Protein AF-0000000073514238 (afdb_homodimer)

Foldseek 3Di:
DPPPPPPPPPPPPPPPPPPPVPDWLFPDDADPQKDWDWDQDPVRWTKIKIKGAADPDPPPDDPPPQFAAEEEEEDALDFQVLCRVFLRVVVSPVGHIYMYIGQAQFTRTHADDDQARDALVVRLRRVVRCCVVPGPDAHEYEAAACGLLSVLLNLLCCVVPVPGDHLAYEYELYAALLGCPVVLVVCCVPPVVLSVLQCCCRVVVCLLPDQVSQCLQFEFPPFDSVLSNSVSSSSNSGHRHHNDDVVVRNVVDRRDQDPPRPHHYAQEYECSESRQDPVRSVNRCVSVVHDHHYFYRIYRSLCSYPVVVSVSVVVVVVSVVSVVVD/DPPPPPPPPPPPPPPPPVPPVPDWLFPDDADPQKDWDWDQDPVRWTKIKIKGAADPDPPPDDPPPQFAAEEEEEDALDFQVLQRVFLRVVVSPVGHIYMYIGQAQFTRTHADDDQARDALVVRLRRVVRCCVPPGPDAHEYEAAACGLLSQLLNLLCCVVPVPGDHLAYEYELYAALLGCPVVLVVCCVPPVVLSVLQCCCRVVVCLLPDQVSQCLQFEFPPDDSVLSNSVSSSSNSTHRHHNDDVVVRNVVDRRDQDPPRPHHYAQEYECSESRQDPVRSVNRCVSVVHDHHYFYRIYRSLCSYPVVVSVSVVVVVVSVVSVVVD

Secondary structure (DSSP, 8-state):
------------------------SS--PPPTTEEEEEEEPTTS-EEEEEEE--------SS----PPPEEEE--TT--THHHHTTHHHHHHHTT--EEEE--TTBTTSPPPSSSS---HHHHHHHHHHHHHHH-SSPPEEEEETHHHHHHHHHHHHHHHHS----SEEEEESPPPTT-SHHHHHHHHHH-HHHHHHHIIIIIS-GGGT-HHHHHHHHS-TTS-HHHHHHHHHHHHHHBSS-S--HHHHHHT-SPPP-TT--S-EEEEEETT-SSS-HHHHHHHHHHTT-PPEEETT--S-TTTSTTHHHHHHHHHHHHHTTGGG-/------------------------SS--PPPTTEEEEEEEPTTS-EEEEEEE--------SS----PPPEEEE--TT--THHHHTTHHHHHHHTT--EEEE--TTBTTSPPPSSSS---HHHHHHHHHHHHHHH-SSPPEEEEETHHHHHHHHHHHHHHHHS----SEEEEESPPPTT-SHHHHHHHHHH-HHHHHHHIIIIIS-GGGT-HHHHHHHHS-TTS-HHHHHHHHHHHHHHBSS-S--HHHHHHT-SPPP-TT--S-EEEEEETT-SSS-HHHHHHHHHHTT-PPEEETT--S-TTTSTTHHHHHHHHHHHHHTTGGG-

Nearest PDB structures (foldseek):
  5xmd-assembly1_C-2  TM=6.672E-01  e=9.708E-15  Vigna radiata
  5xmd-assembly2_D-3  TM=6.119E-01  e=2.087E-13  Vigna radiata
  5y5d-assembly1_B  TM=6.249E-01  e=3.104E-12  Vigna radiata
  4mj3-assembly1_A  TM=6.347E-01  e=3.732E-12  Mycolicibacterium rhodesiae JS60
  5esr-assembly1_A-2  TM=6.557E-01  e=1.233E-10  Caulobacter vibrioides CB15

Radius of gyration: 32.05 Å; Cα contacts (8 Å, |Δi|>4): 1251; chains: 2; bounding box: 46×126×110 Å

pLDDT: mean 87.92, std 19.17, range [25.86, 98.94]

Organism: Ambrosia artemisiifolia (NCBI:txid4212)

Structure (mmCIF, N/CA/C/O backbone):
data_AF-0000000073514238-model_v1
#
loop_
_entity.id
_entity.type
_entity.pdbx_description
1 polymer 'AB hydrolase-1 domain-containing protein'
#
loop_
_atom_site.group_PDB
_atom_site.id
_atom_site.type_symbol
_atom_site.label_atom_id
_atom_site.label_alt_id
_atom_site.label_comp_id
_atom_site.label_asym_id
_atom_site.label_entity_id
_atom_site.label_seq_id
_atom_site.pdbx_PDB_ins_code
_atom_site.Cartn_x
_atom_site.Cartn_y
_atom_site.Cartn_z
_atom_site.occupancy
_atom_site.B_iso_or_equiv
_atom_site.auth_seq_id
_atom_site.auth_comp_id
_atom_site.auth_asym_id
_atom_site.auth_atom_id
_atom_site.pdbx_PDB_model_num
ATOM 1 N N . MET A 1 1 ? -23 -79.25 29.031 1 25.86 1 MET A N 1
ATOM 2 C CA . MET A 1 1 ? -22.672 -78.5 27.828 1 25.86 1 MET A CA 1
ATOM 3 C C . MET A 1 1 ? -22.953 -77 28.031 1 25.86 1 MET A C 1
ATOM 5 O O . MET A 1 1 ? -24.109 -76.562 27.953 1 25.86 1 MET A O 1
ATOM 9 N N . 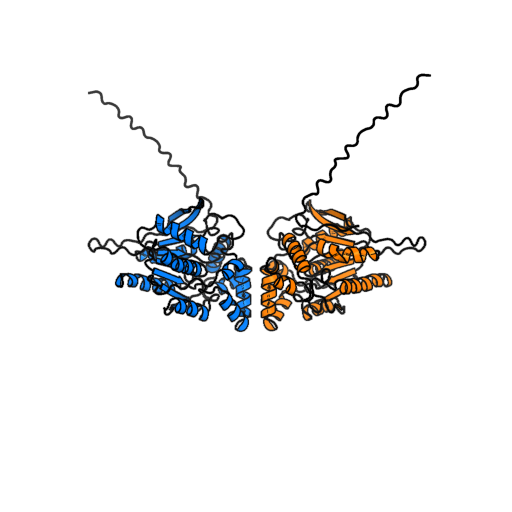ALA A 1 2 ? -22.266 -76.438 29 1 29.33 2 ALA A N 1
ATOM 10 C CA . ALA A 1 2 ? -22.5 -75.125 29.625 1 29.33 2 ALA A CA 1
ATOM 11 C C . ALA A 1 2 ? -22.297 -74 28.625 1 29.33 2 ALA A C 1
ATOM 13 O O . ALA A 1 2 ? -21.25 -73.875 27.984 1 29.33 2 ALA A O 1
ATOM 14 N N . ALA A 1 3 ? -23.453 -73.562 27.969 1 32.81 3 ALA A N 1
ATOM 15 C CA . ALA A 1 3 ? -23.594 -72.562 26.953 1 32.81 3 ALA A CA 1
ATOM 16 C C . ALA A 1 3 ? -22.984 -71.25 27.438 1 32.81 3 ALA A C 1
ATOM 18 O O . ALA A 1 3 ? -23.438 -70.625 28.438 1 32.81 3 ALA A O 1
ATOM 19 N N . VAL A 1 4 ? -21.656 -71.188 27.406 1 32.72 4 VAL A N 1
ATOM 20 C CA . VAL A 1 4 ? -20.922 -70 27.844 1 32.72 4 VAL A CA 1
ATOM 21 C C . VAL A 1 4 ? -21.453 -68.75 27.109 1 32.72 4 VAL A C 1
ATOM 23 O O . VAL A 1 4 ? -21.516 -68.75 25.875 1 32.72 4 VAL A O 1
ATOM 26 N N . GLY A 1 5 ? -22.422 -68.062 27.719 1 29.97 5 GLY A N 1
ATOM 27 C CA . GLY A 1 5 ? -23.062 -66.812 27.281 1 29.97 5 GLY A CA 1
ATOM 28 C C . GLY A 1 5 ? -22.078 -65.75 26.844 1 29.97 5 GLY A C 1
ATOM 29 O O . GLY A 1 5 ? -21.188 -65.375 27.609 1 29.97 5 GLY A O 1
ATOM 30 N N . SER A 1 6 ? -21.703 -65.75 25.453 1 28.34 6 SER A N 1
ATOM 31 C CA . SER A 1 6 ? -20.766 -64.812 24.812 1 28.34 6 SER A CA 1
ATOM 32 C C . SER A 1 6 ? -21.156 -63.406 25.094 1 28.34 6 SER A C 1
ATOM 34 O O . SER A 1 6 ? -22.297 -63 24.812 1 28.34 6 SER A O 1
ATOM 36 N N . TYR A 1 7 ? -20.719 -62.844 26.266 1 30.34 7 TYR A N 1
ATOM 37 C CA . TYR A 1 7 ? -20.875 -61.438 26.578 1 30.34 7 TYR A CA 1
ATOM 38 C C . TYR A 1 7 ? -20.391 -60.562 25.438 1 30.34 7 TYR A C 1
ATOM 40 O O . TYR A 1 7 ? -19.219 -60.625 25.062 1 30.34 7 TYR A O 1
ATOM 48 N N . ILE A 1 8 ? -21.234 -60.469 24.344 1 29.67 8 ILE A N 1
ATOM 49 C CA . ILE A 1 8 ? -20.953 -59.5 23.281 1 29.67 8 ILE A CA 1
ATOM 50 C C . ILE A 1 8 ? -20.766 -58.094 23.875 1 29.67 8 ILE A C 1
ATOM 52 O O . ILE A 1 8 ? -21.703 -57.531 24.438 1 29.67 8 ILE A O 1
ATOM 56 N N . LEU A 1 9 ? -19.625 -57.812 24.438 1 28.08 9 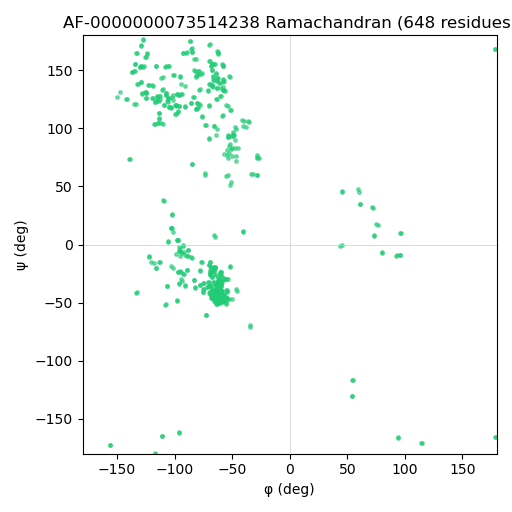LEU A N 1
ATOM 57 C CA . LEU A 1 9 ? -19.328 -56.469 24.875 1 28.08 9 LEU A CA 1
ATOM 58 C C . LEU A 1 9 ? -19.594 -55.469 23.766 1 28.08 9 LEU A C 1
ATOM 60 O O . LEU A 1 9 ? -18.969 -55.531 22.703 1 28.08 9 LEU A O 1
ATOM 64 N N . SER A 1 10 ? -20.875 -55.031 23.578 1 29.14 10 SER A N 1
ATOM 65 C CA . SER A 1 10 ? -21.266 -53.938 22.703 1 29.14 10 SER A CA 1
ATOM 66 C C . SER A 1 10 ? -20.484 -52.656 23.016 1 29.14 10 SER A C 1
ATOM 68 O O . SER A 1 10 ? -20.688 -52.031 24.062 1 29.14 10 SER A O 1
ATOM 70 N N . THR A 1 11 ? -19.172 -52.719 22.906 1 27.92 11 THR A N 1
ATOM 71 C CA . THR A 1 11 ? -18.516 -51.438 23.125 1 27.92 11 THR A CA 1
ATOM 72 C C . THR A 1 11 ? -19.109 -50.344 22.219 1 27.92 11 THR A C 1
ATOM 74 O O . THR A 1 11 ? -19.094 -50.5 20.984 1 27.92 11 THR A O 1
ATOM 77 N N . LYS A 1 12 ? -20.125 -49.562 22.75 1 31.16 12 LYS A N 1
ATOM 78 C CA . LYS A 1 12 ? -20.641 -48.312 22.141 1 31.16 12 LYS A CA 1
ATOM 79 C C . LYS A 1 12 ? -19.516 -47.406 21.719 1 31.16 12 LYS A C 1
ATOM 81 O O . LYS A 1 12 ? -18.766 -46.906 22.562 1 31.16 12 LYS A O 1
ATOM 86 N N . ILE A 1 13 ? -18.812 -47.781 20.656 1 29.03 13 ILE A N 1
ATOM 87 C CA . ILE A 1 13 ? -17.875 -46.812 20.125 1 29.03 13 ILE A CA 1
ATOM 88 C C . ILE A 1 13 ? -18.562 -45.469 19.953 1 29.03 13 ILE A C 1
ATOM 90 O O . ILE A 1 13 ? -19.594 -45.375 19.281 1 29.03 13 ILE A O 1
ATOM 94 N N . PRO A 1 14 ? -18.422 -44.562 20.984 1 29.91 14 PRO A N 1
ATOM 95 C CA . PRO A 1 14 ? -19.109 -43.281 20.812 1 29.91 14 PRO A CA 1
ATOM 96 C C . PRO A 1 14 ? -18.891 -42.656 19.422 1 29.91 14 PRO A C 1
ATOM 98 O O . PRO A 1 14 ? -17.766 -42.594 18.938 1 29.91 14 PRO A O 1
ATOM 101 N N . GLN A 1 15 ? -19.75 -42.75 18.484 1 28.14 15 GLN A N 1
ATOM 102 C CA . GLN A 1 15 ? -19.844 -42.125 17.172 1 28.14 15 GLN A CA 1
ATOM 103 C C . GLN A 1 15 ? -19.703 -40.594 17.25 1 28.14 15 GLN A C 1
ATOM 105 O O . GLN A 1 15 ? -19.797 -39.906 16.25 1 28.14 15 GLN A O 1
ATOM 110 N N . ALA A 1 16 ? -19.906 -39.969 18.531 1 29.59 16 ALA A N 1
ATOM 111 C CA . ALA A 1 16 ? -20.047 -38.531 18.438 1 29.59 16 ALA A CA 1
ATOM 112 C C . ALA A 1 16 ? -18.75 -37.875 17.969 1 29.59 16 ALA A C 1
ATOM 114 O O . ALA A 1 16 ? -17.953 -37.406 18.781 1 29.59 16 ALA A O 1
ATOM 115 N N . VAL A 1 17 ? -17.75 -38.625 17.562 1 32.44 17 VAL A N 1
ATOM 116 C CA . VAL A 1 17 ? -16.766 -37.688 17.062 1 32.44 17 VAL A CA 1
ATOM 117 C C . VAL A 1 17 ? -17.422 -36.719 16.062 1 32.44 17 VAL A C 1
ATOM 119 O O . VAL A 1 17 ? -17.719 -37.094 14.93 1 32.44 17 VAL A O 1
ATOM 122 N N . LEU A 1 18 ? -18.438 -36.094 16.453 1 33.28 18 LEU A N 1
ATOM 123 C CA . LEU A 1 18 ? -18.922 -35 15.648 1 33.28 18 LEU A CA 1
ATOM 124 C C . LEU A 1 18 ? -17.766 -34.156 15.094 1 33.28 18 LEU A C 1
ATOM 126 O O . LEU A 1 18 ? -16.875 -33.75 15.844 1 33.28 18 LEU A O 1
ATOM 130 N N . ASN A 1 19 ? -17.438 -34.344 13.844 1 31.25 19 ASN A N 1
ATOM 131 C CA . ASN A 1 19 ? -16.547 -33.469 13.078 1 31.25 19 ASN A CA 1
ATOM 132 C C . ASN A 1 19 ? -16.688 -32 13.508 1 31.25 19 ASN A C 1
ATOM 134 O O . ASN A 1 19 ? -17.688 -31.359 13.227 1 31.25 19 ASN A O 1
ATOM 138 N N . LYS A 1 20 ? -16.453 -31.594 14.648 1 36.75 20 LYS A N 1
ATOM 139 C CA . LYS A 1 20 ? -16.297 -30.172 14.914 1 36.75 20 LYS A CA 1
ATOM 140 C C . LYS A 1 20 ? -15.773 -29.438 13.68 1 36.75 20 LYS A C 1
ATOM 142 O O . LYS A 1 20 ? -14.664 -29.719 13.219 1 36.75 20 LYS A O 1
ATOM 147 N N . GLU A 1 21 ? -16.578 -29.172 12.688 1 39.94 21 GLU A N 1
ATOM 148 C CA . GLU A 1 21 ? -16.219 -28.344 11.539 1 39.94 21 GLU A CA 1
ATOM 149 C C . GLU A 1 21 ? -15.164 -27.312 11.914 1 39.94 21 GLU A C 1
ATOM 151 O O . GLU A 1 21 ? -15.406 -26.453 12.758 1 39.94 21 GLU A O 1
ATOM 156 N N . LEU A 1 22 ? -14.031 -27.531 12.102 1 51.06 22 LEU A N 1
ATOM 157 C CA . LEU A 1 22 ? -12.938 -26.609 12.359 1 51.06 22 LEU A CA 1
ATOM 158 C C . LEU A 1 22 ? -13.117 -25.328 11.555 1 51.06 22 LEU A C 1
ATOM 160 O O . LEU A 1 22 ? -13.336 -25.375 10.344 1 51.06 22 LEU A O 1
ATOM 164 N N . LYS A 1 23 ? -13.461 -24.328 12.125 1 65.12 23 LYS A N 1
ATOM 165 C CA . LYS A 1 23 ? -13.664 -23 11.57 1 65.12 23 LYS A CA 1
ATOM 166 C C . LYS A 1 23 ? -12.469 -22.547 10.742 1 65.12 23 LYS A C 1
ATOM 168 O O . LYS A 1 23 ? -11.352 -22.469 11.258 1 65.12 23 LYS A O 1
ATOM 173 N N . THR A 1 24 ? -12.523 -22.797 9.328 1 80.62 24 THR A N 1
ATOM 174 C CA . THR A 1 24 ? -11.477 -22.375 8.398 1 80.62 24 THR A CA 1
ATOM 175 C C . THR A 1 24 ? -11.406 -20.859 8.305 1 80.62 24 THR A C 1
ATOM 177 O O . THR A 1 24 ? -12.422 -20.172 8.469 1 80.62 24 THR A O 1
ATOM 180 N N . LYS A 1 25 ? -10.219 -20.312 8.219 1 86.44 25 LYS A N 1
ATOM 181 C CA . LYS A 1 25 ? -10 -18.875 8.039 1 86.44 25 LYS A CA 1
ATOM 182 C C . LYS A 1 25 ? -10.539 -18.406 6.688 1 86.44 25 LYS A C 1
ATOM 184 O O . LYS A 1 25 ? -11.117 -17.328 6.59 1 86.44 25 LYS A O 1
ATOM 189 N N . VAL A 1 26 ? -10.32 -19.234 5.676 1 89 26 VAL A N 1
ATOM 190 C CA . VAL A 1 26 ? -10.766 -18.953 4.316 1 89 26 VAL A CA 1
ATOM 191 C C . VAL A 1 26 ? -12.062 -19.703 4.031 1 89 26 VAL A C 1
ATOM 193 O O . VAL A 1 26 ? -12.125 -20.922 4.191 1 89 26 VAL A O 1
ATOM 196 N N . PRO A 1 27 ? -13.078 -19.078 3.729 1 88.69 27 PRO A N 1
ATOM 197 C CA . PRO A 1 27 ? -14.375 -19.719 3.514 1 88.69 27 PRO A CA 1
ATOM 198 C C . PRO A 1 27 ? -14.445 -20.484 2.189 1 88.69 27 PRO A C 1
ATOM 200 O O . PRO A 1 27 ? -15.258 -20.141 1.325 1 88.69 27 PRO A O 1
ATOM 203 N N . TYR A 1 28 ? -13.594 -21.438 2.053 1 94.81 28 TYR A N 1
ATOM 204 C CA . TYR A 1 28 ? -13.625 -22.297 0.881 1 94.81 28 TYR A CA 1
ATOM 205 C C . TYR A 1 28 ? -14.016 -23.719 1.268 1 94.81 28 TYR A C 1
ATOM 207 O O . TYR A 1 28 ? -13.352 -24.344 2.104 1 94.81 28 TYR A O 1
ATOM 215 N N . ASN A 1 29 ? -15.039 -24.203 0.624 1 94 29 ASN A N 1
ATOM 216 C CA . ASN A 1 29 ? -15.5 -25.578 0.836 1 94 29 ASN A CA 1
ATOM 217 C C . ASN A 1 29 ? -14.891 -26.531 -0.189 1 94 29 ASN A C 1
ATOM 219 O O . ASN A 1 29 ? -15 -26.312 -1.396 1 94 29 ASN A O 1
ATOM 223 N N . LEU A 1 30 ? -14.359 -27.578 0.341 1 96.5 30 LEU A N 1
ATOM 224 C CA . LEU A 1 30 ? -13.781 -28.562 -0.557 1 96.5 30 LEU A CA 1
ATOM 225 C C . LEU A 1 30 ? -14.859 -29.234 -1.403 1 96.5 30 LEU A C 1
ATOM 227 O O . LEU A 1 30 ? -15.969 -29.469 -0.925 1 96.5 30 LEU A O 1
ATOM 231 N N . LYS A 1 31 ? -14.508 -29.516 -2.586 1 95.94 31 LYS A N 1
ATOM 232 C CA . LYS A 1 31 ? -15.406 -30.25 -3.482 1 95.94 31 LYS A CA 1
ATOM 233 C C . LYS A 1 31 ? -15.289 -31.75 -3.275 1 95.94 31 LYS A C 1
ATOM 235 O O . LYS A 1 31 ? -14.391 -32.219 -2.582 1 95.94 31 LYS A O 1
ATOM 240 N N . GLN A 1 32 ? -16.266 -32.438 -3.904 1 93.94 32 GLN A N 1
ATOM 241 C CA . GLN A 1 32 ? -16.234 -33.875 -3.83 1 93.94 32 GLN A CA 1
ATOM 242 C C . GLN A 1 32 ? -14.922 -34.438 -4.359 1 93.94 32 GLN A C 1
ATOM 244 O O . GLN A 1 32 ? -14.445 -34.031 -5.414 1 93.94 32 GLN A O 1
ATOM 249 N N . GLY A 1 33 ? -14.289 -35.375 -3.629 1 95.88 33 GLY A N 1
ATOM 250 C CA . GLY A 1 33 ? -13.055 -36 -4.043 1 95.88 33 GLY A CA 1
ATOM 251 C C . GLY A 1 33 ? -11.812 -35.312 -3.541 1 95.88 33 GLY A C 1
ATOM 252 O O . GLY A 1 33 ? -10.703 -35.844 -3.641 1 95.88 33 GLY A O 1
ATOM 253 N N . GLN A 1 34 ? -12.023 -34.125 -2.961 1 97.5 34 GLN A N 1
ATOM 254 C CA . GLN A 1 34 ? -10.891 -33.344 -2.467 1 97.5 34 GLN A CA 1
ATOM 255 C C . GLN A 1 34 ? -10.656 -33.594 -0.98 1 97.5 34 GLN A C 1
ATOM 257 O O . GLN A 1 34 ? -11.602 -33.875 -0.236 1 97.5 34 GLN A O 1
ATOM 262 N N . SER A 1 35 ? -9.414 -33.594 -0.63 1 97.38 35 SER A N 1
ATOM 263 C CA . SER A 1 35 ? -9.016 -33.688 0.769 1 97.38 35 SER A CA 1
ATOM 264 C C . SER A 1 35 ? -8.016 -32.625 1.146 1 97.38 35 SER A C 1
ATOM 266 O O . SER A 1 35 ? -7.344 -32.062 0.279 1 97.38 35 SER A O 1
ATOM 268 N N . ARG A 1 36 ? -8.039 -32.281 2.428 1 97.12 36 ARG A N 1
ATOM 269 C CA . ARG A 1 36 ? -7.105 -31.312 2.982 1 97.12 36 ARG A CA 1
ATOM 270 C C . ARG A 1 36 ? -6.18 -31.969 4.008 1 97.12 36 ARG A C 1
ATOM 272 O O . ARG A 1 36 ? -6.641 -32.719 4.887 1 97.12 36 ARG A O 1
ATOM 279 N N . ILE A 1 37 ? -4.91 -31.781 3.82 1 96.81 37 ILE A N 1
ATOM 280 C CA . ILE A 1 37 ? -3.951 -32.219 4.832 1 96.81 37 ILE A CA 1
ATOM 281 C C . ILE A 1 37 ? -3.068 -31.047 5.242 1 96.81 37 ILE A C 1
ATOM 283 O O . ILE A 1 37 ? -3 -30.031 4.535 1 96.81 37 ILE A O 1
ATOM 287 N N . PHE A 1 38 ? -2.439 -31.141 6.336 1 97.69 38 PHE A N 1
ATOM 288 C CA . PHE A 1 38 ? -1.455 -30.188 6.816 1 97.69 38 PHE A CA 1
ATOM 289 C C . PHE A 1 38 ? -0.082 -30.828 6.941 1 97.69 38 PHE A C 1
ATOM 291 O O . PHE A 1 38 ? 0.148 -31.641 7.844 1 97.69 38 PHE A O 1
ATOM 298 N N . HIS A 1 39 ? 0.768 -30.516 5.988 1 97.81 39 HIS A N 1
ATOM 299 C CA . HIS A 1 39 ? 2.125 -31.062 5.957 1 97.81 39 HIS A CA 1
ATOM 300 C C . HIS A 1 39 ? 3.029 -30.312 6.938 1 97.81 39 HIS A C 1
ATOM 302 O O . HIS A 1 39 ? 3.219 -29.109 6.82 1 97.81 39 HIS A O 1
ATOM 308 N N . GLN A 1 40 ? 3.58 -31.031 7.863 1 98.19 40 GLN A N 1
ATOM 309 C CA . GLN A 1 40 ? 4.473 -30.391 8.828 1 98.19 40 GLN A CA 1
ATOM 310 C C . GLN A 1 40 ? 5.867 -30.203 8.242 1 98.19 40 GLN A C 1
ATOM 312 O O . GLN A 1 40 ? 6.531 -31.172 7.875 1 98.19 40 GLN A O 1
ATOM 317 N N . LEU A 1 41 ? 6.301 -29.016 8.211 1 98 41 LEU A N 1
ATOM 318 C CA . LEU A 1 41 ? 7.602 -28.656 7.664 1 98 41 LEU A CA 1
ATOM 319 C C . LEU A 1 41 ? 8.695 -28.828 8.711 1 98 41 LEU A C 1
ATOM 321 O O . LEU A 1 41 ? 8.406 -28.938 9.906 1 98 41 LEU A O 1
ATOM 325 N N . PRO A 1 42 ? 9.93 -28.828 8.273 1 96.5 42 PRO A N 1
ATOM 326 C CA . PRO A 1 42 ? 11.039 -28.922 9.227 1 96.5 42 PRO A CA 1
ATOM 327 C C . PRO A 1 42 ? 11.031 -27.797 10.258 1 96.5 42 PRO A C 1
ATOM 329 O O . PRO A 1 42 ? 11.5 -27.984 11.383 1 96.5 42 PRO A O 1
ATOM 332 N N . SER A 1 43 ? 10.547 -26.688 9.969 1 96.19 43 SER A N 1
ATOM 333 C CA . SER A 1 43 ? 10.461 -25.531 10.867 1 96.19 43 SER A CA 1
ATOM 334 C C . SER A 1 43 ? 9.461 -25.781 11.992 1 96.19 43 SER A C 1
ATOM 336 O O . SER A 1 43 ? 9.43 -25.047 12.969 1 96.19 43 SER A O 1
ATOM 338 N N . GLY A 1 44 ? 8.609 -26.797 11.852 1 97.69 44 GLY A N 1
ATOM 339 C CA . GLY A 1 44 ? 7.535 -27.078 12.789 1 97.69 44 GLY A CA 1
ATOM 340 C C . GLY A 1 44 ? 6.203 -26.484 12.367 1 97.69 44 GLY A C 1
ATOM 341 O O . GLY A 1 44 ? 5.164 -26.812 12.945 1 97.69 44 GLY A O 1
ATOM 342 N N . LEU A 1 45 ? 6.207 -25.656 11.336 1 98.12 45 LEU A N 1
ATOM 343 C CA . LEU A 1 45 ? 4.988 -25.016 10.836 1 98.12 45 LEU A CA 1
ATOM 344 C C . LEU A 1 45 ? 4.23 -25.953 9.906 1 98.12 45 LEU A C 1
ATOM 346 O O . LEU A 1 45 ? 4.84 -26.766 9.203 1 98.12 45 LEU A O 1
ATOM 350 N N . ASN A 1 46 ? 2.906 -25.844 9.867 1 98.19 46 ASN A N 1
ATOM 351 C CA . ASN A 1 46 ? 2.057 -26.672 9.023 1 98.19 46 ASN A CA 1
ATOM 352 C C . ASN A 1 46 ? 1.688 -25.953 7.727 1 98.19 46 ASN A C 1
ATOM 354 O O . ASN A 1 46 ? 1.254 -24.797 7.75 1 98.19 46 ASN A O 1
ATOM 358 N N . MET A 1 47 ? 1.888 -26.609 6.664 1 98.44 47 MET A N 1
ATOM 359 C CA . MET A 1 47 ? 1.53 -26.125 5.34 1 98.44 47 MET A CA 1
ATOM 360 C C . MET A 1 47 ? 0.298 -26.844 4.801 1 98.44 47 MET A C 1
ATOM 362 O O . MET A 1 47 ? 0.287 -28.062 4.691 1 98.44 47 MET A O 1
ATOM 366 N N . GLU A 1 48 ? -0.718 -26.094 4.469 1 98.56 48 GLU A N 1
ATOM 367 C CA . GLU A 1 48 ? -1.941 -26.656 3.908 1 98.56 48 GLU A CA 1
ATOM 368 C C . GLU A 1 48 ? -1.696 -27.234 2.514 1 98.56 48 GLU A C 1
ATOM 370 O O . GLU A 1 48 ? -1.009 -26.625 1.697 1 98.56 48 GLU A O 1
ATOM 375 N N . VAL A 1 49 ? -2.262 -28.406 2.252 1 98.44 49 VAL A N 1
ATOM 376 C CA . VAL A 1 49 ? -2.295 -29.016 0.925 1 98.44 49 VAL A CA 1
ATOM 377 C C . VAL A 1 49 ? -3.697 -29.531 0.633 1 98.44 49 VAL A C 1
ATOM 379 O O . VAL A 1 49 ? -4.246 -30.312 1.41 1 98.44 49 VAL A O 1
ATOM 382 N N . ILE A 1 50 ? -4.281 -29.047 -0.409 1 98.5 50 ILE A N 1
ATOM 383 C CA . ILE A 1 50 ? -5.504 -29.641 -0.928 1 98.5 50 ILE A CA 1
ATOM 384 C C . ILE A 1 50 ? -5.168 -30.609 -2.064 1 98.5 50 ILE A C 1
ATOM 386 O O . ILE A 1 50 ? -4.406 -30.266 -2.971 1 98.5 50 ILE A O 1
ATOM 390 N N . TYR A 1 51 ? -5.66 -31.812 -1.99 1 97.81 51 TYR A N 1
ATOM 391 C CA . TYR A 1 51 ? -5.32 -32.781 -3.037 1 97.81 51 TYR A CA 1
ATOM 392 C C . TYR A 1 51 ? -6.555 -33.531 -3.504 1 97.81 51 TYR A C 1
ATOM 394 O O . TYR A 1 51 ? -7.57 -33.562 -2.809 1 97.81 51 TYR A O 1
ATOM 402 N N . GLN A 1 52 ? -6.457 -34 -4.703 1 97.38 52 GLN A N 1
ATOM 403 C CA . GLN A 1 52 ? -7.453 -34.844 -5.355 1 97.38 52 GLN A CA 1
ATOM 404 C C . GLN A 1 52 ? -6.789 -35.906 -6.207 1 97.38 52 GLN A C 1
ATOM 406 O O . GLN A 1 52 ? -5.977 -35.594 -7.082 1 97.38 52 GLN A O 1
ATOM 411 N N . LYS A 1 53 ? -7.168 -37.188 -5.934 1 94.81 53 LYS A N 1
ATOM 412 C CA . LYS A 1 53 ? -6.555 -38.312 -6.645 1 94.81 53 LYS A CA 1
ATOM 413 C C . LYS A 1 53 ? -7.172 -38.469 -8.031 1 94.81 53 LYS A C 1
ATOM 415 O O . LYS A 1 53 ? -8.352 -38.188 -8.234 1 94.81 53 LYS A O 1
ATOM 420 N N . GLY A 1 54 ? -6.309 -38.969 -8.914 1 94.38 54 GLY A N 1
ATOM 421 C CA . GLY A 1 54 ? -6.789 -39.219 -10.266 1 94.38 54 GLY A CA 1
ATOM 422 C C . GLY A 1 54 ? -7.805 -40.344 -10.32 1 94.38 54 GLY A C 1
ATOM 423 O O . GLY A 1 54 ? -7.676 -41.344 -9.609 1 94.38 54 GLY A O 1
ATOM 424 N N . VAL A 1 55 ? -8.883 -40.125 -11.094 1 86.5 55 VAL A N 1
ATOM 425 C CA . VAL A 1 55 ? -9.875 -41.188 -11.32 1 86.5 55 VAL A CA 1
ATOM 426 C C . VAL A 1 55 ? -9.297 -42.25 -12.25 1 86.5 55 VAL A C 1
ATOM 428 O O . VAL A 1 55 ? -8.797 -41.938 -13.336 1 86.5 55 VAL A O 1
ATOM 431 N N . ARG A 1 56 ? -8.859 -43.438 -11.664 1 70.69 56 ARG A N 1
ATOM 432 C CA . ARG A 1 56 ? -8.297 -44.562 -12.414 1 70.69 56 ARG A CA 1
ATOM 433 C C . ARG A 1 56 ? -9.367 -45.25 -13.25 1 70.69 56 ARG A C 1
ATOM 435 O O . ARG A 1 56 ? -10.422 -45.625 -12.727 1 70.69 56 ARG A O 1
ATOM 442 N N . ASN A 1 57 ? -9.516 -44.812 -14.484 1 56.47 57 ASN A N 1
ATOM 443 C CA . ASN A 1 57 ? -10.383 -45.656 -15.305 1 56.47 57 ASN A CA 1
ATOM 444 C C . ASN A 1 57 ? -9.945 -47.125 -15.266 1 56.47 57 ASN A C 1
ATOM 446 O O . ASN A 1 57 ? -8.75 -47.406 -15.266 1 56.47 57 ASN A O 1
ATOM 450 N N . LYS A 1 58 ? -10.781 -48.094 -14.711 1 48.94 58 LYS A N 1
ATOM 451 C CA . LYS A 1 58 ? -10.734 -49.531 -14.562 1 48.94 58 LYS A CA 1
ATOM 452 C C . LYS A 1 58 ? -10.195 -50.188 -15.82 1 48.94 58 LYS A C 1
ATOM 454 O O . LYS A 1 58 ? -10.586 -51.312 -16.141 1 48.94 58 LYS A O 1
ATOM 459 N N . ILE A 1 59 ? -9.633 -49.562 -16.781 1 47.31 59 ILE A N 1
ATOM 460 C CA . ILE A 1 59 ? -9.281 -50.562 -17.766 1 47.31 59 ILE A CA 1
ATOM 461 C C . ILE A 1 59 ? -8.203 -51.5 -17.188 1 47.31 59 ILE A C 1
ATOM 463 O O . ILE A 1 59 ? -7.113 -51.031 -16.828 1 47.31 59 ILE A O 1
ATOM 467 N N . PRO A 1 60 ? -8.578 -52.75 -16.734 1 45.91 60 PRO A N 1
ATOM 468 C CA . PRO A 1 60 ? -7.805 -53.812 -16.078 1 45.91 60 PRO A CA 1
ATOM 469 C C . PRO A 1 60 ? -6.367 -53.906 -16.578 1 45.91 60 PRO A C 1
ATOM 471 O O . PRO A 1 60 ? -5.445 -54.156 -15.805 1 45.91 60 PRO A O 1
ATOM 474 N N . ASP A 1 61 ? -6.176 -54.344 -17.844 1 45.16 61 ASP A N 1
ATOM 475 C CA . ASP A 1 61 ? -5.027 -55.125 -18.312 1 45.16 61 ASP A CA 1
ATOM 476 C C . ASP A 1 61 ? -3.775 -54.25 -18.391 1 45.16 61 ASP A C 1
ATOM 478 O O . ASP A 1 61 ? -2.686 -54.75 -18.688 1 45.16 61 ASP A O 1
ATOM 482 N N . LYS A 1 62 ? -3.809 -53.156 -19.25 1 47.88 62 LYS A N 1
ATOM 483 C CA . LYS A 1 62 ? -2.547 -52.625 -19.75 1 47.88 62 LYS A CA 1
ATOM 484 C C . LYS A 1 62 ? -1.761 -51.906 -18.656 1 47.88 62 LYS A C 1
ATOM 486 O O . LYS A 1 62 ? -2.348 -51.375 -17.703 1 47.88 62 LYS A O 1
ATOM 491 N N . LYS A 1 63 ? -0.473 -52.188 -18.5 1 47.59 63 LYS A N 1
ATOM 492 C CA . LYS A 1 63 ? 0.592 -51.562 -17.734 1 47.59 63 LYS A CA 1
ATOM 493 C C . LYS A 1 63 ? 0.332 -50.062 -17.578 1 47.59 63 LYS A C 1
ATOM 495 O O . LYS A 1 63 ? 0.609 -49.281 -18.484 1 47.59 63 LYS A O 1
ATOM 500 N N . VAL A 1 64 ? -0.769 -49.625 -16.969 1 50.62 64 VAL A N 1
ATOM 501 C CA . VAL A 1 64 ? -1.186 -48.25 -16.812 1 50.62 64 VAL A CA 1
ATOM 502 C C . VAL A 1 64 ? 0.002 -47.406 -16.375 1 50.62 64 VAL A C 1
ATOM 504 O O . VAL A 1 64 ? 0.552 -47.594 -15.281 1 50.62 64 VAL A O 1
ATOM 507 N N . LEU A 1 65 ? 0.809 -46.969 -17.234 1 56.41 65 LEU A N 1
ATOM 508 C CA . LEU A 1 65 ? 1.896 -46.031 -16.969 1 56.41 65 LEU A CA 1
ATOM 509 C C . LEU A 1 65 ? 1.446 -44.938 -16.016 1 56.41 65 LEU A C 1
ATOM 511 O O . LEU A 1 65 ? 0.394 -44.312 -16.219 1 56.41 65 LEU A O 1
ATOM 515 N N . LYS A 1 66 ? 1.921 -44.969 -14.742 1 73.38 66 LYS A N 1
ATOM 516 C CA . LYS A 1 66 ? 1.588 -44.031 -13.695 1 73.38 66 LYS A CA 1
ATOM 517 C C . LYS A 1 66 ? 1.956 -42.594 -14.109 1 73.38 66 LYS A C 1
ATOM 519 O O . LYS A 1 66 ? 3.082 -42.344 -14.547 1 73.38 66 LYS A O 1
ATOM 524 N N . GLN A 1 67 ? 0.967 -41.719 -14.352 1 87.12 67 GLN A N 1
ATOM 525 C CA . GLN A 1 67 ? 1.132 -40.281 -14.633 1 87.12 67 GLN A CA 1
ATOM 526 C C . GLN A 1 67 ? 1.822 -39.562 -13.469 1 87.12 67 GLN A C 1
ATOM 528 O O . GLN A 1 67 ? 1.594 -39.906 -12.305 1 87.12 67 GLN A O 1
ATOM 533 N N . PRO A 1 68 ? 2.766 -38.75 -13.844 1 92.94 68 PRO A N 1
ATOM 534 C CA . PRO A 1 68 ? 3.357 -37.969 -12.75 1 92.94 68 PRO A CA 1
ATOM 535 C C . PRO A 1 68 ? 2.33 -37.156 -11.984 1 92.94 68 PRO A C 1
ATOM 537 O O . PRO A 1 68 ? 1.402 -36.594 -12.594 1 92.94 68 PRO A O 1
ATOM 540 N N . PRO A 1 69 ? 2.469 -37.094 -10.727 1 95.38 69 PRO A N 1
ATOM 541 C CA . PRO A 1 69 ? 1.582 -36.188 -9.992 1 95.38 69 PRO A CA 1
ATOM 542 C C . PRO A 1 69 ? 1.815 -34.719 -10.336 1 95.38 69 PRO A C 1
ATOM 544 O O . PRO A 1 69 ? 2.885 -34.375 -10.844 1 95.38 69 PRO A O 1
ATOM 547 N N . LEU A 1 70 ? 0.805 -33.938 -10.141 1 97.75 70 LEU A N 1
ATOM 548 C CA . LEU A 1 70 ? 0.882 -32.5 -10.367 1 97.75 70 LEU A CA 1
ATOM 549 C C . LEU A 1 70 ? 0.889 -31.75 -9.047 1 97.75 70 LEU A C 1
ATOM 551 O O . LEU A 1 70 ? 0.073 -32.031 -8.164 1 97.75 70 LEU A O 1
ATOM 555 N N . VAL A 1 71 ? 1.871 -30.844 -8.875 1 98.38 71 VAL A N 1
ATOM 556 C CA . VAL A 1 71 ? 1.938 -30 -7.691 1 98.38 71 VAL A CA 1
ATOM 557 C C . VAL A 1 71 ? 1.789 -28.531 -8.102 1 98.38 71 VAL A C 1
ATOM 559 O O . VAL A 1 71 ? 2.582 -28.016 -8.891 1 98.38 71 VAL A O 1
ATOM 562 N N . PHE A 1 72 ? 0.774 -27.875 -7.516 1 98.94 72 PHE A N 1
ATOM 563 C CA . PHE A 1 72 ? 0.412 -26.516 -7.91 1 98.94 72 PHE A CA 1
ATOM 564 C C . PHE A 1 72 ? 0.823 -25.516 -6.844 1 98.94 72 PHE A C 1
ATOM 566 O O . PHE A 1 72 ? 0.517 -25.703 -5.66 1 98.94 72 PHE A O 1
ATOM 573 N N . VAL A 1 73 ? 1.519 -24.422 -7.281 1 98.94 73 VAL A N 1
ATOM 574 C CA . VAL A 1 73 ? 1.996 -23.359 -6.406 1 98.94 73 VAL A CA 1
ATOM 575 C C . VAL A 1 73 ? 1.363 -22.031 -6.82 1 98.94 73 VAL A C 1
ATOM 577 O O . VAL A 1 73 ? 1.491 -21.594 -7.969 1 98.94 73 VAL A O 1
ATOM 580 N N . HIS A 1 74 ? 0.735 -21.344 -5.883 1 98.88 74 HIS A N 1
ATOM 581 C CA . HIS A 1 74 ? -0.034 -20.141 -6.164 1 98.88 74 HIS A CA 1
ATOM 582 C C . HIS A 1 74 ? 0.841 -18.891 -6.07 1 98.88 74 HIS A C 1
ATOM 584 O O . HIS A 1 74 ? 1.967 -18.953 -5.57 1 98.88 74 HIS A O 1
ATOM 590 N N . GLY A 1 75 ? 0.32 -17.797 -6.602 1 98.5 75 GLY A N 1
ATOM 591 C CA . GLY A 1 75 ? 0.939 -16.5 -6.473 1 98.5 75 GLY A CA 1
ATOM 592 C C . GLY A 1 75 ? 0.364 -15.672 -5.332 1 98.5 75 GLY A C 1
ATOM 593 O O . GLY A 1 75 ? -0.263 -16.219 -4.422 1 98.5 75 GLY A O 1
ATOM 594 N N . SER A 1 76 ? 0.594 -14.352 -5.371 1 97.38 76 SER A N 1
ATOM 595 C CA . SER A 1 76 ? 0.164 -13.469 -4.293 1 97.38 76 SER A CA 1
ATOM 596 C C . SER A 1 76 ? -1.354 -13.469 -4.152 1 97.38 76 SER A C 1
ATOM 598 O O . SER A 1 76 ? -2.076 -13.523 -5.152 1 97.38 76 SER A O 1
ATOM 600 N N . PHE A 1 77 ? -1.845 -13.391 -2.912 1 97.81 77 PHE A N 1
ATOM 601 C CA . PHE A 1 77 ? -3.23 -13.188 -2.506 1 97.81 77 PHE A CA 1
ATOM 602 C C . PHE A 1 77 ? -4.051 -14.453 -2.752 1 97.81 77 PHE A C 1
ATOM 604 O O . PHE A 1 77 ? -5.277 -14.43 -2.635 1 97.81 77 PHE A O 1
ATOM 611 N N . HIS A 1 78 ? -3.41 -15.508 -3.109 1 98.56 78 HIS A N 1
ATOM 612 C CA . HIS A 1 78 ? -4.094 -16.766 -3.359 1 98.56 78 HIS A CA 1
ATOM 613 C C . HIS A 1 78 ? -3.641 -17.844 -2.377 1 98.56 78 HIS A C 1
ATOM 615 O O . HIS A 1 78 ? -2.859 -17.578 -1.465 1 98.56 78 HIS A O 1
ATOM 621 N N . ALA A 1 79 ? -4.223 -19 -2.566 1 98.75 79 ALA A N 1
ATOM 622 C CA . ALA A 1 79 ? -3.936 -20.219 -1.814 1 98.75 79 ALA A CA 1
ATOM 623 C C . ALA A 1 79 ? -4.312 -21.469 -2.619 1 98.75 79 ALA A C 1
ATOM 625 O O . ALA A 1 79 ? -4.645 -21.359 -3.803 1 98.75 79 ALA A O 1
ATOM 626 N N . ALA A 1 80 ? -4.234 -22.594 -1.979 1 98.81 80 ALA A N 1
ATOM 627 C CA . ALA A 1 80 ? -4.5 -23.859 -2.641 1 98.81 80 ALA A CA 1
ATOM 628 C C . ALA A 1 80 ? -5.863 -23.859 -3.328 1 98.81 80 ALA A C 1
ATOM 630 O O . ALA A 1 80 ? -6.039 -24.484 -4.375 1 98.81 80 ALA A O 1
ATOM 631 N N . TRP A 1 81 ? -6.785 -23.109 -2.777 1 98.69 81 TRP A N 1
ATOM 632 C CA . TRP A 1 81 ? -8.156 -23.141 -3.262 1 98.69 81 TRP A CA 1
ATOM 633 C C . TRP A 1 81 ? -8.234 -22.672 -4.711 1 98.69 81 TRP A C 1
ATOM 635 O O . TRP A 1 81 ? -9.141 -23.062 -5.453 1 98.69 81 TRP A O 1
ATOM 645 N N . CYS A 1 82 ? -7.285 -21.797 -5.141 1 98.81 82 CYS A N 1
ATOM 646 C CA . CYS A 1 82 ? -7.414 -21.219 -6.477 1 98.81 82 CYS A CA 1
ATOM 647 C C . CYS A 1 82 ? -7.258 -22.297 -7.547 1 98.81 82 CYS A C 1
ATOM 649 O O . CYS A 1 82 ? -7.766 -22.141 -8.664 1 98.81 82 CYS A O 1
ATOM 651 N N . TRP A 1 83 ? -6.605 -23.375 -7.184 1 98.88 83 TRP A N 1
ATOM 652 C CA . TRP A 1 83 ? -6.461 -24.531 -8.07 1 98.88 83 TRP A CA 1
ATOM 653 C C . TRP A 1 83 ? -7.602 -25.516 -7.863 1 98.88 83 TRP A C 1
ATOM 655 O O . TRP A 1 83 ? -8.023 -26.203 -8.805 1 98.88 83 TRP A O 1
ATOM 665 N N . SER A 1 84 ? -8.039 -25.641 -6.668 1 98.44 84 SER A N 1
ATOM 666 C CA . SER A 1 84 ? -9.055 -26.609 -6.277 1 98.44 84 SER A CA 1
ATOM 667 C C . SER A 1 84 ? -10.391 -26.328 -6.949 1 98.44 84 SER A C 1
ATOM 669 O O . SER A 1 84 ? -11.188 -27.234 -7.184 1 98.44 84 SER A O 1
ATOM 671 N N . GLU A 1 85 ? -10.594 -25.109 -7.281 1 98.56 85 GLU A N 1
ATOM 672 C CA . GLU A 1 85 ? -11.867 -24.656 -7.84 1 98.56 85 GLU A CA 1
ATOM 673 C C . GLU A 1 85 ? -12.164 -25.359 -9.156 1 98.56 85 GLU A C 1
ATOM 675 O O . GLU A 1 85 ? -13.273 -25.875 -9.359 1 98.56 85 GLU A O 1
ATOM 680 N N . HIS A 1 86 ? -11.172 -25.406 -10.07 1 98.75 86 HIS A N 1
ATOM 681 C CA . HIS A 1 86 ? -11.461 -25.984 -11.383 1 98.75 86 HIS A CA 1
ATOM 682 C C . HIS A 1 86 ? -10.367 -26.969 -11.805 1 98.75 86 HIS A C 1
ATOM 684 O O . HIS A 1 86 ? -10.672 -28.062 -12.281 1 98.75 86 HIS A O 1
ATOM 690 N N . TRP A 1 87 ? -9.078 -26.625 -11.555 1 98.81 87 TRP A N 1
ATOM 691 C CA . TRP A 1 87 ? -7.996 -27.375 -12.18 1 98.81 87 TRP A CA 1
ATOM 692 C C . TRP A 1 87 ? -7.77 -28.703 -11.477 1 98.81 87 TRP A C 1
ATOM 694 O O . TRP A 1 87 ? -7.48 -29.719 -12.117 1 98.81 87 TRP A O 1
ATOM 704 N N . LEU A 1 88 ? -7.945 -28.734 -10.164 1 98.62 88 LEU A N 1
ATOM 705 C CA . LEU A 1 88 ? -7.781 -30.016 -9.492 1 98.62 88 LEU A CA 1
ATOM 706 C C . LEU A 1 88 ? -8.812 -31.016 -9.984 1 98.62 88 LEU A C 1
ATOM 708 O O . LEU A 1 88 ? -8.461 -32.125 -10.391 1 98.62 88 LEU A O 1
ATOM 712 N N . PRO A 1 89 ? -10.109 -30.672 -10.008 1 98.19 89 PRO A N 1
ATOM 713 C CA . PRO A 1 89 ? -11.078 -31.625 -10.539 1 98.19 89 PRO A CA 1
ATOM 714 C C . PRO A 1 89 ? -10.797 -32 -11.992 1 98.19 89 PRO A C 1
ATOM 716 O O . PRO A 1 89 ? -10.922 -33.188 -12.359 1 98.19 89 PRO A O 1
ATOM 719 N N . PHE A 1 90 ? -10.438 -31.078 -12.82 1 98.31 90 PHE A N 1
ATOM 720 C CA . PHE A 1 90 ? -10.18 -31.328 -14.234 1 98.31 90 PHE A CA 1
ATOM 721 C C . PHE A 1 90 ? -9.055 -32.344 -14.406 1 98.31 90 PHE A C 1
ATOM 723 O O . PHE A 1 90 ? -9.195 -33.312 -15.156 1 98.31 90 PHE A O 1
ATOM 730 N N . PHE A 1 91 ? -7.934 -32.125 -13.711 1 98 91 PHE A N 1
ATOM 731 C CA . PHE A 1 91 ? -6.777 -33 -13.883 1 98 91 PHE A CA 1
ATOM 732 C C . PHE A 1 91 ? -7.012 -34.344 -13.203 1 98 91 PHE A C 1
ATOM 734 O O . PHE A 1 91 ? -6.539 -35.375 -13.672 1 98 91 PHE A O 1
ATOM 741 N N . SER A 1 92 ? -7.746 -34.312 -12.094 1 96.06 92 SER A N 1
ATOM 742 C CA . SER A 1 92 ? -8.164 -35.594 -11.477 1 96.06 92 SER A CA 1
ATOM 743 C C . SER A 1 92 ? -8.984 -36.438 -12.445 1 96.06 92 SER A C 1
ATOM 745 O O . SER A 1 92 ? -8.727 -37.625 -12.617 1 96.06 92 SER A O 1
ATOM 747 N N . ASP A 1 93 ? -9.898 -35.781 -13.125 1 95.88 93 ASP A N 1
ATOM 748 C CA . ASP A 1 93 ? -10.758 -36.469 -14.094 1 95.88 93 ASP A CA 1
ATOM 749 C C . ASP A 1 93 ? -9.953 -37 -15.266 1 95.88 93 ASP A C 1
ATOM 751 O O . ASP A 1 93 ? -10.414 -37.906 -15.977 1 95.88 93 ASP A O 1
ATOM 755 N N . ASN A 1 94 ? -8.797 -36.469 -15.43 1 95.31 94 ASN A N 1
ATOM 756 C CA . ASN A 1 94 ? -7.93 -36.938 -16.516 1 95.31 94 ASN A CA 1
ATOM 757 C C . ASN A 1 94 ? -6.824 -37.844 -15.992 1 95.31 94 ASN A C 1
ATOM 759 O O . ASN A 1 94 ? -5.812 -38.062 -16.672 1 95.31 94 ASN A O 1
ATOM 763 N N . GLY A 1 95 ? -6.926 -38.344 -14.719 1 93.19 95 GLY A N 1
ATOM 764 C CA . GLY A 1 95 ? -6.113 -39.438 -14.219 1 93.19 95 GLY A CA 1
ATOM 765 C C . GLY A 1 95 ? -4.895 -38.969 -13.445 1 93.19 95 GLY A C 1
ATOM 766 O O . GLY A 1 95 ? -4.031 -39.781 -13.086 1 93.19 95 GLY A O 1
ATOM 767 N N . PHE A 1 96 ? -4.801 -37.656 -13.133 1 95.25 96 PHE A N 1
ATOM 768 C CA . PHE A 1 96 ? -3.615 -37.156 -12.453 1 95.25 96 PHE A CA 1
ATOM 769 C C . PHE A 1 96 ? -3.887 -36.938 -10.969 1 95.25 96 PHE A C 1
ATOM 771 O O . PHE A 1 96 ? -4.887 -36.344 -10.594 1 95.25 96 PHE A O 1
ATOM 778 N N . ASP A 1 97 ? -3.025 -37.531 -10.156 1 95.56 97 ASP A N 1
ATOM 779 C CA . ASP A 1 97 ? -2.996 -37.062 -8.781 1 95.56 97 ASP A CA 1
ATOM 780 C C . ASP A 1 97 ? -2.566 -35.594 -8.703 1 95.56 97 ASP A C 1
ATOM 782 O O . ASP A 1 97 ? -1.519 -35.219 -9.234 1 95.56 97 ASP A O 1
ATOM 786 N N . SER A 1 98 ? -3.371 -34.781 -8.07 1 97.31 98 SER A N 1
ATOM 787 C CA . SER A 1 98 ? -3.123 -33.344 -8.07 1 97.31 98 SER A CA 1
ATOM 788 C C . SER A 1 98 ? -3.064 -32.812 -6.645 1 97.31 98 SER A C 1
ATOM 790 O O . SER A 1 98 ? -3.928 -33.125 -5.82 1 97.31 98 SER A O 1
ATOM 792 N N . TYR A 1 99 ? -1.999 -32.031 -6.367 1 98.31 99 TYR A N 1
ATOM 793 C CA . TYR A 1 99 ? -1.763 -31.406 -5.066 1 98.31 99 TYR A CA 1
ATOM 794 C C . TYR A 1 99 ? -1.595 -29.891 -5.191 1 98.31 99 TYR A C 1
ATOM 796 O O . TYR A 1 99 ? -0.801 -29.422 -6.008 1 98.31 99 TYR A O 1
ATOM 804 N N . ALA A 1 100 ? -2.348 -29.141 -4.457 1 98.88 100 ALA A N 1
ATOM 805 C CA . ALA A 1 100 ? -2.189 -27.688 -4.379 1 98.88 100 ALA A CA 1
ATOM 806 C C . ALA A 1 100 ? -1.728 -27.266 -2.986 1 98.88 100 ALA A C 1
ATOM 808 O O . ALA A 1 100 ? -2.348 -27.625 -1.983 1 98.88 100 ALA A O 1
ATOM 809 N N . VAL A 1 101 ? -0.681 -26.5 -2.938 1 98.75 101 VAL A N 1
ATOM 810 C CA . VAL A 1 101 ? -0.178 -26.078 -1.632 1 98.75 101 VAL A CA 1
ATOM 811 C C . VAL A 1 101 ? -0.614 -24.656 -1.345 1 98.75 101 VAL A C 1
ATOM 813 O O . VAL A 1 101 ? -0.775 -23.844 -2.268 1 98.75 101 VAL A O 1
ATOM 816 N N . SER A 1 102 ? -0.885 -24.328 -0.108 1 98.81 102 SER A N 1
ATOM 817 C CA . SER A 1 102 ? -0.913 -22.953 0.379 1 98.81 102 SER A CA 1
ATOM 818 C C . SER A 1 102 ? 0.409 -22.578 1.036 1 98.81 102 SER A C 1
ATOM 820 O O . SER A 1 102 ? 0.787 -23.141 2.061 1 98.81 102 SER A O 1
ATOM 822 N N . LEU A 1 103 ? 1.097 -21.656 0.444 1 98.69 103 LEU A N 1
ATOM 823 C CA . LEU A 1 103 ? 2.359 -21.219 1.022 1 98.69 103 LEU A CA 1
ATOM 824 C C . LEU A 1 103 ? 2.148 -20.672 2.432 1 98.69 103 LEU A C 1
ATOM 826 O O . LEU A 1 103 ? 1.042 -20.25 2.783 1 98.69 103 LEU A O 1
ATOM 830 N N . LEU A 1 104 ? 3.203 -20.734 3.217 1 98.38 104 LEU A N 1
ATOM 831 C CA . LEU A 1 104 ? 3.08 -20.234 4.582 1 98.38 104 LEU A CA 1
ATOM 832 C C . LEU A 1 104 ? 2.531 -18.812 4.59 1 98.38 104 LEU A C 1
ATOM 834 O O . LEU A 1 104 ? 2.871 -18.016 3.723 1 98.38 104 LEU A O 1
ATOM 838 N N . GLY A 1 105 ? 1.727 -18.5 5.59 1 97.56 105 GLY A N 1
ATOM 839 C CA . GLY A 1 105 ? 1.11 -17.188 5.703 1 97.56 105 GLY A CA 1
ATOM 840 C C . GLY A 1 105 ? -0.108 -17.031 4.816 1 97.56 105 GLY A C 1
ATOM 841 O O . GLY A 1 105 ? -0.795 -16 4.883 1 97.56 105 GLY A O 1
ATOM 842 N N . GLN A 1 106 ? -0.402 -18.016 3.934 1 97.94 106 GLN A N 1
ATOM 843 C CA . GLN A 1 106 ? -1.535 -17.984 3.016 1 97.94 106 GLN A CA 1
ATOM 844 C C . GLN A 1 106 ? -2.518 -19.109 3.326 1 97.94 106 GLN A C 1
ATOM 846 O O . GLN A 1 106 ? -2.133 -20.156 3.875 1 97.94 106 GLN A O 1
ATOM 851 N N . GLY A 1 107 ? -3.797 -18.875 2.957 1 97.88 107 GLY A N 1
ATOM 852 C CA . GLY A 1 107 ? -4.801 -19.906 3.176 1 97.88 107 GLY A CA 1
ATOM 853 C C . GLY A 1 107 ? -4.855 -20.391 4.613 1 97.88 107 GLY A C 1
ATOM 854 O O . GLY A 1 107 ? -4.918 -19.578 5.543 1 97.88 107 GLY A O 1
ATOM 855 N N . GLU A 1 108 ? -4.824 -21.734 4.773 1 97.88 108 GLU A N 1
ATOM 856 C CA . GLU A 1 108 ? -4.945 -22.312 6.113 1 97.88 108 GLU A CA 1
ATOM 857 C C . GLU A 1 108 ? -3.576 -22.656 6.684 1 97.88 108 GLU A C 1
ATOM 859 O O . GLU A 1 108 ? -3.482 -23.266 7.754 1 97.88 108 GLU A O 1
ATOM 864 N N . SER A 1 109 ? -2.535 -22.312 5.922 1 98.25 109 SER A N 1
ATOM 865 C CA . SER A 1 109 ? -1.188 -22.578 6.41 1 98.25 109 SER A CA 1
ATOM 866 C C . SER A 1 109 ? -0.833 -21.688 7.594 1 98.25 109 SER A C 1
ATOM 868 O O . SER A 1 109 ? -1.391 -20.609 7.746 1 98.25 109 SER A O 1
ATOM 870 N N . ASP A 1 110 ? 0.131 -22.172 8.352 1 97.75 110 ASP A N 1
ATOM 871 C CA . ASP A 1 110 ? 0.583 -21.422 9.523 1 97.75 110 ASP A CA 1
ATOM 872 C C . ASP A 1 110 ? 1.29 -20.125 9.102 1 97.75 110 ASP A C 1
ATOM 874 O O . ASP A 1 110 ? 1.814 -20.031 7.992 1 97.75 110 ASP A O 1
ATOM 878 N N . ASP A 1 111 ? 1.238 -19.203 10.047 1 96.19 111 ASP A N 1
ATOM 879 C CA . ASP A 1 111 ? 1.952 -17.938 9.859 1 96.19 111 ASP A CA 1
ATOM 880 C C . ASP A 1 111 ? 3.369 -18.031 10.422 1 96.19 111 ASP A C 1
ATOM 882 O O . ASP A 1 111 ? 3.559 -18.312 11.602 1 96.19 111 ASP A O 1
ATOM 886 N N . PRO A 1 112 ? 4.332 -17.859 9.578 1 96.19 112 PRO A N 1
ATOM 887 C CA . PRO A 1 112 ? 5.684 -17.766 10.133 1 96.19 112 PRO A CA 1
ATOM 888 C C . PRO A 1 112 ? 5.914 -16.484 10.93 1 96.19 112 PRO A C 1
ATOM 890 O O . PRO A 1 112 ? 5.062 -15.594 10.922 1 96.19 112 PRO A O 1
ATOM 893 N N . ASP A 1 113 ? 7.074 -16.453 11.562 1 91.31 113 ASP A N 1
ATOM 894 C CA . ASP A 1 113 ? 7.434 -15.234 12.289 1 91.31 113 ASP A CA 1
ATOM 895 C C . ASP A 1 113 ? 7.906 -14.141 11.336 1 91.31 113 ASP A C 1
ATOM 897 O O . ASP A 1 113 ? 8.422 -14.438 10.258 1 91.31 113 ASP A O 1
ATOM 901 N N . GLY A 1 114 ? 7.617 -13.008 11.711 1 87.56 114 GLY A N 1
ATOM 902 C CA . GLY A 1 114 ? 8.141 -11.898 10.93 1 87.56 114 GLY A CA 1
ATOM 903 C C . GLY A 1 114 ? 7.062 -11.102 10.227 1 87.56 114 GLY A C 1
ATOM 904 O O . GLY A 1 114 ? 5.871 -11.328 10.445 1 87.56 114 GLY A O 1
ATOM 905 N N . SER A 1 115 ? 7.508 -10.156 9.312 1 85.44 115 SER A N 1
ATOM 906 C CA . SER A 1 115 ? 6.594 -9.242 8.633 1 85.44 115 SER A CA 1
ATOM 907 C C . SER A 1 115 ? 6.188 -9.781 7.27 1 85.44 115 SER A C 1
ATOM 909 O O . SER A 1 115 ? 5.207 -9.32 6.68 1 85.44 115 SER A O 1
ATOM 911 N N . VAL A 1 116 ? 7.012 -10.656 6.723 1 91.94 116 VAL A N 1
ATOM 912 C CA . VAL A 1 116 ? 6.684 -11.32 5.465 1 91.94 116 VAL A CA 1
ATOM 913 C C . VAL A 1 116 ? 6.723 -12.836 5.652 1 91.94 116 VAL A C 1
ATOM 915 O O . VAL A 1 116 ? 7.305 -13.328 6.621 1 91.94 116 VAL A O 1
ATOM 918 N N . ALA A 1 117 ? 6.133 -13.547 4.699 1 95.38 117 ALA A N 1
ATOM 919 C CA . ALA A 1 117 ? 5.906 -14.969 4.91 1 95.38 117 ALA A CA 1
ATOM 920 C C . ALA A 1 117 ? 7.156 -15.781 4.582 1 95.38 117 ALA A C 1
ATOM 922 O O . ALA A 1 117 ? 7.363 -16.875 5.129 1 95.38 117 ALA A O 1
ATOM 923 N N . GLY A 1 118 ? 7.926 -15.219 3.617 1 96.31 118 GLY A N 1
ATOM 924 C CA . GLY A 1 118 ? 9.109 -15.992 3.279 1 96.31 118 GLY A CA 1
ATOM 925 C C . GLY A 1 118 ? 9.938 -15.367 2.174 1 96.31 118 GLY A C 1
ATOM 926 O O . GLY A 1 118 ? 9.883 -14.148 1.961 1 96.31 118 GLY A O 1
ATOM 927 N N . SER A 1 119 ? 10.836 -16.188 1.647 1 96.94 119 SER A N 1
ATOM 928 C CA . SER A 1 119 ? 11.703 -15.867 0.52 1 96.94 119 SER A CA 1
ATOM 929 C C . SER A 1 119 ? 11.648 -16.953 -0.548 1 96.94 119 SER A C 1
ATOM 931 O O . SER A 1 119 ? 11.031 -18 -0.341 1 96.94 119 SER A O 1
ATOM 933 N N . LEU A 1 120 ? 12.266 -16.672 -1.706 1 97.62 120 LEU A N 1
ATOM 934 C CA . LEU A 1 120 ? 12.344 -17.703 -2.73 1 97.62 120 LEU A CA 1
ATOM 935 C C . LEU A 1 120 ? 12.969 -18.969 -2.17 1 97.62 120 LEU A C 1
ATOM 937 O O . LEU A 1 120 ? 12.477 -20.078 -2.422 1 97.62 120 LEU A O 1
ATOM 941 N N . GLN A 1 121 ? 13.953 -18.812 -1.389 1 96 121 GLN A N 1
ATOM 942 C CA . GLN A 1 121 ? 14.688 -19.922 -0.813 1 96 121 GLN A CA 1
ATOM 943 C C . GLN A 1 121 ? 13.805 -20.75 0.129 1 96 121 GLN A C 1
ATOM 945 O O . GLN A 1 121 ? 13.742 -21.969 0.025 1 96 121 GLN A O 1
ATOM 950 N N . THR A 1 122 ? 13.117 -20.094 1.027 1 97 122 THR A N 1
ATOM 951 C CA . THR A 1 122 ? 12.336 -20.812 2.023 1 97 122 THR A CA 1
ATOM 952 C C . THR A 1 122 ? 11.117 -21.469 1.385 1 97 122 THR A C 1
ATOM 954 O O . THR A 1 122 ? 10.734 -22.594 1.753 1 97 122 THR A O 1
ATOM 957 N N . TYR A 1 123 ? 10.5 -20.812 0.403 1 97.94 123 TYR A N 1
ATOM 958 C CA . TYR A 1 123 ? 9.359 -21.422 -0.283 1 97.94 123 TYR A CA 1
ATOM 959 C C . TYR A 1 123 ? 9.781 -22.656 -1.07 1 97.94 123 TYR A C 1
ATOM 961 O O . TYR A 1 123 ? 9.109 -23.688 -1.025 1 97.94 123 TYR A O 1
ATOM 969 N N . ALA A 1 124 ? 10.898 -22.516 -1.792 1 96.75 124 ALA A N 1
ATOM 970 C CA . ALA A 1 124 ? 11.398 -23.656 -2.559 1 96.75 124 ALA A CA 1
ATOM 971 C C . ALA A 1 124 ? 11.727 -24.828 -1.643 1 96.75 124 ALA A C 1
ATOM 973 O O . ALA A 1 124 ? 11.438 -25.984 -1.967 1 96.75 124 ALA A O 1
ATOM 974 N N . ALA A 1 125 ? 12.297 -24.531 -0.511 1 96.19 125 ALA A N 1
ATOM 975 C CA . ALA A 1 125 ? 12.648 -25.578 0.448 1 96.19 125 ALA A CA 1
ATOM 976 C C . ALA A 1 125 ? 11.398 -26.25 1 1 96.19 125 ALA A C 1
ATOM 978 O O . ALA A 1 125 ? 11.375 -27.469 1.173 1 96.19 125 ALA A O 1
ATOM 979 N N . ASP A 1 126 ? 10.422 -25.469 1.334 1 97.19 126 ASP A N 1
ATOM 980 C CA . ASP A 1 126 ? 9.172 -26.016 1.846 1 97.19 126 ASP A CA 1
ATOM 981 C C . ASP A 1 126 ? 8.516 -26.938 0.818 1 97.19 126 ASP A C 1
ATOM 983 O O . ASP A 1 126 ? 8.039 -28.016 1.162 1 97.19 126 ASP A O 1
ATOM 987 N N . ILE A 1 127 ? 8.523 -26.516 -0.424 1 97.25 127 ILE A N 1
ATOM 988 C CA . ILE A 1 127 ? 7.934 -27.312 -1.503 1 97.25 127 ILE A CA 1
ATOM 989 C C . ILE A 1 127 ? 8.734 -28.594 -1.702 1 97.25 127 ILE A C 1
ATOM 991 O O . ILE A 1 127 ? 8.164 -29.672 -1.874 1 97.25 127 ILE A O 1
ATOM 995 N N . ALA A 1 128 ? 10.031 -28.469 -1.676 1 95.31 128 ALA A N 1
ATOM 996 C CA . ALA A 1 128 ? 10.898 -29.641 -1.812 1 95.31 128 ALA A CA 1
ATOM 997 C C . ALA A 1 128 ? 10.617 -30.656 -0.711 1 95.31 128 ALA A C 1
ATOM 999 O O . ALA A 1 128 ? 10.57 -31.859 -0.969 1 95.31 128 ALA A O 1
ATOM 1000 N N . ASP A 1 129 ? 10.484 -30.141 0.474 1 95.19 129 ASP A N 1
ATOM 1001 C CA . ASP A 1 129 ? 10.195 -31 1.607 1 95.19 129 ASP A CA 1
ATOM 1002 C C . ASP A 1 129 ? 8.875 -31.75 1.405 1 95.19 129 ASP A C 1
ATOM 1004 O O . ASP A 1 129 ? 8.789 -32.938 1.672 1 95.19 129 ASP A O 1
ATOM 1008 N N . PHE A 1 130 ? 7.898 -31.078 0.922 1 96.69 130 PHE A N 1
ATOM 1009 C CA . PHE A 1 130 ? 6.605 -31.703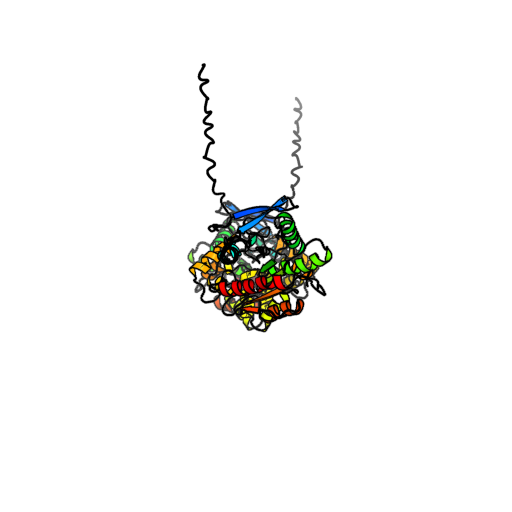 0.649 1 96.69 130 PHE A CA 1
ATOM 1010 C C . PHE A 1 130 ? 6.742 -32.781 -0.41 1 96.69 130 PHE A C 1
ATOM 1012 O O . PHE A 1 130 ? 6.258 -33.906 -0.223 1 96.69 130 PHE A O 1
ATOM 1019 N N . ILE A 1 131 ? 7.359 -32.406 -1.526 1 94.88 131 ILE A N 1
ATOM 1020 C CA . ILE A 1 131 ? 7.5 -33.344 -2.645 1 94.88 131 ILE A CA 1
ATOM 1021 C C . ILE A 1 131 ? 8.242 -34.594 -2.189 1 94.88 131 ILE A C 1
ATOM 1023 O O . ILE A 1 131 ? 7.816 -35.719 -2.473 1 94.88 131 ILE A O 1
ATOM 1027 N N . LYS A 1 132 ? 9.273 -34.438 -1.444 1 92.19 132 LYS A N 1
ATOM 1028 C CA . LYS A 1 132 ? 10.094 -35.531 -0.977 1 92.19 132 LYS A CA 1
ATOM 1029 C C . LYS A 1 132 ? 9.289 -36.469 -0.085 1 92.19 132 LYS A C 1
ATOM 1031 O O . LYS A 1 132 ? 9.453 -37.688 -0.151 1 92.19 132 LYS A O 1
ATOM 1036 N N . ASN A 1 133 ? 8.375 -35.938 0.611 1 92 133 ASN A N 1
ATOM 1037 C CA . ASN A 1 133 ? 7.719 -36.75 1.646 1 92 133 ASN A CA 1
ATOM 1038 C C . ASN A 1 133 ? 6.348 -37.219 1.188 1 92 133 ASN A C 1
ATOM 1040 O O . ASN A 1 133 ? 5.816 -38.188 1.733 1 92 133 ASN A O 1
ATOM 1044 N N . GLN A 1 134 ? 5.797 -36.594 0.196 1 88.69 134 GLN A N 1
ATOM 1045 C CA . GLN A 1 134 ? 4.391 -36.875 -0.064 1 88.69 134 GLN A CA 1
ATOM 1046 C C . GLN A 1 134 ? 4.199 -37.438 -1.462 1 88.69 134 GLN A C 1
ATOM 1048 O O . GLN A 1 134 ? 3.145 -38.031 -1.765 1 88.69 134 GLN A O 1
ATOM 1053 N N . THR A 1 135 ? 5.164 -37.312 -2.283 1 82.88 135 THR A N 1
ATOM 1054 C CA . THR A 1 135 ? 5.016 -37.844 -3.631 1 82.88 135 THR A CA 1
ATOM 1055 C C . THR A 1 135 ? 5.938 -39.031 -3.84 1 82.88 135 THR A C 1
ATOM 1057 O O . THR A 1 135 ? 7.039 -39.094 -3.287 1 82.88 135 THR A O 1
ATOM 1060 N N . THR A 1 136 ? 5.461 -40.031 -4.598 1 80.06 136 THR A N 1
ATOM 1061 C CA . THR A 1 136 ? 6.25 -41.219 -4.871 1 80.06 136 THR A CA 1
ATOM 1062 C C . THR A 1 136 ? 6.969 -41.094 -6.211 1 80.06 136 THR A C 1
ATOM 1064 O O . THR A 1 136 ? 8.055 -41.656 -6.391 1 80.06 136 THR A O 1
ATOM 1067 N N . LEU A 1 137 ? 6.305 -40.438 -7.105 1 87.06 137 LEU A N 1
ATOM 1068 C CA . LEU A 1 137 ? 6.887 -40.156 -8.414 1 87.06 137 LEU A CA 1
ATOM 1069 C C . LEU A 1 137 ? 7.312 -38.688 -8.508 1 87.06 137 LEU A C 1
ATOM 1071 O O . LEU A 1 137 ? 6.773 -37.844 -7.809 1 87.06 137 LEU A O 1
ATOM 1075 N N . SER A 1 138 ? 8.32 -38.469 -9.383 1 91.5 138 SER A N 1
ATOM 1076 C CA . SER A 1 138 ? 8.688 -37.094 -9.656 1 91.5 138 SER A CA 1
ATOM 1077 C C . SER A 1 138 ? 7.508 -36.312 -10.234 1 91.5 138 SER A C 1
ATOM 1079 O O . SER A 1 138 ? 6.926 -36.719 -11.242 1 91.5 138 SER A O 1
ATOM 1081 N N . PRO A 1 139 ? 7.215 -35.219 -9.656 1 95.31 139 PRO A N 1
ATOM 1082 C CA . PRO A 1 139 ? 6.023 -34.5 -10.094 1 95.31 139 PRO A CA 1
ATOM 1083 C C . PRO A 1 139 ? 6.332 -33.438 -11.172 1 95.31 139 PRO A C 1
ATOM 1085 O O . PRO A 1 139 ? 7.5 -33.188 -11.469 1 95.31 139 PRO A O 1
ATOM 1088 N N . VAL A 1 140 ? 5.254 -33 -11.82 1 96.94 140 VAL A N 1
ATOM 1089 C CA . VAL A 1 140 ? 5.285 -31.734 -12.539 1 96.94 140 VAL A CA 1
ATOM 1090 C C . VAL A 1 140 ? 4.953 -30.594 -11.578 1 96.94 140 VAL A C 1
ATOM 1092 O O . VAL A 1 140 ? 3.92 -30.625 -10.906 1 96.94 140 VAL A O 1
ATOM 1095 N N . LEU A 1 141 ? 5.871 -29.656 -11.461 1 97.88 141 LEU A N 1
ATOM 1096 C CA . LEU A 1 141 ? 5.684 -28.5 -10.578 1 97.88 141 LEU A CA 1
ATOM 1097 C C . LEU A 1 141 ? 5.145 -27.297 -11.352 1 97.88 141 LEU A C 1
ATOM 1099 O O . LEU A 1 141 ? 5.77 -26.844 -12.312 1 97.88 141 LEU A O 1
ATOM 1103 N N . ILE A 1 142 ? 3.975 -26.812 -10.977 1 98.88 142 ILE A N 1
ATOM 1104 C CA . ILE A 1 142 ? 3.262 -25.781 -11.711 1 98.88 142 ILE A CA 1
ATOM 1105 C C . ILE A 1 142 ? 3.148 -24.516 -10.859 1 98.88 142 ILE A C 1
ATOM 1107 O O . ILE A 1 142 ? 2.652 -24.578 -9.727 1 98.88 142 ILE A O 1
ATOM 1111 N N . GLY A 1 143 ? 3.625 -23.391 -11.344 1 98.94 143 GLY A N 1
ATOM 1112 C CA . GLY A 1 143 ? 3.588 -22.141 -10.602 1 98.94 143 GLY A CA 1
ATOM 1113 C C . GLY A 1 143 ? 2.852 -21.031 -11.336 1 98.94 143 GLY A C 1
ATOM 1114 O O . GLY A 1 143 ? 3.02 -20.859 -12.547 1 98.94 143 GLY A O 1
ATOM 1115 N N . HIS A 1 144 ? 2.043 -20.281 -10.625 1 98.94 144 HIS A N 1
ATOM 1116 C CA . HIS A 1 144 ? 1.31 -19.141 -11.148 1 98.94 144 HIS A CA 1
ATOM 1117 C C . HIS A 1 144 ? 1.849 -17.828 -10.57 1 98.94 144 HIS A C 1
ATOM 1119 O O . HIS A 1 144 ? 2.033 -17.719 -9.359 1 98.94 144 HIS A O 1
ATOM 1125 N N . SER A 1 145 ? 2.082 -16.812 -11.445 1 98.62 145 SER A N 1
ATOM 1126 C CA . SER A 1 145 ? 2.496 -15.477 -11 1 98.62 145 SER A CA 1
ATOM 1127 C C . SER A 1 145 ? 3.748 -15.555 -10.133 1 98.62 145 SER A C 1
ATOM 1129 O O . SER A 1 145 ? 4.766 -16.109 -10.547 1 98.62 145 SER A O 1
ATOM 1131 N N . PHE A 1 146 ? 3.75 -15.195 -8.898 1 98.56 146 PHE A N 1
ATOM 1132 C CA . PHE A 1 146 ? 4.906 -15.328 -8.023 1 98.56 146 PHE A CA 1
ATOM 1133 C C . PHE A 1 146 ? 5.219 -16.797 -7.754 1 98.56 146 PHE A C 1
ATOM 1135 O O . PHE A 1 146 ? 6.375 -17.156 -7.527 1 98.56 146 PHE A O 1
ATOM 1142 N N . GLY A 1 147 ? 4.176 -17.609 -7.824 1 98.81 147 GLY A N 1
ATOM 1143 C CA . GLY A 1 147 ? 4.441 -19.047 -7.758 1 98.81 147 GLY A CA 1
ATOM 1144 C C . GLY A 1 147 ? 5.336 -19.531 -8.875 1 98.81 147 GLY A C 1
ATOM 1145 O O . GLY A 1 147 ? 6.113 -20.469 -8.688 1 98.81 147 GLY A O 1
ATOM 1146 N N . GLY A 1 148 ? 5.172 -18.938 -10.031 1 98.81 148 GLY A N 1
ATOM 1147 C CA . GLY A 1 148 ? 6.078 -19.25 -11.125 1 98.81 148 GLY A CA 1
ATOM 1148 C C . GLY A 1 148 ? 7.52 -18.875 -10.836 1 98.81 148 GLY A C 1
ATOM 1149 O O . GLY A 1 148 ? 8.438 -19.625 -11.195 1 98.81 148 GLY A O 1
ATOM 1150 N N . LEU A 1 149 ? 7.727 -17.734 -10.211 1 98.62 149 LEU A N 1
ATOM 1151 C CA . LEU A 1 149 ? 9.07 -17.328 -9.836 1 98.62 149 LEU A CA 1
ATOM 1152 C C . LEU A 1 149 ? 9.672 -18.281 -8.812 1 98.62 149 LEU A C 1
ATOM 1154 O O . LEU A 1 149 ? 10.859 -18.609 -8.875 1 98.62 149 LEU A O 1
ATOM 1158 N N . ILE A 1 150 ? 8.883 -18.766 -7.891 1 98.44 150 ILE A N 1
ATOM 1159 C CA . ILE A 1 150 ? 9.312 -19.75 -6.902 1 98.44 150 ILE A CA 1
ATOM 1160 C C . ILE A 1 150 ? 9.719 -21.047 -7.602 1 98.44 150 ILE A C 1
ATOM 1162 O O . ILE A 1 150 ? 10.75 -21.625 -7.273 1 98.44 150 ILE A O 1
ATOM 1166 N N . VAL A 1 151 ? 8.938 -21.453 -8.57 1 97.94 151 VAL A N 1
ATOM 1167 C CA . VAL A 1 151 ? 9.234 -22.656 -9.336 1 97.94 151 VAL A CA 1
ATOM 1168 C C . VAL A 1 151 ? 10.539 -22.469 -10.109 1 97.94 151 VAL A C 1
ATOM 1170 O O . VAL A 1 151 ? 11.359 -23.391 -10.195 1 97.94 151 VAL A O 1
ATOM 1173 N N . GLN A 1 152 ? 10.727 -21.297 -10.672 1 97.38 152 GLN A N 1
ATOM 1174 C CA . GLN A 1 152 ? 11.977 -21 -11.367 1 97.38 152 GLN A CA 1
ATOM 1175 C C . GLN A 1 152 ? 13.172 -21.125 -10.43 1 97.38 152 GLN A C 1
ATOM 1177 O O . GLN A 1 152 ? 14.195 -21.703 -10.805 1 97.38 152 GLN A O 1
ATOM 1182 N N . TYR A 1 153 ? 13.031 -20.578 -9.266 1 96.62 153 TYR A N 1
ATOM 1183 C CA . TYR A 1 153 ? 14.094 -20.703 -8.273 1 96.62 153 TYR A CA 1
ATOM 1184 C C . TYR A 1 153 ? 14.32 -22.172 -7.91 1 96.62 153 TYR A C 1
ATOM 1186 O O . TYR A 1 153 ? 15.461 -22.609 -7.77 1 96.62 153 TYR A O 1
ATOM 1194 N N . TYR A 1 154 ? 13.234 -22.891 -7.738 1 95.75 154 TYR A N 1
ATOM 1195 C CA . TYR A 1 154 ? 13.281 -24.312 -7.41 1 95.75 154 TYR A CA 1
ATOM 1196 C C . TYR A 1 154 ? 14.102 -25.094 -8.438 1 95.75 154 TYR A C 1
ATOM 1198 O O . TYR A 1 154 ? 15.016 -25.844 -8.078 1 95.75 154 TYR A O 1
ATOM 1206 N N . ILE A 1 155 ? 13.844 -24.922 -9.672 1 93.12 155 ILE A N 1
ATOM 1207 C CA . ILE A 1 155 ? 14.5 -25.703 -10.727 1 93.12 155 ILE A CA 1
ATOM 1208 C C . ILE A 1 155 ? 15.961 -25.281 -10.844 1 93.12 155 ILE A C 1
ATOM 1210 O O . ILE A 1 155 ? 16.828 -26.109 -11.141 1 93.12 155 ILE A O 1
ATOM 1214 N N . ALA A 1 156 ? 16.25 -24 -10.578 1 91.94 156 ALA A N 1
ATOM 1215 C CA . ALA A 1 156 ? 17.641 -23.531 -10.633 1 91.94 156 ALA A CA 1
ATOM 1216 C C . ALA A 1 156 ? 18.484 -24.219 -9.562 1 91.94 156 ALA A C 1
ATOM 1218 O O . ALA A 1 156 ? 19.672 -24.469 -9.773 1 91.94 156 ALA A O 1
ATOM 1219 N N . ASN A 1 157 ? 17.891 -24.5 -8.445 1 86.44 157 ASN A N 1
ATOM 1220 C CA . ASN A 1 157 ? 18.656 -25.047 -7.324 1 86.44 157 ASN A CA 1
ATOM 1221 C C . ASN A 1 157 ? 18.594 -26.578 -7.301 1 86.44 157 ASN A C 1
ATOM 1223 O O . ASN A 1 157 ? 19.406 -27.219 -6.633 1 86.44 157 ASN A O 1
ATOM 1227 N N . LEU A 1 158 ? 17.578 -27.219 -7.758 1 74 158 LEU A N 1
ATOM 1228 C CA . LEU A 1 158 ? 17.469 -28.672 -7.895 1 74 158 LEU A CA 1
ATOM 1229 C C . LEU A 1 158 ? 18.672 -29.219 -8.672 1 74 158 LEU A C 1
ATOM 1231 O O . LEU A 1 158 ? 19.219 -30.266 -8.312 1 74 158 LEU A O 1
ATOM 1235 N N . GLU A 1 159 ? 18.984 -28.688 -9.625 1 59.62 159 GLU A N 1
ATOM 1236 C CA . GLU A 1 159 ? 20.047 -29.141 -10.5 1 59.62 159 GLU A CA 1
ATOM 1237 C C . GLU A 1 159 ? 21.406 -29.078 -9.812 1 59.62 159 GLU A C 1
ATOM 1239 O O . GLU A 1 159 ? 22.297 -29.875 -10.109 1 59.62 159 GLU A O 1
ATOM 1244 N N . LYS A 1 160 ? 21.391 -28.312 -8.828 1 59.91 160 LYS A N 1
ATOM 1245 C CA . LYS A 1 160 ? 22.641 -28.172 -8.094 1 59.91 160 LYS A CA 1
ATOM 1246 C C . LYS A 1 160 ? 22.828 -29.312 -7.094 1 59.91 160 LYS A C 1
ATOM 1248 O O . LYS A 1 160 ? 23.938 -29.812 -6.902 1 59.91 160 LYS A O 1
ATOM 1253 N N . ASP A 1 161 ? 21.734 -29.766 -6.461 1 55.84 161 ASP A N 1
ATOM 1254 C CA . ASP A 1 161 ? 21.844 -30.719 -5.367 1 55.84 161 ASP A CA 1
ATOM 1255 C C . ASP A 1 161 ? 21.5 -32.125 -5.84 1 55.84 161 ASP A C 1
ATOM 1257 O O . ASP A 1 161 ? 21.625 -33.094 -5.074 1 55.84 161 ASP A O 1
ATOM 1261 N N . SER A 1 162 ? 21.406 -32.5 -7.004 1 48.31 162 SER A N 1
ATOM 1262 C CA . SER A 1 162 ? 21.109 -33.812 -7.578 1 48.31 162 SER A CA 1
ATOM 1263 C C . SER A 1 162 ? 19.953 -34.5 -6.84 1 48.31 162 SER A C 1
ATOM 1265 O O . SER A 1 162 ? 19.781 -35.719 -6.953 1 48.31 162 SER A O 1
ATOM 1267 N N . SER A 1 163 ? 19.297 -33.969 -5.773 1 48.47 163 SER A N 1
ATOM 1268 C CA . SER A 1 163 ? 18.516 -34.75 -4.844 1 48.47 163 SER A CA 1
ATOM 1269 C C . SER A 1 163 ? 17.047 -34.844 -5.277 1 48.47 163 SER A C 1
ATOM 1271 O O . SER A 1 163 ? 16.297 -35.688 -4.809 1 48.47 163 SER A O 1
ATOM 1273 N N . GLY A 1 164 ? 16.625 -34.094 -6.293 1 60.12 164 GLY A N 1
ATOM 1274 C CA . GLY A 1 164 ? 15.203 -34.219 -6.59 1 60.12 164 GLY A CA 1
ATOM 1275 C C . GLY A 1 164 ? 14.883 -34 -8.055 1 60.12 164 GLY A C 1
ATOM 1276 O O . GLY A 1 164 ? 15.656 -33.375 -8.781 1 60.12 164 GLY A O 1
ATOM 1277 N N . ASN A 1 165 ? 14.109 -35.094 -8.664 1 79.56 165 ASN A N 1
ATOM 1278 C CA . ASN A 1 165 ? 13.797 -35 -10.086 1 79.56 165 ASN A CA 1
ATOM 1279 C C . ASN A 1 165 ? 12.359 -34.531 -10.32 1 79.56 165 ASN A C 1
ATOM 1281 O O . ASN A 1 165 ? 11.477 -34.812 -9.516 1 79.56 165 ASN A O 1
ATOM 1285 N N . LEU A 1 166 ? 12.227 -33.531 -11.023 1 92.06 166 LEU A N 1
ATOM 1286 C CA . LEU A 1 166 ? 10.93 -33.125 -11.539 1 92.06 166 LEU A CA 1
ATOM 1287 C C . LEU A 1 166 ? 10.672 -33.75 -12.914 1 92.06 166 LEU A C 1
ATOM 1289 O O . LEU A 1 166 ? 11.586 -33.844 -13.734 1 92.06 166 LEU A O 1
ATOM 1293 N N . ALA A 1 167 ? 9.422 -34.219 -13.031 1 93.38 167 ALA A N 1
ATOM 1294 C CA . ALA A 1 167 ? 9.023 -34.688 -14.359 1 93.38 167 ALA A CA 1
ATOM 1295 C C . ALA A 1 167 ? 8.898 -33.5 -15.32 1 93.38 167 ALA A C 1
ATOM 1297 O O . ALA A 1 167 ? 9.055 -33.656 -16.531 1 93.38 167 ALA A O 1
ATOM 1298 N N . GLY A 1 168 ? 8.656 -32.375 -14.844 1 95.69 168 GLY A N 1
ATOM 1299 C CA . GLY A 1 168 ? 8.516 -31.156 -15.609 1 95.69 168 GLY A CA 1
ATOM 1300 C C . GLY A 1 168 ? 8.172 -29.953 -14.742 1 95.69 168 GLY A C 1
ATOM 1301 O O . GLY A 1 168 ? 7.879 -30.094 -13.555 1 95.69 168 GLY A O 1
ATOM 1302 N N . ALA A 1 169 ? 8.258 -28.734 -15.336 1 97.12 169 ALA A N 1
ATOM 1303 C CA . ALA A 1 169 ? 7.871 -27.484 -14.688 1 97.12 169 ALA A CA 1
ATOM 1304 C C . ALA A 1 169 ? 6.992 -26.641 -15.602 1 97.12 169 ALA A C 1
ATOM 1306 O O . ALA A 1 169 ? 7.219 -26.594 -16.812 1 97.12 169 ALA A O 1
ATOM 1307 N N . VAL A 1 170 ? 6.004 -26.078 -15.039 1 98.81 170 VAL A N 1
ATOM 1308 C CA . VAL A 1 170 ? 5.098 -25.219 -15.805 1 98.81 170 VAL A CA 1
ATOM 1309 C C . VAL A 1 170 ? 5.008 -23.844 -15.148 1 98.81 170 VAL A C 1
ATOM 1311 O O . VAL A 1 170 ? 4.793 -23.734 -13.938 1 98.81 170 VAL A O 1
ATOM 1314 N N . LEU A 1 171 ? 5.176 -22.797 -15.953 1 98.88 171 LEU A N 1
ATOM 1315 C CA . LEU A 1 171 ? 5.109 -21.406 -15.508 1 98.88 171 LEU A CA 1
ATOM 1316 C C . LEU A 1 171 ? 3.912 -20.703 -16.125 1 98.88 171 LEU A C 1
ATOM 1318 O O . LEU A 1 171 ? 3.904 -20.438 -17.328 1 98.88 171 LEU A O 1
ATOM 1322 N N . ILE A 1 172 ? 2.928 -20.438 -15.281 1 98.94 172 ILE A N 1
ATOM 1323 C CA . ILE A 1 172 ? 1.678 -19.844 -15.75 1 98.94 172 ILE A CA 1
ATOM 1324 C C . ILE A 1 172 ? 1.623 -18.375 -15.367 1 98.94 172 ILE A C 1
ATOM 1326 O O . ILE A 1 172 ? 1.604 -18.047 -14.18 1 98.94 172 ILE A O 1
ATOM 1330 N N . CYS A 1 173 ? 1.554 -17.5 -16.375 1 98.88 173 CYS A N 1
ATOM 1331 C CA . CYS A 1 173 ? 1.516 -16.078 -16.094 1 98.88 173 CYS A CA 1
ATOM 1332 C C . CYS A 1 173 ? 2.549 -15.695 -15.047 1 98.88 173 CYS A C 1
ATOM 1334 O O . CYS A 1 173 ? 2.236 -14.969 -14.094 1 98.88 173 CYS A O 1
ATOM 1336 N N . SER A 1 174 ? 3.699 -16.188 -15.211 1 98.81 174 SER A N 1
ATOM 1337 C CA . SER A 1 174 ? 4.742 -16.125 -14.195 1 98.81 174 SER A CA 1
ATOM 1338 C C . SER A 1 174 ? 5.422 -14.75 -14.188 1 98.81 174 SER A C 1
ATOM 1340 O O . SER A 1 174 ? 5.613 -14.148 -15.242 1 98.81 174 SER A O 1
ATOM 1342 N N . VAL A 1 175 ? 5.797 -14.352 -12.992 1 98.44 175 VAL A N 1
ATOM 1343 C CA . VAL A 1 175 ? 6.797 -13.297 -12.898 1 98.44 175 VAL A CA 1
ATOM 1344 C C . VAL A 1 175 ? 8.07 -13.719 -13.617 1 98.44 175 VAL A C 1
ATOM 1346 O O . VAL A 1 175 ? 8.523 -14.859 -13.477 1 98.44 175 VAL A O 1
ATOM 1349 N N . PRO A 1 176 ? 8.633 -12.859 -14.438 1 98.12 176 PRO A N 1
ATOM 1350 C CA . PRO A 1 176 ? 9.852 -13.219 -15.172 1 98.12 176 PRO A CA 1
ATOM 1351 C C . PRO A 1 176 ? 11.039 -13.492 -14.242 1 98.12 176 PRO A C 1
ATOM 1353 O O . PRO A 1 176 ? 10.992 -13.148 -13.062 1 98.12 176 PRO A O 1
ATOM 1356 N N . PRO A 1 177 ? 12.086 -14.094 -14.812 1 97.69 177 PRO A N 1
ATOM 1357 C CA . PRO A 1 177 ? 13.266 -14.445 -14.008 1 97.69 177 PRO A CA 1
ATOM 1358 C C . PRO A 1 177 ? 13.93 -13.227 -13.367 1 97.69 177 PRO A C 1
ATOM 1360 O O . PRO A 1 177 ? 14.57 -13.352 -12.328 1 97.69 177 PRO A O 1
ATOM 1363 N N . THR A 1 178 ? 13.711 -12.055 -13.977 1 96.62 178 THR A N 1
ATOM 1364 C CA . THR A 1 178 ? 14.344 -10.836 -13.484 1 96.62 178 THR A CA 1
ATOM 1365 C C . THR A 1 178 ? 13.43 -10.109 -12.508 1 96.62 178 THR A C 1
ATOM 1367 O O . THR A 1 178 ? 13.789 -9.062 -11.969 1 96.62 178 THR A O 1
ATOM 1370 N N . GLY A 1 179 ? 12.312 -10.633 -12.297 1 95.44 179 GLY A N 1
ATOM 1371 C CA . GLY A 1 179 ? 11.375 -9.992 -11.383 1 95.44 179 GLY A CA 1
ATOM 1372 C C . GLY A 1 179 ? 10.391 -9.078 -12.094 1 95.44 179 GLY A C 1
ATOM 1373 O O . GLY A 1 179 ? 10.227 -9.156 -13.312 1 95.44 179 GLY A O 1
ATOM 1374 N N . ASN A 1 180 ? 9.68 -8.211 -11.297 1 91.88 180 ASN A N 1
ATOM 1375 C CA . ASN A 1 180 ? 8.594 -7.398 -11.828 1 91.88 180 ASN A CA 1
ATOM 1376 C C . ASN A 1 180 ? 9.078 -6.016 -12.242 1 91.88 180 ASN A C 1
ATOM 1378 O O . ASN A 1 180 ? 8.336 -5.246 -12.859 1 91.88 180 ASN A O 1
ATOM 1382 N N . SER A 1 181 ? 10.281 -5.676 -11.984 1 87.81 181 SER A N 1
ATOM 1383 C CA . SER A 1 181 ? 10.75 -4.309 -12.203 1 87.81 181 SER A CA 1
ATOM 1384 C C . SER A 1 181 ? 10.656 -3.922 -13.68 1 87.81 181 SER A C 1
ATOM 1386 O O . SER A 1 181 ? 10.211 -2.822 -14.008 1 87.81 181 SER A O 1
ATOM 1388 N N . GLY A 1 182 ? 11.117 -4.867 -14.531 1 88.44 182 GLY A N 1
ATOM 1389 C CA . GLY A 1 182 ? 11.023 -4.594 -15.961 1 88.44 182 GLY A CA 1
ATOM 1390 C C . GLY A 1 182 ? 9.594 -4.387 -16.422 1 88.44 182 GLY A C 1
ATOM 1391 O O . GLY A 1 182 ? 9.328 -3.51 -17.25 1 88.44 182 GLY A O 1
ATOM 1392 N N . LEU A 1 183 ? 8.672 -5.137 -15.922 1 91.06 183 LEU A N 1
ATOM 1393 C CA . LEU A 1 183 ? 7.246 -5.035 -16.234 1 91.06 183 LEU A CA 1
ATOM 1394 C C . LEU A 1 183 ? 6.691 -3.682 -15.797 1 91.06 183 LEU A C 1
ATOM 1396 O O . LEU A 1 183 ? 6.012 -3.008 -16.578 1 91.06 183 LEU A O 1
ATOM 1400 N N . VAL A 1 184 ? 6.984 -3.277 -14.617 1 87.06 184 VAL A N 1
ATOM 1401 C CA . VAL A 1 184 ? 6.48 -2.033 -14.047 1 87.06 184 VAL A CA 1
ATOM 1402 C C . VAL A 1 184 ? 6.988 -0.846 -14.859 1 87.06 184 VAL A C 1
ATOM 1404 O O . VAL A 1 184 ? 6.219 0.057 -15.195 1 87.06 184 VAL A O 1
ATOM 1407 N N . TRP A 1 185 ? 8.195 -0.884 -15.195 1 86.38 185 TRP A N 1
ATOM 1408 C CA . TRP A 1 185 ? 8.797 0.215 -15.945 1 86.38 185 TRP A CA 1
ATOM 1409 C C . TRP A 1 185 ? 8.18 0.333 -17.328 1 86.38 185 TRP A C 1
ATOM 1411 O O . TRP A 1 185 ? 7.891 1.438 -17.797 1 86.38 185 TRP A O 1
ATOM 1421 N N . ARG A 1 186 ? 8.031 -0.785 -17.953 1 90.81 186 ARG A N 1
ATOM 1422 C CA . ARG A 1 186 ? 7.422 -0.759 -19.281 1 90.81 186 ARG A CA 1
ATOM 1423 C C . ARG A 1 186 ? 5.996 -0.217 -19.219 1 90.81 186 ARG A C 1
ATOM 1425 O O . ARG A 1 186 ? 5.602 0.606 -20.047 1 90.81 186 ARG A O 1
ATOM 1432 N N . TYR A 1 187 ? 5.242 -0.6 -18.234 1 88.56 187 TYR A N 1
ATOM 1433 C CA . TYR A 1 187 ? 3.881 -0.109 -18.062 1 88.56 187 TYR A CA 1
ATOM 1434 C C . TYR A 1 187 ? 3.871 1.396 -17.828 1 88.56 187 TYR A C 1
ATOM 1436 O O . TYR A 1 187 ? 3.041 2.115 -18.375 1 88.56 187 TYR A O 1
ATOM 1444 N N . LEU A 1 188 ? 4.793 1.793 -16.984 1 85.06 188 LEU A N 1
ATOM 1445 C CA . LEU A 1 188 ? 4.844 3.205 -16.609 1 85.06 188 LEU A CA 1
ATOM 1446 C C . LEU A 1 188 ? 5.047 4.078 -17.844 1 85.06 188 LEU A C 1
ATOM 1448 O O . LEU A 1 188 ? 4.469 5.16 -17.953 1 85.06 188 LEU A O 1
ATOM 1452 N N . PHE A 1 189 ? 5.75 3.635 -18.859 1 86.81 189 PHE A N 1
ATOM 1453 C CA . PHE A 1 189 ? 6.109 4.465 -20.016 1 86.81 189 PHE A CA 1
ATOM 1454 C C . PHE A 1 189 ? 5.137 4.246 -21.156 1 86.81 189 PHE A C 1
ATOM 1456 O O . PHE A 1 189 ? 4.969 5.125 -22.016 1 86.81 189 PHE A O 1
ATOM 1463 N N . THR A 1 190 ? 4.492 3.111 -21.156 1 88.56 190 THR A N 1
ATOM 1464 C CA . THR A 1 190 ? 3.648 2.832 -22.312 1 88.56 190 THR A CA 1
ATOM 1465 C C . THR A 1 190 ? 2.172 2.963 -21.938 1 88.56 190 THR A C 1
ATOM 1467 O O . THR A 1 190 ? 1.352 3.348 -22.781 1 88.56 190 THR A O 1
ATOM 1470 N N . LYS A 1 191 ? 1.881 2.566 -20.719 1 90.81 191 LYS A N 1
ATOM 1471 C CA . LYS A 1 191 ? 0.509 2.6 -20.219 1 90.81 191 LYS A CA 1
ATOM 1472 C C . LYS A 1 191 ? 0.461 3.082 -18.766 1 90.81 191 LYS A C 1
ATOM 1474 O O . LYS A 1 191 ? 0.075 2.33 -17.875 1 90.81 191 LYS A O 1
ATOM 1479 N N . PRO A 1 192 ? 0.659 4.324 -18.547 1 87.62 192 PRO A N 1
ATOM 1480 C CA . PRO A 1 192 ? 0.797 4.832 -17.172 1 87.62 192 PRO A CA 1
ATOM 1481 C C . PRO A 1 192 ? -0.462 4.621 -16.344 1 87.62 192 PRO A C 1
ATOM 1483 O O . PRO A 1 192 ? -0.372 4.371 -15.133 1 87.62 192 PRO A O 1
ATOM 1486 N N . VAL A 1 193 ? -1.629 4.699 -16.938 1 88.12 193 VAL A N 1
ATOM 1487 C CA . VAL A 1 193 ? -2.871 4.477 -16.203 1 88.12 193 VAL A CA 1
ATOM 1488 C C . VAL A 1 193 ? -2.945 3.02 -15.742 1 88.12 193 VAL A C 1
ATOM 1490 O O . VAL A 1 193 ? -3.316 2.742 -14.602 1 88.12 193 VAL A O 1
ATOM 1493 N N . ALA A 1 194 ? -2.533 2.145 -16.594 1 89.56 194 ALA A N 1
ATOM 1494 C CA . ALA A 1 194 ? -2.518 0.729 -16.234 1 89.56 194 ALA A CA 1
ATOM 1495 C C . ALA A 1 194 ? -1.497 0.457 -15.133 1 89.56 194 ALA A C 1
ATOM 1497 O O . ALA A 1 194 ? -1.762 -0.318 -14.211 1 89.56 194 ALA A O 1
ATOM 1498 N N . ALA A 1 195 ? -0.366 1.103 -15.336 1 88.88 195 ALA A N 1
ATOM 1499 C CA . ALA A 1 195 ? 0.659 0.957 -14.305 1 88.88 195 ALA A CA 1
ATOM 1500 C C . ALA A 1 195 ? 0.132 1.396 -12.938 1 88.88 195 ALA A C 1
ATOM 1502 O O . ALA A 1 195 ? 0.348 0.713 -11.938 1 88.88 195 ALA A O 1
ATOM 1503 N N . PHE A 1 196 ? -0.563 2.471 -12.898 1 88.38 196 PHE A N 1
ATOM 1504 C CA . PHE A 1 196 ? -1.145 2.998 -11.664 1 88.38 196 PHE A CA 1
ATOM 1505 C C . PHE A 1 196 ? -2.203 2.051 -11.117 1 88.38 196 PHE A C 1
ATOM 1507 O O . PHE A 1 196 ? -2.225 1.76 -9.922 1 88.38 196 PHE A O 1
ATOM 1514 N N . LYS A 1 197 ? -3.018 1.568 -11.953 1 90.19 197 LYS A N 1
ATOM 1515 C CA . LYS A 1 197 ? -4.09 0.671 -11.531 1 90.19 197 LYS A CA 1
ATOM 1516 C C . LYS A 1 197 ? -3.525 -0.623 -10.953 1 90.19 197 LYS A C 1
ATOM 1518 O O . LYS A 1 197 ? -4.008 -1.11 -9.93 1 90.19 197 LYS A O 1
ATOM 1523 N N . VAL A 1 198 ? -2.518 -1.179 -11.555 1 92.25 198 VAL A N 1
ATOM 1524 C CA . VAL A 1 198 ? -1.898 -2.41 -11.078 1 92.25 198 VAL A CA 1
ATOM 1525 C C . VAL A 1 198 ? -1.252 -2.17 -9.719 1 92.25 198 VAL A C 1
ATOM 1527 O O . VAL A 1 198 ? -1.392 -2.986 -8.805 1 92.25 198 VAL A O 1
ATOM 1530 N N . THR A 1 199 ? -0.631 -1.095 -9.602 1 88.94 199 THR A N 1
ATOM 1531 C CA . THR A 1 199 ? 0.002 -0.753 -8.336 1 88.94 199 THR A CA 1
ATOM 1532 C C . THR A 1 199 ? -1.043 -0.589 -7.234 1 88.94 199 THR A C 1
ATOM 1534 O O . THR A 1 199 ? -0.895 -1.143 -6.145 1 88.94 199 THR A O 1
ATOM 1537 N N . MET A 1 200 ? -2.082 0.158 -7.551 1 88.94 200 MET A N 1
ATOM 1538 C CA . MET A 1 200 ? -3.158 0.346 -6.582 1 88.94 200 MET A CA 1
ATOM 1539 C C . MET A 1 200 ? -3.805 -0.987 -6.223 1 88.94 200 MET A C 1
ATOM 1541 O O . MET A 1 200 ? -4.094 -1.246 -5.051 1 88.94 200 MET A O 1
ATOM 154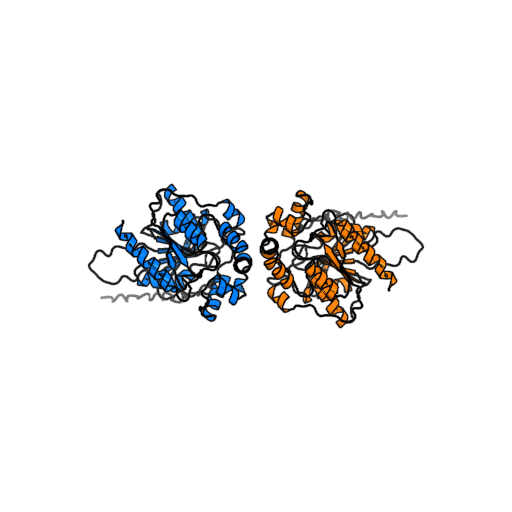5 N N . SER A 1 201 ? -3.973 -1.776 -7.164 1 93.31 201 SER A N 1
ATOM 1546 C CA . SER A 1 201 ? -4.656 -3.049 -6.969 1 93.31 201 SER A CA 1
ATOM 1547 C C . SER A 1 201 ? -3.834 -3.994 -6.102 1 93.31 201 SER A C 1
ATOM 1549 O O . SER A 1 201 ? -4.355 -4.598 -5.16 1 93.31 201 SER A O 1
ATOM 1551 N N . LEU A 1 202 ? -2.59 -4.078 -6.406 1 92.88 202 LEU A N 1
ATOM 1552 C CA . LEU A 1 202 ? -1.79 -5.137 -5.801 1 92.88 202 LEU A CA 1
ATOM 1553 C C . LEU A 1 202 ? -1.01 -4.609 -4.602 1 92.88 202 LEU A C 1
ATOM 1555 O O . LEU A 1 202 ? -1.067 -5.188 -3.514 1 92.88 202 LEU A O 1
ATOM 1559 N N . ALA A 1 203 ? -0.366 -3.51 -4.766 1 87.12 203 ALA A N 1
ATOM 1560 C CA . ALA A 1 203 ? 0.493 -3.002 -3.697 1 87.12 203 ALA A CA 1
ATOM 1561 C C . ALA A 1 203 ? -0.335 -2.395 -2.57 1 87.12 203 ALA A C 1
ATOM 1563 O O . ALA A 1 203 ? 0.012 -2.529 -1.394 1 87.12 203 ALA A O 1
ATOM 1564 N N . VAL A 1 204 ? -1.45 -1.681 -2.943 1 86.94 204 VAL A N 1
ATOM 1565 C CA . VAL A 1 204 ? -2.305 -1.033 -1.954 1 86.94 204 VAL A CA 1
ATOM 1566 C C . VAL A 1 204 ? -3.49 -1.938 -1.625 1 86.94 204 VAL A C 1
ATOM 1568 O O . VAL A 1 204 ? -4.316 -1.602 -0.774 1 86.94 204 VAL A O 1
ATOM 1571 N N . LYS A 1 205 ? -3.605 -3.053 -2.336 1 91.56 205 LYS A N 1
ATOM 1572 C CA . LYS A 1 205 ? -4.625 -4.082 -2.15 1 91.56 205 LYS A CA 1
ATOM 1573 C C . LYS A 1 205 ? -6.023 -3.518 -2.363 1 91.56 205 LYS A C 1
ATOM 1575 O O . LYS A 1 205 ? -6.969 -3.904 -1.671 1 91.56 205 LYS A O 1
ATOM 1580 N N . ALA A 1 206 ? -6.121 -2.592 -3.293 1 91.62 206 ALA A N 1
ATOM 1581 C CA . ALA A 1 206 ? -7.41 -1.96 -3.561 1 91.62 206 ALA A CA 1
ATOM 1582 C C . ALA A 1 206 ? -8.375 -2.938 -4.23 1 91.62 206 ALA A C 1
ATOM 1584 O O . ALA A 1 206 ? -9.586 -2.715 -4.242 1 91.62 206 ALA A O 1
ATOM 1585 N N . PHE A 1 207 ? -7.836 -3.99 -4.773 1 96.12 207 PHE A N 1
ATOM 1586 C CA . PHE A 1 207 ? -8.703 -5.004 -5.363 1 96.12 207 PHE A CA 1
ATOM 1587 C C . PHE A 1 207 ? -9.648 -5.578 -4.316 1 96.12 207 PHE A C 1
ATOM 1589 O O . PHE A 1 207 ? -10.711 -6.105 -4.652 1 96.12 207 PHE A O 1
ATOM 1596 N N . GLN A 1 208 ? -9.32 -5.516 -3.051 1 94.75 208 GLN A N 1
ATOM 1597 C CA . GLN A 1 208 ? -10.078 -6.133 -1.968 1 94.75 208 GLN A CA 1
ATOM 1598 C C . GLN A 1 208 ? -11.414 -5.422 -1.755 1 94.75 208 GLN A C 1
ATOM 1600 O O . GLN A 1 208 ? -12.367 -6.016 -1.25 1 94.75 208 GLN A O 1
ATOM 1605 N N . THR A 1 209 ? -11.453 -4.211 -2.154 1 90.81 209 THR A N 1
ATOM 1606 C CA . THR A 1 209 ? -12.648 -3.438 -1.841 1 90.81 209 THR A CA 1
ATOM 1607 C C . THR A 1 209 ? -13.289 -2.898 -3.115 1 90.81 209 THR A C 1
ATOM 1609 O O . THR A 1 209 ? -14.391 -2.336 -3.072 1 90.81 209 THR A O 1
ATOM 1612 N N . SER A 1 210 ? -12.594 -3.006 -4.238 1 93.88 210 SER A N 1
ATOM 1613 C CA . SER A 1 210 ? -13.125 -2.547 -5.52 1 93.88 210 SER A CA 1
ATOM 1614 C C . SER A 1 210 ? -13.367 -3.715 -6.465 1 93.88 210 SER A C 1
ATOM 1616 O O . SER A 1 210 ? -12.422 -4.305 -6.992 1 93.88 210 SER A O 1
ATOM 1618 N N . LEU A 1 211 ? -14.625 -3.953 -6.762 1 96.88 211 LEU A N 1
ATOM 1619 C CA . LEU A 1 211 ? -14.977 -5.066 -7.633 1 96.88 211 LEU A CA 1
ATOM 1620 C C . LEU A 1 211 ? -14.484 -4.824 -9.055 1 96.88 211 LEU A C 1
ATOM 1622 O O . LEU A 1 211 ? -13.875 -5.703 -9.664 1 96.88 211 LEU A O 1
ATOM 1626 N N . PRO A 1 212 ? -14.688 -3.615 -9.609 1 96.75 212 PRO A N 1
ATOM 1627 C CA . PRO A 1 212 ? -14.195 -3.391 -10.977 1 96.75 212 PRO A CA 1
ATOM 1628 C C . PRO A 1 212 ? -12.68 -3.512 -11.078 1 96.75 212 PRO A C 1
ATOM 1630 O O . PRO A 1 212 ? -12.164 -4.043 -12.07 1 96.75 212 PRO A O 1
ATOM 1633 N N . LEU A 1 213 ? -11.984 -3.041 -10.086 1 96.44 213 LEU A N 1
ATOM 1634 C CA . LEU A 1 213 ? -10.531 -3.131 -10.109 1 96.44 213 LEU A CA 1
ATOM 1635 C C . LEU A 1 213 ? -10.07 -4.578 -9.961 1 96.44 213 LEU A C 1
ATOM 1637 O O . LEU A 1 213 ? -9.125 -5.004 -10.625 1 96.44 213 LEU A O 1
ATOM 1641 N N . CYS A 1 214 ? -10.727 -5.301 -9.102 1 98.25 214 CYS A N 1
ATOM 1642 C CA . CYS A 1 214 ? -10.445 -6.723 -8.953 1 98.25 214 CYS A CA 1
ATOM 1643 C C . CYS A 1 214 ? -10.625 -7.461 -10.273 1 98.25 214 CYS A C 1
ATOM 1645 O O . CYS A 1 214 ? -9.75 -8.211 -10.695 1 98.25 214 CYS A O 1
ATOM 1647 N N . LYS A 1 215 ? -11.75 -7.199 -10.891 1 98.5 215 LYS A N 1
ATOM 1648 C CA . LYS A 1 215 ? -12.07 -7.852 -12.164 1 98.5 215 LYS A CA 1
ATOM 1649 C C . LYS A 1 215 ? -11.039 -7.508 -13.227 1 98.5 215 LYS A C 1
ATOM 1651 O O . LYS A 1 215 ? -10.508 -8.398 -13.891 1 98.5 215 LYS A O 1
ATOM 1656 N N . GLU A 1 216 ? -10.711 -6.273 -13.352 1 98 216 GLU A N 1
ATOM 1657 C CA . GLU A 1 216 ? -9.758 -5.824 -14.359 1 98 216 GLU A CA 1
ATOM 1658 C C . GLU A 1 216 ? -8.375 -6.422 -14.125 1 98 216 GLU A C 1
ATOM 1660 O O . GLU A 1 216 ? -7.656 -6.734 -15.07 1 98 216 GLU A O 1
ATOM 1665 N N . THR A 1 217 ? -8.023 -6.566 -12.914 1 98.25 217 THR A N 1
ATOM 1666 C CA . THR A 1 217 ? -6.676 -7.004 -12.555 1 98.25 217 THR A CA 1
ATOM 1667 C C . THR A 1 217 ? -6.508 -8.5 -12.805 1 98.25 217 THR A C 1
ATOM 1669 O O . THR A 1 217 ? -5.484 -8.93 -13.352 1 98.25 217 THR A O 1
ATOM 1672 N N . PHE A 1 218 ? -7.547 -9.305 -12.469 1 98.69 218 PHE A N 1
ATOM 1673 C CA . PHE A 1 218 ? -7.289 -10.734 -12.344 1 98.69 218 PHE A CA 1
ATOM 1674 C C . PHE A 1 218 ? -8.078 -11.516 -13.391 1 98.69 218 PHE A C 1
ATOM 1676 O O . PHE A 1 218 ? -7.738 -12.656 -13.703 1 98.69 218 PHE A O 1
ATOM 1683 N N . PHE A 1 219 ? -9.133 -10.922 -13.945 1 98.81 219 PHE A N 1
ATOM 1684 C CA . PHE A 1 219 ? -10.078 -11.742 -14.703 1 98.81 219 PHE A CA 1
ATOM 1685 C C . PHE A 1 219 ? -10.414 -11.086 -16.031 1 98.81 219 PHE A C 1
ATOM 1687 O O . PHE A 1 219 ? -10.148 -9.898 -16.234 1 98.81 219 PHE A O 1
ATOM 1694 N N . SER A 1 220 ? -11.016 -11.961 -16.891 1 98.19 220 SER A N 1
ATOM 1695 C CA . SER A 1 220 ? -11.539 -11.453 -18.141 1 98.19 220 SER A CA 1
ATOM 1696 C C . SER A 1 220 ? -12.742 -10.539 -17.906 1 98.19 220 SER A C 1
ATOM 1698 O O . SER A 1 220 ? -13.477 -10.703 -16.938 1 98.19 220 SER A O 1
ATOM 1700 N N . ARG A 1 221 ? -12.922 -9.641 -18.844 1 96.31 221 ARG A N 1
ATOM 1701 C CA . ARG A 1 221 ? -13.984 -8.648 -18.75 1 96.31 221 ARG A CA 1
ATOM 1702 C C . ARG A 1 221 ? -15.359 -9.312 -18.688 1 96.31 221 ARG A C 1
ATOM 1704 O O . ARG A 1 221 ? -16.281 -8.789 -18.062 1 96.31 221 ARG A O 1
ATOM 1711 N N . GLU A 1 222 ? -15.453 -10.5 -19.219 1 95.81 222 GLU A N 1
ATOM 1712 C CA . GLU A 1 222 ? -16.75 -11.172 -19.344 1 95.81 222 GLU A CA 1
ATOM 1713 C C . GLU A 1 222 ? -17.078 -11.977 -18.094 1 95.81 222 GLU A C 1
ATOM 1715 O O . GLU A 1 222 ? -18.156 -12.539 -17.969 1 95.81 222 GLU A O 1
ATOM 1720 N N . MET A 1 223 ? -16.141 -12.031 -17.156 1 97.38 223 MET A N 1
ATOM 1721 C CA . MET A 1 223 ? -16.375 -12.812 -15.945 1 97.38 223 MET A CA 1
ATOM 1722 C C . MET A 1 223 ? -17.578 -12.289 -15.188 1 97.38 223 MET A C 1
ATOM 1724 O O . MET A 1 223 ? -17.766 -11.078 -15.07 1 97.38 223 MET A O 1
ATOM 1728 N N . ASP A 1 224 ? -18.406 -13.195 -14.656 1 97.56 224 ASP A N 1
ATOM 1729 C CA . ASP A 1 224 ? -19.578 -12.836 -13.875 1 97.56 224 ASP A CA 1
ATOM 1730 C C . ASP A 1 224 ? -19.203 -12.102 -12.602 1 97.56 224 ASP A C 1
ATOM 1732 O O . ASP A 1 224 ? -18.328 -12.555 -11.859 1 97.56 224 ASP A O 1
ATOM 1736 N N . ASP A 1 225 ? -19.922 -10.984 -12.297 1 98 225 ASP A N 1
ATOM 1737 C CA . ASP A 1 225 ? -19.578 -10.133 -11.156 1 98 225 ASP A CA 1
ATOM 1738 C C . ASP A 1 225 ? -19.75 -10.891 -9.844 1 98 225 ASP A C 1
ATOM 1740 O O . ASP A 1 225 ? -19 -10.664 -8.891 1 98 225 ASP A O 1
ATOM 1744 N N . HIS A 1 226 ? -20.703 -11.742 -9.781 1 97.88 226 HIS A N 1
ATOM 1745 C CA . HIS A 1 226 ? -20.906 -12.5 -8.555 1 97.88 226 HIS A CA 1
ATOM 1746 C C . HIS A 1 226 ? -19.75 -13.461 -8.289 1 97.88 226 HIS A C 1
ATOM 1748 O O . HIS A 1 226 ? -19.344 -13.648 -7.137 1 97.88 226 HIS A O 1
ATOM 1754 N N . LEU A 1 227 ? -19.281 -14.039 -9.336 1 98 227 LEU A N 1
ATOM 1755 C CA . LEU A 1 227 ? -18.141 -14.938 -9.203 1 98 227 LEU A CA 1
ATOM 1756 C C . LEU A 1 227 ? -16.875 -14.164 -8.836 1 98 227 LEU A C 1
ATOM 1758 O O . LEU A 1 227 ? -16.078 -14.617 -8 1 98 227 LEU A O 1
ATOM 1762 N N . VAL A 1 228 ? -16.719 -13.008 -9.492 1 98.62 228 VAL A N 1
ATOM 1763 C CA . VAL A 1 228 ? -15.586 -12.148 -9.156 1 98.62 228 VAL A CA 1
ATOM 1764 C C . VAL A 1 228 ? -15.641 -11.766 -7.68 1 98.62 228 VAL A C 1
ATOM 1766 O O . VAL A 1 228 ? -14.625 -11.789 -6.984 1 98.62 228 VAL A O 1
ATOM 1769 N N . GLN A 1 229 ? -16.797 -11.43 -7.219 1 98.31 229 GLN A N 1
ATOM 1770 C CA . GLN A 1 229 ? -16.953 -11.055 -5.82 1 98.31 229 GLN A CA 1
ATOM 1771 C C . GLN A 1 229 ? -16.578 -12.211 -4.895 1 98.31 229 GLN A C 1
ATOM 1773 O O . GLN A 1 229 ? -15.945 -12.008 -3.861 1 98.31 229 GLN A O 1
ATOM 1778 N N . ARG A 1 230 ? -17 -13.375 -5.262 1 98.19 230 ARG A N 1
ATOM 1779 C CA . ARG A 1 230 ? -16.672 -14.547 -4.469 1 98.19 230 ARG A CA 1
ATOM 1780 C C . ARG A 1 230 ? -15.156 -14.742 -4.387 1 98.19 230 ARG A C 1
ATOM 1782 O O . ARG A 1 230 ? -14.609 -14.93 -3.299 1 98.19 230 ARG A O 1
ATOM 1789 N N . TYR A 1 231 ? -14.523 -14.664 -5.512 1 98.62 231 TYR A N 1
ATOM 1790 C CA . TYR A 1 231 ? -13.078 -14.859 -5.539 1 98.62 231 TYR A CA 1
ATOM 1791 C C . TYR A 1 231 ? -12.359 -13.711 -4.844 1 98.62 231 TYR A C 1
ATOM 1793 O O . TYR A 1 231 ? -11.32 -13.906 -4.219 1 98.62 231 TYR A O 1
ATOM 1801 N N . GLN A 1 232 ? -12.906 -12.492 -4.984 1 98.25 232 GLN A N 1
ATOM 1802 C CA . GLN A 1 232 ? -12.375 -11.328 -4.277 1 98.25 232 GLN A CA 1
ATOM 1803 C C . GLN A 1 232 ? -12.352 -11.562 -2.771 1 98.25 232 GLN A C 1
ATOM 1805 O O . GLN A 1 232 ? -11.352 -11.281 -2.109 1 98.25 232 GLN A O 1
ATOM 1810 N N . GLU A 1 233 ? -13.414 -12.094 -2.256 1 97.44 233 GLU A N 1
ATOM 1811 C CA . GLU A 1 233 ? -13.5 -12.398 -0.831 1 97.44 233 GLU A CA 1
ATOM 1812 C C . GLU A 1 233 ? -12.5 -13.477 -0.429 1 97.44 233 GLU A C 1
ATOM 1814 O O . GLU A 1 233 ? -11.82 -13.344 0.588 1 97.44 233 GLU A O 1
ATOM 1819 N N . LEU A 1 234 ? -12.406 -14.5 -1.204 1 98.25 234 LEU A N 1
ATOM 1820 C CA . LEU A 1 234 ? -11.469 -15.586 -0.922 1 98.25 234 LEU A CA 1
ATOM 1821 C C . LEU A 1 234 ? -10.031 -15.078 -0.945 1 98.25 234 LEU A C 1
ATOM 1823 O O . LEU A 1 234 ? -9.242 -15.406 -0.063 1 98.25 234 LEU A O 1
ATOM 1827 N N . MET A 1 235 ? -9.719 -14.266 -1.941 1 98.38 235 MET A N 1
ATOM 1828 C CA . MET A 1 235 ? -8.383 -13.695 -2.039 1 98.38 235 MET A CA 1
ATOM 1829 C C . MET A 1 235 ? -8.086 -12.797 -0.843 1 98.38 235 MET A C 1
ATOM 1831 O O . MET A 1 235 ? -6.988 -12.844 -0.282 1 98.38 235 MET A O 1
ATOM 1835 N N . THR A 1 236 ? -9.055 -12.031 -0.512 1 96 236 THR A N 1
ATOM 1836 C CA . THR A 1 236 ? -8.898 -11.117 0.611 1 96 236 THR A CA 1
ATOM 1837 C C . THR A 1 236 ? -8.594 -11.883 1.896 1 96 236 THR A C 1
ATOM 1839 O O . THR A 1 236 ? -7.703 -11.5 2.654 1 96 236 THR A O 1
ATOM 1842 N N . GLU A 1 237 ? -9.234 -12.969 2.098 1 96 237 GLU A N 1
ATOM 1843 C CA . GLU A 1 237 ? -9.125 -13.727 3.34 1 96 237 GLU A CA 1
ATOM 1844 C C . GLU A 1 237 ? -7.922 -14.664 3.311 1 96 237 GLU A C 1
ATOM 1846 O O . GLU A 1 237 ? -7.516 -15.195 4.348 1 96 237 GLU A O 1
ATOM 1851 N N . SER A 1 238 ? -7.324 -14.836 2.17 1 97 238 SER A N 1
ATOM 1852 C CA . SER A 1 238 ? -6.316 -15.883 2.012 1 97 238 SER A CA 1
ATOM 1853 C C . SER A 1 238 ? -4.926 -15.367 2.357 1 97 238 SER A C 1
ATOM 1855 O O . SER A 1 238 ? -4 -16.156 2.562 1 97 238 SER A O 1
ATOM 1857 N N . SER A 1 239 ? -4.762 -14.125 2.303 1 95 239 SER A N 1
ATOM 1858 C CA . SER A 1 239 ? -3.42 -13.578 2.488 1 95 239 SER A CA 1
ATOM 1859 C C . SER A 1 239 ? -3.33 -12.75 3.764 1 95 239 SER A C 1
ATOM 1861 O O . SER A 1 239 ? -3.771 -11.602 3.795 1 95 239 SER A O 1
ATOM 1863 N N . ARG A 1 240 ? -2.713 -13.312 4.758 1 92.38 240 ARG A N 1
ATOM 1864 C CA . ARG A 1 240 ? -2.553 -12.617 6.031 1 92.38 240 ARG A CA 1
ATOM 1865 C C . ARG A 1 240 ? -1.232 -11.859 6.074 1 92.38 240 ARG A C 1
ATOM 1867 O O . ARG A 1 240 ? -1.067 -10.938 6.879 1 92.38 240 ARG A O 1
ATOM 1874 N N . MET A 1 241 ? -0.323 -12.344 5.293 1 92.25 241 MET A N 1
ATOM 1875 C CA . MET A 1 241 ? 0.992 -11.719 5.18 1 92.25 241 MET A CA 1
ATOM 1876 C C . MET A 1 241 ? 1.442 -11.656 3.725 1 92.25 241 MET A C 1
ATOM 1878 O O . MET A 1 241 ? 1.13 -12.555 2.938 1 92.25 241 MET A O 1
ATOM 1882 N N . PRO A 1 242 ? 2.215 -10.617 3.422 1 92.88 242 PRO A N 1
ATOM 1883 C CA . PRO A 1 242 ? 2.787 -10.633 2.074 1 92.88 242 PRO A CA 1
ATOM 1884 C C . PRO A 1 242 ? 3.752 -11.797 1.858 1 92.88 242 PRO A C 1
ATOM 1886 O O . PRO A 1 242 ? 4.461 -12.195 2.787 1 92.88 242 PRO A O 1
ATOM 1889 N N . LEU A 1 243 ? 3.783 -12.305 0.616 1 96.69 243 LEU A N 1
ATOM 1890 C CA . LEU A 1 243 ? 4.664 -13.422 0.301 1 96.69 243 LEU A CA 1
ATOM 1891 C C . LEU A 1 243 ? 6.129 -13.016 0.445 1 96.69 243 LEU A C 1
ATOM 1893 O O . LEU A 1 243 ? 6.953 -13.805 0.917 1 96.69 243 LEU A O 1
ATOM 1897 N N . PHE A 1 244 ? 6.379 -11.719 -0.037 1 95.12 244 PHE A N 1
ATOM 1898 C CA . PHE A 1 244 ? 7.773 -11.305 -0.135 1 95.12 244 PHE A CA 1
ATOM 1899 C C . PHE A 1 244 ? 7.965 -9.898 0.419 1 95.12 244 PHE A C 1
ATOM 1901 O O . PHE A 1 244 ? 7.035 -9.086 0.397 1 95.12 244 PHE A O 1
ATOM 1908 N N . ASP A 1 245 ? 9.141 -9.703 0.937 1 89.19 245 ASP A N 1
ATOM 1909 C CA . ASP A 1 245 ? 9.703 -8.359 0.935 1 89.19 245 ASP A CA 1
ATOM 1910 C C . ASP A 1 245 ? 10.227 -7.984 -0.449 1 89.19 245 ASP A C 1
ATOM 1912 O O . ASP A 1 245 ? 11.258 -8.5 -0.889 1 89.19 245 ASP A O 1
ATOM 1916 N N . LEU A 1 246 ? 9.578 -7.102 -1.067 1 87.75 246 LEU A N 1
ATOM 1917 C CA . LEU A 1 246 ? 9.859 -6.848 -2.477 1 87.75 246 LEU A CA 1
ATOM 1918 C C . LEU A 1 246 ? 11.273 -6.324 -2.666 1 87.75 246 LEU A C 1
ATOM 1920 O O . LEU A 1 246 ? 11.93 -6.629 -3.67 1 87.75 246 LEU A O 1
ATOM 1924 N N . ARG A 1 247 ? 11.727 -5.516 -1.791 1 83 247 ARG A N 1
ATOM 1925 C CA . ARG A 1 247 ? 13.094 -5.008 -1.892 1 83 247 ARG A CA 1
ATOM 1926 C C . ARG A 1 247 ? 14.109 -6.145 -1.796 1 83 247 ARG A C 1
ATOM 1928 O O . ARG A 1 247 ? 15.047 -6.219 -2.596 1 83 247 ARG A O 1
ATOM 1935 N N . LYS A 1 248 ? 13.969 -6.973 -0.829 1 90.06 248 LYS A N 1
ATOM 1936 C CA . LYS A 1 248 ? 14.867 -8.109 -0.658 1 90.06 248 LYS A CA 1
ATOM 1937 C C . LYS A 1 248 ? 14.766 -9.078 -1.837 1 90.06 248 LYS A C 1
ATOM 1939 O O . LYS A 1 248 ? 15.773 -9.625 -2.285 1 90.06 248 LYS A O 1
ATOM 1944 N N . LEU A 1 249 ? 13.539 -9.234 -2.285 1 95.06 249 LEU A N 1
ATOM 1945 C CA . LEU A 1 249 ? 13.336 -10.102 -3.443 1 95.06 249 LEU A CA 1
ATOM 1946 C C . LEU A 1 249 ? 14.094 -9.57 -4.656 1 95.06 249 LEU A C 1
ATOM 1948 O O . LEU A 1 249 ? 14.859 -10.305 -5.281 1 95.06 249 LEU A O 1
ATOM 1952 N N . ASN A 1 250 ? 13.93 -8.367 -4.93 1 90.19 250 ASN A N 1
ATOM 1953 C CA . ASN A 1 250 ? 14.555 -7.77 -6.102 1 90.19 250 ASN A CA 1
ATOM 1954 C C . ASN A 1 250 ? 16.078 -7.844 -6.016 1 90.19 250 ASN A C 1
ATOM 1956 O O . ASN A 1 250 ? 16.75 -8.023 -7.031 1 90.19 250 ASN A O 1
ATOM 1960 N N . ALA A 1 251 ? 16.609 -7.738 -4.859 1 90.25 251 ALA A N 1
ATOM 1961 C CA . ALA A 1 251 ? 18.047 -7.801 -4.648 1 90.25 251 ALA A CA 1
ATOM 1962 C C . ALA A 1 251 ? 18.594 -9.203 -4.914 1 90.25 251 ALA A C 1
ATOM 1964 O O . ALA A 1 251 ? 19.781 -9.383 -5.176 1 90.25 251 ALA A O 1
ATOM 1965 N N . SER A 1 252 ? 17.703 -10.141 -4.887 1 94 252 SER A N 1
ATOM 1966 C CA . SER A 1 252 ? 18.125 -11.531 -5.047 1 94 252 SER A CA 1
ATOM 1967 C C . SER A 1 252 ? 17.953 -12 -6.488 1 94 252 SER A C 1
ATOM 1969 O O . SER A 1 252 ? 18.281 -13.141 -6.82 1 94 252 SER A O 1
ATOM 1971 N N . LEU A 1 253 ? 17.547 -11.125 -7.41 1 95.12 253 LEU A N 1
ATOM 1972 C CA . LEU A 1 253 ? 17.234 -11.477 -8.789 1 95.12 253 LEU A CA 1
ATOM 1973 C C . LEU A 1 253 ? 18.297 -10.953 -9.742 1 95.12 253 LEU A C 1
ATOM 1975 O O . LEU A 1 253 ? 19.047 -10.031 -9.398 1 95.12 253 LEU A O 1
ATOM 1979 N N . PRO A 1 254 ? 18.438 -11.617 -10.812 1 96 254 PRO A N 1
ATOM 1980 C CA . PRO A 1 254 ? 17.609 -12.664 -11.406 1 96 254 PRO A CA 1
ATOM 1981 C C . PRO A 1 254 ? 17.891 -14.047 -10.812 1 96 254 PRO A C 1
ATOM 1983 O O . PRO A 1 254 ? 18.906 -14.242 -10.148 1 96 254 PRO A O 1
ATOM 1986 N N . VAL A 1 255 ? 16.844 -14.953 -11.023 1 95.56 255 VAL A N 1
ATOM 1987 C CA . VAL A 1 255 ? 17.109 -16.344 -10.703 1 95.56 255 VAL A CA 1
ATOM 1988 C C . VAL A 1 255 ? 18.297 -16.844 -11.516 1 95.56 255 VAL A C 1
ATOM 1990 O O . VAL A 1 255 ? 18.547 -16.359 -12.617 1 95.56 255 VAL A O 1
ATOM 1993 N N . ALA A 1 256 ? 18.984 -17.828 -11.016 1 91.69 256 ALA A N 1
ATOM 1994 C CA . ALA A 1 256 ? 20.188 -18.344 -11.688 1 91.69 256 ALA A CA 1
ATOM 1995 C C . ALA A 1 256 ? 19.812 -19.078 -12.969 1 91.69 256 ALA A C 1
ATOM 1997 O O . ALA A 1 256 ? 18.812 -19.812 -13.008 1 91.69 256 ALA A O 1
ATOM 1998 N N . SER A 1 257 ? 20.625 -18.797 -13.961 1 88.62 257 SER A N 1
ATOM 1999 C CA . SER A 1 257 ? 20.453 -19.547 -15.203 1 88.62 257 SER A CA 1
ATOM 2000 C C . SER A 1 257 ? 21.062 -20.953 -15.094 1 88.62 257 SER A C 1
ATOM 2002 O O . SER A 1 257 ? 22.141 -21.109 -14.508 1 88.62 257 SER A O 1
ATOM 2004 N N . VAL A 1 258 ? 20.25 -21.922 -15.562 1 81.62 258 VAL A N 1
ATOM 2005 C CA . VAL A 1 258 ? 20.766 -23.281 -15.57 1 81.62 258 VAL A CA 1
ATOM 2006 C C . VAL A 1 258 ? 20.969 -23.75 -17 1 81.62 258 VAL A C 1
ATOM 2008 O O . VAL A 1 258 ? 20.016 -24.109 -17.688 1 81.62 258 VAL A O 1
ATOM 2011 N N . PRO A 1 259 ? 22.281 -23.75 -17.344 1 77.75 259 PRO A N 1
ATOM 2012 C CA . PRO A 1 259 ? 22.547 -24.297 -18.672 1 77.75 259 PRO A CA 1
ATOM 2013 C C . PRO A 1 259 ? 22.156 -25.766 -18.797 1 77.75 259 PRO A C 1
ATOM 2015 O O . PRO A 1 259 ? 22.328 -26.531 -17.859 1 77.75 259 PRO A O 1
ATOM 2018 N N . ASN A 1 260 ? 21.625 -26.234 -19.828 1 77.06 260 ASN A N 1
ATOM 2019 C CA . ASN A 1 260 ? 21.266 -27.609 -20.156 1 77.06 260 ASN A CA 1
ATOM 2020 C C . ASN A 1 260 ? 20.25 -28.172 -19.156 1 77.06 260 ASN A C 1
ATOM 2022 O O . ASN A 1 260 ? 20.453 -29.25 -18.609 1 77.06 260 ASN A O 1
ATOM 2026 N N . LEU A 1 261 ? 19.297 -27.453 -18.859 1 82.06 261 LEU A N 1
ATOM 2027 C CA . LEU A 1 261 ? 18.219 -27.875 -17.969 1 82.06 261 LEU A CA 1
ATOM 2028 C C . LEU A 1 261 ? 17.594 -29.188 -18.422 1 82.06 261 LEU A C 1
ATOM 2030 O O . LEU A 1 261 ? 17.188 -29.297 -19.578 1 82.06 261 LEU A O 1
ATOM 2034 N N . SER A 1 262 ? 17.672 -30.203 -17.562 1 82.88 262 SER A N 1
ATOM 2035 C CA . SER A 1 262 ? 17.109 -31.516 -17.875 1 82.88 262 SER A CA 1
ATOM 2036 C C . SER A 1 262 ? 15.594 -31.531 -17.688 1 82.88 262 SER A C 1
ATOM 2038 O O . SER A 1 262 ? 14.891 -32.312 -18.312 1 82.88 262 SER A O 1
ATOM 2040 N N . THR A 1 263 ? 15.055 -30.656 -16.922 1 90.81 263 THR A N 1
ATOM 2041 C CA . THR A 1 263 ? 13.625 -30.594 -16.625 1 90.81 263 THR A CA 1
ATOM 2042 C C . THR A 1 263 ? 12.875 -29.891 -17.766 1 90.81 263 THR A C 1
ATOM 2044 O O . THR A 1 263 ? 13.164 -28.734 -18.078 1 90.81 263 THR A O 1
ATOM 2047 N N . PRO A 1 264 ? 11.977 -30.656 -18.422 1 94.62 264 PRO A N 1
ATOM 2048 C CA . PRO A 1 264 ? 11.141 -29.953 -19.406 1 94.62 264 PRO A CA 1
ATOM 2049 C C . PRO A 1 264 ? 10.344 -28.812 -18.797 1 94.62 264 PRO A C 1
ATOM 2051 O O . PRO A 1 264 ? 9.859 -28.922 -17.672 1 94.62 264 PRO A O 1
ATOM 2054 N N . VAL A 1 265 ? 10.219 -27.672 -19.578 1 96.94 265 VAL A N 1
ATOM 2055 C CA . VAL A 1 265 ? 9.523 -26.5 -19.047 1 96.94 265 VAL A CA 1
ATOM 2056 C C . VAL A 1 265 ? 8.453 -26.047 -20.047 1 96.94 265 VAL A C 1
ATOM 2058 O O . VAL A 1 265 ? 8.703 -25.969 -21.25 1 96.94 265 VAL A O 1
ATOM 2061 N N . LEU A 1 266 ? 7.285 -25.844 -19.562 1 98.5 266 LEU A N 1
ATOM 2062 C CA . LEU A 1 266 ? 6.227 -25.172 -20.297 1 98.5 266 LEU A CA 1
ATOM 2063 C C . LEU A 1 266 ? 6.016 -23.75 -19.766 1 98.5 266 LEU A C 1
ATOM 2065 O O . LEU A 1 266 ? 5.875 -23.562 -18.547 1 98.5 266 LEU A O 1
ATOM 2069 N N . VAL A 1 267 ? 6.078 -22.734 -20.641 1 98.81 267 VAL A N 1
ATOM 2070 C CA . VAL A 1 267 ? 5.773 -21.359 -20.297 1 98.81 267 VAL A CA 1
ATOM 2071 C C . VAL A 1 267 ? 4.461 -20.938 -20.953 1 98.81 267 VAL A C 1
ATOM 2073 O O . VAL A 1 267 ? 4.316 -21.016 -22.172 1 98.81 267 VAL A O 1
ATOM 2076 N N . MET A 1 268 ? 3.512 -20.562 -20.109 1 98.75 268 MET A N 1
ATOM 2077 C CA . MET A 1 268 ? 2.223 -20.141 -20.641 1 98.75 268 MET A CA 1
ATOM 2078 C C . MET A 1 268 ? 1.803 -18.797 -20.062 1 98.75 268 MET A C 1
ATOM 2080 O O . MET A 1 268 ? 2.047 -18.531 -18.891 1 98.75 268 MET A O 1
ATOM 2084 N N . GLY A 1 269 ? 1.241 -17.953 -20.906 1 98.81 269 GLY A N 1
ATOM 2085 C CA . GLY A 1 269 ? 0.659 -16.672 -20.531 1 98.81 269 GLY A CA 1
ATOM 2086 C C . GLY A 1 269 ? -0.764 -16.5 -21.031 1 98.81 269 GLY A C 1
ATOM 2087 O O . GLY A 1 269 ? -1.325 -17.406 -21.656 1 98.81 269 GLY A O 1
ATOM 2088 N N . ALA A 1 270 ? -1.374 -15.414 -20.672 1 98.81 270 ALA A N 1
ATOM 2089 C CA . ALA A 1 270 ? -2.744 -15.078 -21.031 1 98.81 270 ALA A CA 1
ATOM 2090 C C . ALA A 1 270 ? -2.787 -13.781 -21.844 1 98.81 270 ALA A C 1
ATOM 2092 O O . ALA A 1 270 ? -2.111 -12.805 -21.5 1 98.81 270 ALA A O 1
ATOM 2093 N N . ALA A 1 271 ? -3.572 -13.82 -22.859 1 98.12 271 ALA A N 1
ATOM 2094 C CA . ALA A 1 271 ? -3.619 -12.672 -23.766 1 98.12 271 ALA A CA 1
ATOM 2095 C C . ALA A 1 271 ? -4.191 -11.445 -23.062 1 98.12 271 ALA A C 1
ATOM 2097 O O . ALA A 1 271 ? -3.811 -10.312 -23.375 1 98.12 271 ALA A O 1
ATOM 2098 N N . ASP A 1 272 ? -5.07 -11.672 -22.156 1 97.81 272 ASP A N 1
ATOM 2099 C CA . ASP A 1 272 ? -5.719 -10.555 -21.469 1 97.81 272 ASP A CA 1
ATOM 2100 C C . ASP A 1 272 ? -5.125 -10.336 -20.078 1 97.81 272 ASP A C 1
ATOM 2102 O O . ASP A 1 272 ? -5.812 -9.859 -19.172 1 97.81 272 ASP A O 1
ATOM 2106 N N . ASP A 1 273 ? -3.889 -10.75 -19.938 1 98.12 273 ASP A N 1
ATOM 2107 C CA . ASP A 1 273 ? -3.193 -10.562 -18.656 1 98.12 273 ASP A CA 1
ATOM 2108 C C . ASP A 1 273 ? -2.879 -9.086 -18.422 1 98.12 273 ASP A C 1
ATOM 2110 O O . ASP A 1 273 ? -2.123 -8.477 -19.172 1 98.12 273 ASP A O 1
ATOM 2114 N N . PHE A 1 274 ? -3.402 -8.578 -17.359 1 96.5 274 PHE A N 1
ATOM 2115 C CA . PHE A 1 274 ? -3.262 -7.168 -17.031 1 96.5 274 PHE A CA 1
ATOM 2116 C C . PHE A 1 274 ? -2 -6.934 -16.203 1 96.5 274 PHE A C 1
ATOM 2118 O O . PHE A 1 274 ? -1.576 -5.789 -16.016 1 96.5 274 PHE A O 1
ATOM 2125 N N . ILE A 1 275 ? -1.368 -7.961 -15.75 1 97 275 ILE A N 1
ATOM 2126 C CA . ILE A 1 275 ? -0.253 -7.859 -14.812 1 97 275 ILE A CA 1
ATOM 2127 C C . ILE A 1 275 ? 1.055 -8.18 -15.539 1 97 275 ILE A C 1
ATOM 2129 O O . ILE A 1 275 ? 2.002 -7.387 -15.492 1 97 275 ILE A O 1
ATOM 2133 N N . VAL A 1 276 ? 1.105 -9.297 -16.234 1 97.69 276 VAL A N 1
ATOM 2134 C CA . VAL A 1 276 ? 2.291 -9.719 -16.969 1 97.69 276 VAL A CA 1
ATOM 2135 C C . VAL A 1 276 ? 2.084 -9.461 -18.453 1 97.69 276 VAL A C 1
ATOM 2137 O O . VAL A 1 276 ? 1.237 -10.102 -19.094 1 97.69 276 VAL A O 1
ATOM 2140 N N . ASP A 1 277 ? 2.863 -8.648 -19.016 1 95.81 277 ASP A N 1
ATOM 2141 C CA . ASP A 1 277 ? 2.688 -8.289 -20.422 1 95.81 277 ASP A CA 1
ATOM 2142 C C . ASP A 1 277 ? 3.4 -9.281 -21.328 1 95.81 277 ASP A C 1
ATOM 2144 O O . ASP A 1 277 ? 4.066 -10.203 -20.859 1 95.81 277 ASP A O 1
ATOM 2148 N N . ALA A 1 278 ? 3.211 -9.102 -22.609 1 96.19 278 ALA A N 1
ATOM 2149 C CA . ALA A 1 278 ? 3.752 -10.008 -23.609 1 96.19 278 ALA A CA 1
ATOM 2150 C C . ALA A 1 278 ? 5.273 -10.078 -23.531 1 96.19 278 ALA A C 1
ATOM 2152 O O . ALA A 1 278 ? 5.863 -11.148 -23.688 1 96.19 278 ALA A O 1
ATOM 2153 N N . LYS A 1 279 ? 5.918 -8.977 -23.297 1 96.62 279 LYS A N 1
ATOM 2154 C CA . LYS A 1 279 ? 7.375 -8.961 -23.219 1 96.62 279 LYS A CA 1
ATOM 2155 C C . LYS A 1 279 ? 7.875 -9.758 -22.031 1 96.62 279 LYS A C 1
ATOM 2157 O O . LYS A 1 279 ? 8.914 -10.422 -22.094 1 96.62 279 LYS A O 1
ATOM 2162 N N . GLY A 1 280 ? 7.145 -9.617 -20.906 1 97.62 280 GLY A N 1
ATOM 2163 C CA . GLY A 1 280 ? 7.484 -10.453 -19.766 1 97.62 280 GLY A CA 1
ATOM 2164 C C . GLY A 1 280 ? 7.355 -11.938 -20.047 1 97.62 280 GLY A C 1
ATOM 2165 O O . GLY A 1 280 ? 8.203 -12.727 -19.625 1 97.62 280 GLY A O 1
ATOM 2166 N N . LEU A 1 281 ? 6.316 -12.305 -20.734 1 98.44 281 LEU A N 1
ATOM 2167 C CA . LEU A 1 281 ? 6.113 -13.688 -21.141 1 98.44 281 LEU A CA 1
ATOM 2168 C C . LEU A 1 281 ? 7.246 -14.156 -22.047 1 98.44 281 LEU A C 1
ATOM 2170 O O . LEU A 1 281 ? 7.793 -15.242 -21.844 1 98.44 281 LEU A O 1
ATOM 2174 N N . GLU A 1 282 ? 7.617 -13.344 -22.953 1 98.25 282 GLU A N 1
ATOM 2175 C CA . GLU A 1 282 ? 8.695 -13.656 -23.891 1 98.25 282 GLU A CA 1
ATOM 2176 C C . GLU A 1 282 ? 10.031 -13.797 -23.172 1 98.25 282 GLU A C 1
ATOM 2178 O O . GLU A 1 282 ? 10.836 -14.672 -23.516 1 98.25 282 GLU A O 1
ATOM 2183 N N . GLU A 1 283 ? 10.242 -12.898 -22.234 1 97.62 283 GLU A N 1
ATOM 2184 C CA . GLU A 1 283 ? 11.461 -12.984 -21.438 1 97.62 283 GLU A CA 1
ATOM 2185 C C . GLU A 1 283 ? 11.594 -14.344 -20.766 1 97.62 283 GLU A C 1
ATOM 2187 O O . GLU A 1 283 ? 12.656 -14.961 -20.812 1 97.62 283 GLU A O 1
ATOM 2192 N N . THR A 1 284 ? 10.516 -14.805 -20.172 1 98.19 284 THR A N 1
ATOM 2193 C CA . THR A 1 284 ? 10.531 -16.078 -19.469 1 98.19 284 THR A CA 1
ATOM 2194 C C . THR A 1 284 ? 10.75 -17.234 -20.453 1 98.19 284 THR A C 1
ATOM 2196 O O . THR A 1 284 ? 11.555 -18.125 -20.203 1 98.19 284 THR A O 1
ATOM 2199 N N . GLY A 1 285 ? 10.023 -17.234 -21.562 1 97.88 285 GLY A N 1
ATOM 2200 C CA . GLY A 1 285 ? 10.242 -18.234 -22.594 1 97.88 285 GLY A CA 1
ATOM 2201 C C . GLY A 1 285 ? 11.672 -18.297 -23.078 1 97.88 285 GLY A C 1
ATOM 2202 O O . GLY A 1 285 ? 12.258 -19.375 -23.172 1 97.88 285 GLY A O 1
ATOM 2203 N N . SER A 1 286 ? 12.258 -17.125 -23.375 1 97.06 286 SER A N 1
ATOM 2204 C CA . SER A 1 286 ? 13.625 -17.031 -23.859 1 97.06 286 SER A CA 1
ATOM 2205 C C . SER A 1 286 ? 14.625 -17.562 -22.828 1 97.06 286 SER A C 1
ATOM 2207 O O . SER A 1 286 ? 15.602 -18.219 -23.188 1 97.06 286 SER A O 1
ATOM 2209 N N . PHE A 1 287 ? 14.398 -17.25 -21.594 1 96.81 287 PHE A N 1
ATOM 2210 C CA . PHE A 1 287 ? 15.289 -17.672 -20.516 1 96.81 287 PHE A CA 1
ATOM 2211 C C . PHE A 1 287 ? 15.391 -19.188 -20.453 1 96.81 287 PHE A C 1
ATOM 2213 O O . PHE A 1 287 ? 16.469 -19.734 -20.188 1 96.81 287 PHE A O 1
ATOM 2220 N N . TYR A 1 288 ? 14.297 -19.906 -20.781 1 96.44 288 TYR A N 1
ATOM 2221 C CA . TYR A 1 288 ? 14.281 -21.359 -20.672 1 96.44 288 TYR A CA 1
ATOM 2222 C C . TYR A 1 288 ? 14.367 -22.016 -22.047 1 96.44 288 TYR A C 1
ATOM 2224 O O . TYR A 1 288 ? 14.242 -23.234 -22.188 1 96.44 288 TYR A O 1
ATOM 2232 N N . GLY A 1 289 ? 14.492 -21.219 -23.062 1 95.38 289 GLY A N 1
ATOM 2233 C CA . GLY A 1 289 ? 14.703 -21.703 -24.406 1 95.38 289 GLY A CA 1
ATOM 2234 C C . GLY A 1 289 ? 13.477 -22.359 -25 1 95.38 289 GLY A C 1
ATOM 2235 O O . GLY A 1 289 ? 13.586 -23.344 -25.75 1 95.38 289 GLY A O 1
ATOM 2236 N N . VAL A 1 290 ? 12.281 -21.922 -24.656 1 96.31 290 VAL A N 1
ATOM 2237 C CA . VAL A 1 290 ? 11.039 -22.484 -25.172 1 96.31 290 VAL A CA 1
ATOM 2238 C C . VAL A 1 290 ? 10.156 -21.375 -25.734 1 96.31 290 VAL A C 1
ATOM 2240 O O . VAL A 1 290 ? 10.297 -20.219 -25.359 1 96.31 290 VAL A O 1
ATOM 2243 N N . GLN A 1 291 ? 9.328 -21.688 -26.656 1 97.56 291 GLN A N 1
ATOM 2244 C CA . GLN A 1 291 ? 8.312 -20.766 -27.141 1 97.56 291 GLN A CA 1
ATOM 2245 C C . GLN A 1 291 ? 7.109 -20.734 -26.203 1 97.56 291 GLN A C 1
ATOM 2247 O O . GLN A 1 291 ? 6.438 -21.75 -26.016 1 97.56 291 GLN A O 1
ATOM 2252 N N . PRO A 1 292 ? 6.844 -19.594 -25.625 1 98.5 292 PRO A N 1
ATOM 2253 C CA . PRO A 1 292 ? 5.695 -19.531 -24.719 1 98.5 292 PRO A CA 1
ATOM 2254 C C . PRO A 1 292 ? 4.363 -19.703 -25.453 1 98.5 292 PRO A C 1
ATOM 2256 O O . PRO A 1 292 ? 4.25 -19.359 -26.625 1 98.5 292 PRO A O 1
ATOM 2259 N N . VAL A 1 293 ? 3.42 -20.25 -24.719 1 98.69 293 VAL A N 1
ATOM 2260 C CA . VAL A 1 293 ? 2.053 -20.344 -25.219 1 98.69 293 VAL A CA 1
ATOM 2261 C C . VAL A 1 293 ? 1.206 -19.219 -24.625 1 98.69 293 VAL A C 1
ATOM 2263 O O . VAL A 1 293 ? 1.12 -19.078 -23.406 1 98.69 293 VAL A O 1
ATOM 2266 N N . CYS A 1 294 ? 0.669 -18.406 -25.453 1 98.69 294 CYS A N 1
ATOM 2267 C CA . CYS A 1 294 ? -0.243 -17.359 -25.016 1 98.69 294 CYS A CA 1
ATOM 2268 C C . CYS A 1 294 ? -1.694 -17.781 -25.234 1 98.69 294 CYS A C 1
ATOM 2270 O O . CYS A 1 294 ? -2.156 -17.875 -26.375 1 98.69 294 CYS A O 1
ATOM 2272 N N . VAL A 1 295 ? -2.416 -17.984 -24.203 1 98.62 295 VAL A N 1
ATOM 2273 C CA . VAL A 1 295 ? -3.791 -18.469 -24.281 1 98.62 295 VAL A CA 1
ATOM 2274 C C . VAL A 1 295 ? -4.73 -17.281 -24.547 1 98.62 295 VAL A C 1
ATOM 2276 O O . VAL A 1 295 ? -4.715 -16.297 -23.797 1 98.62 295 VAL A O 1
ATOM 2279 N N . GLU A 1 296 ? -5.555 -17.359 -25.562 1 98.12 296 GLU A N 1
ATOM 2280 C CA . GLU A 1 296 ? -6.473 -16.281 -25.953 1 98.12 296 GLU A CA 1
ATOM 2281 C C . GLU A 1 296 ? -7.73 -16.297 -25.078 1 98.12 296 GLU A C 1
ATOM 2283 O O . GLU A 1 296 ? -8.211 -17.375 -24.703 1 98.12 296 GLU A O 1
ATOM 2288 N N . GLY A 1 297 ? -8.234 -15.133 -24.781 1 97.38 297 GLY A N 1
ATOM 2289 C CA . GLY A 1 297 ? -9.523 -15 -24.125 1 97.38 297 GLY A CA 1
ATOM 2290 C C . GLY A 1 297 ? -9.477 -15.32 -22.641 1 97.38 297 GLY A C 1
ATOM 2291 O O . GLY A 1 297 ? -10.484 -15.719 -22.062 1 97.38 297 GLY A O 1
ATOM 2292 N N . VAL A 1 298 ? -8.312 -15.32 -22.109 1 98.06 298 VAL A N 1
ATOM 2293 C CA . VAL A 1 298 ? -8.133 -15.578 -20.688 1 98.06 298 VAL A CA 1
ATOM 2294 C C . VAL A 1 298 ? -7.27 -14.484 -20.062 1 98.06 298 VAL A C 1
ATOM 2296 O O . VAL A 1 298 ? -6.477 -13.844 -20.75 1 98.06 298 VAL A O 1
ATOM 2299 N N . ALA A 1 299 ? -7.465 -14.273 -18.797 1 98.69 299 ALA A N 1
ATOM 2300 C CA . ALA A 1 299 ? -6.727 -13.234 -18.078 1 98.69 299 ALA A CA 1
ATOM 2301 C C . ALA A 1 299 ? -5.738 -13.852 -17.078 1 98.69 299 ALA A C 1
ATOM 2303 O O . ALA A 1 299 ? -5.324 -15 -17.25 1 98.69 299 ALA A O 1
ATOM 2304 N N . HIS A 1 300 ? -5.227 -13.016 -16.125 1 98.81 300 HIS A N 1
ATOM 2305 C CA . HIS A 1 300 ? -4.102 -13.359 -15.266 1 98.81 300 HIS A CA 1
ATOM 2306 C C . HIS A 1 300 ? -4.41 -14.602 -14.438 1 98.81 300 HIS A C 1
ATOM 2308 O O . HIS A 1 300 ? -3.553 -15.477 -14.281 1 98.81 300 HIS A O 1
ATOM 2314 N N . ASP A 1 301 ? -5.625 -14.633 -13.867 1 98.88 301 ASP A N 1
ATOM 2315 C CA . ASP A 1 301 ? -6.02 -15.797 -13.086 1 98.88 301 ASP A CA 1
ATOM 2316 C C . ASP A 1 301 ? -6.598 -16.891 -13.984 1 98.88 301 ASP A C 1
ATOM 2318 O O . ASP A 1 301 ? -7.75 -17.297 -13.812 1 98.88 301 ASP A O 1
ATOM 2322 N N . MET A 1 302 ? -5.77 -17.422 -14.719 1 98.81 302 MET A N 1
ATOM 2323 C CA . MET A 1 302 ? -6.125 -18.375 -15.758 1 98.81 302 MET A CA 1
ATOM 2324 C C . MET A 1 302 ? -6.938 -19.547 -15.188 1 98.81 302 MET A C 1
ATOM 2326 O O . MET A 1 302 ? -7.953 -19.938 -15.758 1 98.81 302 MET A O 1
ATOM 2330 N N . MET A 1 303 ? -6.664 -20.078 -14.023 1 98.81 303 MET A N 1
ATOM 2331 C CA . MET A 1 303 ? -7.27 -21.281 -13.445 1 98.81 303 MET A CA 1
ATOM 2332 C C . MET A 1 303 ? -8.664 -20.969 -12.906 1 98.81 303 MET A C 1
ATOM 2334 O O . MET A 1 303 ? -9.43 -21.891 -12.617 1 98.81 303 MET A O 1
ATOM 2338 N N . LEU A 1 304 ? -8.961 -19.656 -12.75 1 98.81 304 LEU A N 1
ATOM 2339 C CA . LEU A 1 304 ? -10.242 -19.25 -12.164 1 98.81 304 LEU A CA 1
ATOM 2340 C C . LEU A 1 304 ? -11.109 -18.547 -13.203 1 98.81 304 LEU A C 1
ATOM 2342 O O . LEU A 1 304 ? -12.305 -18.359 -12.992 1 98.81 304 LEU A O 1
ATOM 2346 N N . ASP A 1 305 ? -10.484 -18.141 -14.328 1 98.56 305 ASP A N 1
ATOM 2347 C CA . ASP A 1 305 ? -11.156 -17.312 -15.336 1 98.56 305 ASP A CA 1
ATOM 2348 C C . ASP A 1 305 ? -12.344 -18.047 -15.945 1 98.56 305 ASP A C 1
ATOM 2350 O O . ASP A 1 305 ? -12.469 -19.266 -15.797 1 98.56 305 ASP A O 1
ATOM 2354 N N . SER A 1 306 ? -13.227 -17.344 -16.641 1 97.38 306 SER A N 1
ATOM 2355 C CA . SER A 1 306 ? -14.406 -17.938 -17.266 1 97.38 306 SER A CA 1
ATOM 2356 C C . SER A 1 306 ? -14.023 -18.984 -18.297 1 97.38 306 SER A C 1
ATOM 2358 O O . SER A 1 306 ? -14.75 -19.953 -18.5 1 97.38 306 SER A O 1
ATOM 2360 N N . SER A 1 307 ? -12.922 -18.828 -18.938 1 97.94 307 SER A N 1
ATOM 2361 C CA . SER A 1 307 ? -12.438 -19.766 -19.938 1 97.94 307 SER A CA 1
ATOM 2362 C C . SER A 1 307 ? -11.227 -20.547 -19.438 1 97.94 307 SER A C 1
ATOM 2364 O O . SER A 1 307 ? -10.297 -20.812 -20.203 1 97.94 307 SER A O 1
ATOM 2366 N N . TRP A 1 308 ? -11.281 -20.875 -18.125 1 98.44 308 TRP A N 1
ATOM 2367 C CA . TRP A 1 308 ? -10.164 -21.547 -17.469 1 98.44 308 TRP A CA 1
ATOM 2368 C C . TRP A 1 308 ? -9.797 -22.828 -18.188 1 98.44 308 TRP A C 1
ATOM 2370 O O . TRP A 1 308 ? -8.633 -23.25 -18.172 1 98.44 308 TRP A O 1
ATOM 2380 N N . LYS A 1 309 ? -10.719 -23.469 -18.812 1 98.69 309 LYS A N 1
ATOM 2381 C CA . LYS A 1 309 ? -10.508 -24.766 -19.453 1 98.69 309 LYS A CA 1
ATOM 2382 C C . LYS A 1 309 ? -9.477 -24.656 -20.562 1 98.69 309 LYS A C 1
ATOM 2384 O O . LYS A 1 309 ? -8.734 -25.609 -20.812 1 98.69 309 LYS A O 1
ATOM 2389 N N . LYS A 1 310 ? -9.398 -23.484 -21.234 1 98.62 310 LYS A N 1
ATOM 2390 C CA . LYS A 1 310 ? -8.438 -23.297 -22.312 1 98.62 310 LYS A CA 1
ATOM 2391 C C . LYS A 1 310 ? -7.008 -23.469 -21.812 1 98.62 310 LYS A C 1
ATOM 2393 O O . LYS A 1 310 ? -6.191 -24.141 -22.453 1 98.62 310 LYS A O 1
ATOM 2398 N N . GLY A 1 311 ? -6.723 -22.906 -20.688 1 98.81 311 GLY A N 1
ATOM 2399 C CA . GLY A 1 311 ? -5.406 -23.078 -20.094 1 98.81 311 GLY A CA 1
ATOM 2400 C C . GLY A 1 311 ? -5.141 -24.484 -19.609 1 98.81 311 GLY A C 1
ATOM 2401 O O . GLY A 1 311 ? -4.055 -25.031 -19.828 1 98.81 311 GLY A O 1
ATOM 2402 N N . ALA A 1 312 ? -6.148 -25.078 -18.969 1 98.81 312 ALA A N 1
ATOM 2403 C CA . ALA A 1 312 ? -6.02 -26.438 -18.469 1 98.81 312 ALA A CA 1
ATOM 2404 C C . ALA A 1 312 ? -5.738 -27.422 -19.594 1 98.81 312 ALA A C 1
ATOM 2406 O O . ALA A 1 312 ? -4.926 -28.328 -19.453 1 98.81 312 ALA A O 1
ATOM 2407 N N . GLU A 1 313 ? -6.363 -27.219 -20.688 1 98.62 313 GLU A N 1
ATOM 2408 C CA . GLU A 1 313 ? -6.195 -28.109 -21.844 1 98.62 313 GLU A CA 1
ATOM 2409 C C . GLU A 1 313 ? -4.793 -27.984 -22.422 1 98.62 313 GLU A C 1
ATOM 2411 O O . GLU A 1 313 ? -4.215 -28.984 -22.859 1 98.62 313 GLU A O 1
ATOM 2416 N N . VAL A 1 314 ? -4.27 -26.766 -22.484 1 98.44 314 VAL A N 1
ATOM 2417 C CA . VAL A 1 314 ? -2.896 -26.562 -22.938 1 98.44 314 VAL A CA 1
ATOM 2418 C C . VAL A 1 314 ? -1.94 -27.359 -22.047 1 98.44 314 VAL A C 1
ATOM 2420 O O . VAL A 1 314 ? -1.077 -28.078 -22.531 1 98.44 314 VAL A O 1
ATOM 2423 N N . LEU A 1 315 ? -2.123 -27.219 -20.766 1 98.5 315 LEU A N 1
ATOM 2424 C CA . LEU A 1 315 ? -1.272 -27.922 -19.797 1 98.5 315 LEU A CA 1
ATOM 2425 C C . LEU A 1 315 ? -1.439 -29.438 -19.938 1 98.5 315 LEU A C 1
ATOM 2427 O O . LEU A 1 315 ? -0.454 -30.172 -19.922 1 98.5 315 LEU A O 1
ATOM 2431 N N . LEU A 1 316 ? -2.674 -29.875 -20.062 1 97.75 316 LEU A N 1
ATOM 2432 C CA . LEU A 1 316 ? -2.949 -31.297 -20.172 1 97.75 316 LEU A CA 1
ATOM 2433 C C . LEU A 1 316 ? -2.242 -31.891 -21.391 1 97.75 316 LEU A C 1
ATOM 2435 O O . LEU A 1 316 ? -1.592 -32.938 -21.297 1 97.75 316 LEU A O 1
ATOM 2439 N N . SER A 1 317 ? -2.391 -31.203 -22.5 1 96.88 317 SER A N 1
ATOM 2440 C CA . SER A 1 317 ? -1.748 -31.672 -23.734 1 96.88 317 SER A CA 1
ATOM 2441 C C . SER A 1 317 ? -0.235 -31.75 -23.562 1 96.88 317 SER A C 1
ATOM 2443 O O . SER A 1 317 ? 0.386 -32.719 -24 1 96.88 317 SER A O 1
ATOM 2445 N N . TRP A 1 318 ? 0.337 -30.812 -22.906 1 97.31 318 TRP A N 1
ATOM 2446 C CA . TRP A 1 318 ? 1.783 -30.766 -22.703 1 97.31 318 TRP A CA 1
ATOM 2447 C C . TRP A 1 318 ? 2.244 -31.906 -21.797 1 97.31 318 TRP A C 1
ATOM 2449 O O . TRP A 1 318 ? 3.211 -32.594 -22.109 1 97.31 318 TRP A O 1
ATOM 2459 N N . VAL A 1 319 ? 1.55 -32.156 -20.688 1 96.06 319 VAL A N 1
ATOM 2460 C CA . VAL A 1 319 ? 1.979 -33.125 -19.703 1 96.06 319 VAL A CA 1
ATOM 2461 C C . VAL A 1 319 ? 1.828 -34.531 -20.281 1 96.06 319 VAL A C 1
ATOM 2463 O O . VAL A 1 319 ? 2.637 -35.438 -20 1 96.06 319 VAL A O 1
ATOM 2466 N N . GLN A 1 320 ? 0.859 -34.781 -21.062 1 92.25 320 GLN A N 1
ATOM 2467 C CA . GLN A 1 320 ? 0.634 -36.094 -21.672 1 92.25 320 GLN A CA 1
ATOM 2468 C C . GLN A 1 320 ? 1.715 -36.406 -22.703 1 92.25 320 GLN A C 1
ATOM 2470 O O . GLN A 1 320 ? 1.931 -37.562 -23.047 1 92.25 320 GLN A O 1
ATOM 2475 N N . ASN A 1 321 ? 2.297 -35.406 -23.156 1 89.44 321 ASN A N 1
ATOM 2476 C CA . ASN A 1 321 ? 3.344 -35.594 -24.156 1 89.44 321 ASN A CA 1
ATOM 2477 C C . ASN A 1 321 ? 4.727 -35.625 -23.516 1 89.44 321 ASN A C 1
ATOM 2479 O O . ASN A 1 321 ? 5.738 -35.688 -24.219 1 89.44 321 ASN A O 1
ATOM 2483 N N . LEU A 1 322 ? 4.863 -35.406 -22.156 1 84.81 322 LEU A N 1
ATOM 2484 C CA . LEU A 1 322 ? 6.137 -35.531 -21.453 1 84.81 322 LEU A CA 1
ATOM 2485 C C . LEU A 1 322 ? 6.695 -36.938 -21.562 1 84.81 322 LEU A C 1
ATOM 2487 O O . LEU A 1 322 ? 7.914 -37.125 -21.609 1 84.81 322 LEU A O 1
ATOM 2491 N N . ASP A 1 323 ? 5.902 -38.125 -21.344 1 59.75 323 ASP A N 1
ATOM 2492 C CA . ASP A 1 323 ? 6.266 -39.531 -21.312 1 59.75 323 ASP A CA 1
ATOM 2493 C C . ASP A 1 323 ? 7.156 -39.906 -22.5 1 59.75 323 ASP A C 1
ATOM 2495 O O . ASP A 1 323 ? 7.98 -40.812 -22.406 1 59.75 323 ASP A O 1
ATOM 2499 N N . GLY A 1 324 ? 6.887 -39.344 -23.656 1 47.19 324 GLY A N 1
ATOM 2500 C CA . GLY A 1 324 ? 7.621 -39.875 -24.797 1 47.19 324 GLY A CA 1
ATOM 2501 C C . GLY A 1 324 ? 9.109 -39.594 -24.734 1 47.19 324 GLY A C 1
ATOM 2502 O O . GLY A 1 324 ? 9.883 -40.156 -25.516 1 47.19 324 GLY A O 1
ATOM 2503 N N . LYS A 1 325 ? 9.602 -38.656 -24.016 1 41.31 325 LYS A N 1
ATOM 2504 C CA . LYS A 1 325 ? 11.047 -38.469 -23.953 1 41.31 325 LYS A CA 1
ATOM 2505 C C . LYS A 1 325 ? 11.648 -39.188 -22.734 1 41.31 325 LYS A C 1
ATOM 2507 O O . LYS A 1 325 ? 12.836 -39.031 -22.438 1 41.31 325 LYS A O 1
ATOM 2512 N N . ILE A 1 326 ? 10.836 -39.719 -21.781 1 33.78 326 ILE A N 1
ATOM 2513 C CA . ILE A 1 326 ? 11.523 -40.5 -20.781 1 33.78 326 ILE A CA 1
ATOM 2514 C C . ILE A 1 326 ? 11.781 -41.906 -21.312 1 33.78 326 ILE A C 1
ATOM 2516 O O . ILE A 1 326 ? 10.867 -42.562 -21.844 1 33.78 326 ILE A O 1
ATOM 2520 N N . MET B 1 1 ? 10.039 23.406 83.938 1 26.98 1 MET B N 1
ATOM 2521 C CA . MET B 1 1 ? 10.086 24.016 82.625 1 26.98 1 MET B CA 1
ATOM 2522 C C . MET B 1 1 ? 10.531 23.016 81.562 1 26.98 1 MET B C 1
ATOM 2524 O O . MET B 1 1 ? 11.734 22.781 81.375 1 26.98 1 MET B O 1
ATOM 2528 N N . ALA B 1 2 ? 9.852 21.906 81.5 1 30.25 2 ALA B N 1
ATOM 2529 C CA . ALA B 1 2 ? 10.203 20.656 80.812 1 30.25 2 ALA B CA 1
ATOM 2530 C C . ALA B 1 2 ? 10.305 20.891 79.312 1 30.25 2 ALA B C 1
ATOM 2532 O O . ALA B 1 2 ? 9.398 21.453 78.688 1 30.25 2 ALA B O 1
ATOM 2533 N N . ALA B 1 3 ? 11.555 21.062 78.75 1 31.53 3 ALA B N 1
ATOM 2534 C CA . ALA B 1 3 ? 12.008 21.281 77.375 1 31.53 3 ALA B CA 1
ATOM 2535 C C . ALA B 1 3 ? 11.461 20.203 76.438 1 31.53 3 ALA B C 1
ATOM 2537 O O . ALA B 1 3 ? 11.734 19.016 76.625 1 31.53 3 ALA B O 1
ATOM 2538 N N . VAL B 1 4 ? 10.203 20.281 76.125 1 31.42 4 VAL B N 1
ATOM 2539 C CA . VAL B 1 4 ? 9.547 19.312 75.25 1 31.42 4 VAL B CA 1
ATOM 2540 C C . VAL B 1 4 ? 10.312 19.203 73.938 1 31.42 4 VAL B C 1
ATOM 2542 O O . VAL B 1 4 ? 10.562 20.203 73.25 1 31.42 4 VAL B O 1
ATOM 2545 N N . GLY B 1 5 ? 11.258 18.266 73.812 1 29.75 5 GLY B N 1
ATOM 2546 C CA . GLY B 1 5 ? 12.078 17.875 72.688 1 29.75 5 GLY B CA 1
ATOM 2547 C C . GLY B 1 5 ? 11.281 17.672 71.438 1 29.75 5 GLY B C 1
ATOM 2548 O O . GLY B 1 5 ? 10.305 16.922 71.438 1 29.75 5 GLY B O 1
ATOM 2549 N N . SER B 1 6 ? 11.18 18.766 70.562 1 28.14 6 SER B N 1
ATOM 2550 C CA . SER B 1 6 ? 10.484 18.812 69.25 1 28.14 6 SER B CA 1
ATOM 2551 C C . SER B 1 6 ? 10.969 17.703 68.312 1 28.14 6 SER B C 1
ATOM 2553 O O . SER B 1 6 ? 12.164 17.594 68.062 1 28.14 6 SER B O 1
ATOM 2555 N N . TYR B 1 7 ? 10.414 16.484 68.5 1 29.98 7 TYR B N 1
ATOM 2556 C CA . TYR B 1 7 ? 10.68 15.391 67.562 1 29.98 7 TYR B CA 1
ATOM 2557 C C . TYR B 1 7 ? 10.453 15.82 66.125 1 29.98 7 TYR B C 1
ATOM 2559 O O . TYR B 1 7 ? 9.352 16.219 65.75 1 29.98 7 TYR B O 1
ATOM 2567 N N . ILE B 1 8 ? 11.469 16.484 65.5 1 29.28 8 ILE B N 1
ATOM 2568 C CA . ILE B 1 8 ? 11.461 16.781 64.062 1 29.28 8 ILE B CA 1
ATOM 2569 C C . ILE B 1 8 ? 11.312 15.492 63.25 1 29.28 8 ILE B C 1
ATOM 2571 O O . ILE B 1 8 ? 12.18 14.625 63.312 1 29.28 8 ILE B O 1
ATOM 2575 N N . LEU B 1 9 ? 10.141 14.969 63.156 1 27.84 9 LEU B N 1
ATOM 2576 C CA . LEU B 1 9 ? 9.922 13.82 62.281 1 27.84 9 LEU B CA 1
ATOM 2577 C C . LEU B 1 9 ? 10.438 14.094 60.875 1 27.84 9 LEU B C 1
ATOM 2579 O O . LEU B 1 9 ? 9.977 15.023 60.219 1 27.84 9 LEU B O 1
ATOM 2583 N N . SER B 1 10 ? 11.734 13.844 60.625 1 28.92 10 SER B N 1
ATOM 2584 C CA . SER B 1 10 ? 12.352 13.836 59.281 1 28.92 10 SER B CA 1
ATOM 2585 C C . SER B 1 10 ? 11.633 12.867 58.344 1 28.92 10 SER B C 1
ATOM 2587 O O . SER B 1 10 ? 11.742 11.648 58.5 1 28.92 10 SER B O 1
ATOM 2589 N N . THR B 1 11 ? 10.391 13.062 58.125 1 27.48 11 THR B N 1
ATOM 2590 C CA . THR B 1 11 ? 9.812 12.156 57.125 1 27.48 11 THR B CA 1
ATOM 2591 C C . THR B 1 11 ? 10.617 12.18 55.844 1 27.48 11 THR B C 1
ATOM 2593 O O . THR B 1 11 ? 10.789 13.242 55.219 1 27.48 11 THR B O 1
ATOM 2596 N N . LYS B 1 12 ? 11.617 11.234 55.688 1 30.77 12 LYS B N 1
ATOM 2597 C CA . LYS B 1 12 ? 12.32 10.938 54.438 1 30.77 12 LYS B CA 1
ATOM 2598 C C . LYS B 1 12 ? 11.336 10.781 53.281 1 30.77 12 LYS B C 1
ATOM 2600 O O . LYS B 1 12 ? 10.5 9.875 53.281 1 30.77 12 LYS B O 1
ATOM 2605 N N . ILE B 1 13 ? 10.812 11.867 52.781 1 28.64 13 ILE B N 1
ATOM 2606 C CA . ILE B 1 13 ? 10.047 11.758 51.562 1 28.64 13 ILE B CA 1
ATOM 2607 C C . ILE B 1 13 ? 10.852 10.969 50.531 1 28.64 13 ILE B C 1
ATOM 2609 O O . ILE B 1 13 ? 12.008 11.305 50.25 1 28.64 13 ILE B O 1
ATOM 2613 N N . PRO B 1 14 ? 10.586 9.625 50.406 1 29.95 14 PRO B N 1
ATOM 2614 C CA . PRO B 1 14 ? 11.375 8.891 49.438 1 29.95 14 PRO B CA 1
ATOM 2615 C C . PRO B 1 14 ? 11.453 9.602 48.094 1 29.95 14 PRO B C 1
ATOM 2617 O O . PRO B 1 14 ? 10.43 10.07 47.562 1 29.95 14 PRO B O 1
ATOM 2620 N N . GLN B 1 15 ? 12.461 10.297 47.688 1 27.92 15 GLN B N 1
ATOM 2621 C CA . GLN B 1 15 ? 12.844 10.914 46.438 1 27.92 15 GLN B CA 1
ATOM 2622 C C . GLN B 1 15 ? 12.773 9.914 45.281 1 27.92 15 GLN B C 1
ATOM 2624 O O . GLN B 1 15 ? 13.094 10.242 44.125 1 27.92 15 GLN B O 1
ATOM 2629 N N . ALA B 1 16 ? 12.781 8.523 45.594 1 29.14 16 ALA B N 1
ATOM 2630 C CA . ALA B 1 16 ? 13.016 7.668 44.438 1 29.14 16 ALA B CA 1
ATOM 2631 C C . ALA B 1 16 ? 11.867 7.777 43.438 1 29.14 16 ALA B C 1
ATOM 2633 O O . ALA B 1 16 ? 11.031 6.875 43.344 1 29.14 16 ALA B O 1
ATOM 2634 N N . VAL B 1 17 ? 10.922 8.656 43.625 1 32.16 17 VAL B N 1
ATOM 2635 C CA . VAL B 1 17 ? 10.102 8.57 42.438 1 32.16 17 VAL B CA 1
ATOM 2636 C C . VAL B 1 17 ? 10.984 8.703 41.188 1 32.16 17 VAL B C 1
ATOM 2638 O O . VAL B 1 17 ? 11.453 9.797 40.875 1 32.16 17 VAL B O 1
ATOM 2641 N N . LEU B 1 18 ? 11.977 7.957 41.125 1 32.94 18 LEU B N 1
ATOM 2642 C CA . LEU B 1 18 ? 12.68 7.855 39.844 1 32.94 18 LEU B CA 1
ATOM 2643 C C . LEU B 1 18 ? 11.695 7.863 38.656 1 32.94 18 LEU B C 1
ATOM 2645 O O . LEU B 1 18 ? 10.727 7.094 38.656 1 32.94 18 LEU B O 1
ATOM 2649 N N . ASN B 1 19 ? 11.555 8.977 38 1 30.75 19 ASN B N 1
ATOM 2650 C CA . ASN B 1 19 ? 10.875 9.094 36.719 1 30.75 19 ASN B CA 1
ATOM 2651 C C . ASN B 1 19 ? 11.031 7.828 35.875 1 30.75 19 ASN B C 1
ATOM 2653 O O . ASN B 1 19 ? 12.133 7.52 35.406 1 30.75 19 ASN B O 1
ATOM 2657 N N . LYS B 1 20 ? 10.641 6.734 36.219 1 36.62 20 LYS B N 1
ATOM 2658 C CA . LYS B 1 20 ? 10.531 5.645 35.25 1 36.62 20 LYS B CA 1
ATOM 2659 C C . LYS B 1 20 ? 10.312 6.188 33.844 1 36.62 20 LYS B C 1
ATOM 2661 O O . LYS B 1 20 ? 9.297 6.824 33.562 1 36.62 20 LYS B O 1
ATOM 2666 N N . GLU B 1 21 ? 11.305 6.73 33.188 1 39.72 21 GLU B N 1
ATOM 2667 C CA . GLU B 1 21 ? 11.242 7.141 31.781 1 39.72 21 GLU B CA 1
ATOM 2668 C C . GLU B 1 21 ? 10.234 6.293 31 1 39.72 21 GLU B C 1
ATOM 2670 O O . GLU B 1 21 ? 10.391 5.074 30.906 1 39.72 21 GLU B O 1
ATOM 2675 N N . LEU B 1 22 ? 9.062 6.406 31.078 1 50.59 22 LEU B N 1
ATOM 2676 C CA . LEU B 1 22 ? 8.031 5.727 30.297 1 50.59 22 LEU B CA 1
ATOM 2677 C C . LEU B 1 22 ? 8.492 5.504 28.859 1 50.59 22 LEU B C 1
ATOM 2679 O O . LEU B 1 22 ? 8.945 6.445 28.188 1 50.59 22 LEU B O 1
ATOM 2683 N N . LYS B 1 23 ? 8.812 4.418 28.531 1 64.75 23 LYS B N 1
ATOM 2684 C CA . LYS B 1 23 ? 9.25 3.971 27.203 1 64.75 23 LYS B CA 1
ATOM 2685 C C . LYS B 1 23 ? 8.289 4.434 26.125 1 64.75 23 LYS B C 1
ATOM 2687 O O . LYS B 1 23 ? 7.105 4.094 26.141 1 64.75 23 LYS B O 1
ATOM 2692 N N . THR B 1 24 ? 8.578 5.672 25.469 1 80.25 24 THR B N 1
ATOM 2693 C CA . THR B 1 24 ? 7.781 6.219 24.375 1 80.25 24 THR B CA 1
ATOM 2694 C C . THR B 1 24 ? 7.875 5.328 23.141 1 80.25 24 THR B C 1
ATOM 2696 O O . THR B 1 24 ? 8.891 4.668 22.906 1 80.25 24 THR B O 1
ATOM 2699 N N . LYS B 1 25 ? 6.785 5.152 22.422 1 86.38 25 LYS B N 1
ATOM 2700 C CA . LYS B 1 25 ? 6.738 4.406 21.172 1 86.38 25 LYS B CA 1
ATOM 2701 C C . LYS B 1 25 ? 7.586 5.082 20.094 1 86.38 25 LYS B C 1
ATOM 2703 O O . LYS B 1 25 ? 8.273 4.41 19.328 1 86.38 25 LYS B O 1
ATOM 2708 N N . VAL B 1 26 ? 7.496 6.402 20.062 1 89.06 26 VAL B N 1
ATOM 2709 C CA . VAL B 1 26 ? 8.234 7.223 19.109 1 89.06 26 VAL B CA 1
ATOM 2710 C C . VAL B 1 26 ? 9.484 7.797 19.781 1 89.06 26 VAL B C 1
ATOM 2712 O O . VAL B 1 26 ? 9.391 8.445 20.812 1 89.06 26 VAL B O 1
ATOM 2715 N N . PRO B 1 27 ? 10.586 7.52 19.312 1 88.62 27 PRO B N 1
ATOM 2716 C CA . PRO B 1 27 ? 11.836 7.973 19.922 1 88.62 27 PRO B CA 1
ATOM 2717 C C . PRO B 1 27 ? 12.094 9.461 19.703 1 88.62 27 PRO B C 1
ATOM 2719 O O . PRO B 1 27 ? 13.086 9.836 19.078 1 88.62 27 PRO B O 1
ATOM 2722 N N . TYR B 1 28 ? 11.227 10.266 20.188 1 94.88 28 TYR B N 1
ATOM 2723 C CA . TYR B 1 28 ? 11.398 11.711 20.156 1 94.88 28 TYR B CA 1
ATOM 2724 C C . TYR B 1 28 ? 11.562 12.289 21.547 1 94.88 28 TYR B C 1
ATOM 2726 O O . TYR B 1 28 ? 10.695 12.109 22.406 1 94.88 28 TYR B O 1
ATOM 2734 N N . ASN B 1 29 ? 12.648 12.984 21.734 1 93.94 29 ASN B N 1
ATOM 2735 C CA . ASN B 1 29 ? 12.922 13.656 23 1 93.94 29 ASN B CA 1
ATOM 2736 C C . ASN B 1 29 ? 12.445 15.109 22.984 1 93.94 29 ASN B C 1
ATOM 2738 O O . ASN B 1 29 ? 12.812 15.875 22.094 1 93.94 29 ASN B O 1
ATOM 2742 N N . LEU B 1 30 ? 11.719 15.414 24 1 96.5 30 LEU B N 1
ATOM 2743 C CA . LEU B 1 30 ? 11.234 16.781 24.078 1 96.5 30 LEU B CA 1
ATOM 2744 C C . LEU B 1 30 ? 12.398 17.75 24.297 1 96.5 30 LEU B C 1
ATOM 2746 O O . LEU B 1 30 ? 13.359 17.438 24.984 1 96.5 30 LEU B O 1
ATOM 2750 N N . LYS B 1 31 ? 12.25 18.875 23.719 1 95.94 31 LYS B N 1
ATOM 2751 C CA . LYS B 1 31 ? 13.234 19.938 23.906 1 95.94 31 LYS B CA 1
ATOM 2752 C C . LYS B 1 31 ? 12.938 20.75 25.156 1 95.94 31 LYS B C 1
ATOM 2754 O O . LYS B 1 31 ? 11.875 20.594 25.766 1 95.94 31 LYS B O 1
ATOM 2759 N N . GLN B 1 32 ? 13.961 21.562 25.5 1 93.94 32 GLN B N 1
ATOM 2760 C CA . GLN B 1 32 ? 13.781 22.438 26.656 1 93.94 32 GLN B CA 1
ATOM 2761 C C . GLN B 1 32 ? 12.547 23.328 26.5 1 93.94 32 GLN B C 1
ATOM 2763 O O . GLN B 1 32 ? 12.328 23.906 25.422 1 93.94 32 GLN B O 1
ATOM 2768 N N . GLY B 1 33 ? 11.703 23.406 27.516 1 95.81 33 GLY B N 1
ATOM 2769 C CA . GLY B 1 33 ? 10.516 24.266 27.516 1 95.81 33 GLY B CA 1
ATOM 2770 C C . GLY B 1 33 ? 9.273 23.547 27.031 1 95.81 33 GLY B C 1
ATOM 2771 O O . GLY B 1 33 ? 8.164 24.062 27.156 1 95.81 33 GLY B O 1
ATOM 2772 N N . GLN B 1 34 ? 9.477 22.328 26.516 1 97.44 34 GLN B N 1
ATOM 2773 C CA . GLN B 1 34 ? 8.344 21.578 26 1 97.44 34 GLN B CA 1
ATOM 2774 C C . GLN B 1 34 ? 7.789 20.609 27.047 1 97.44 34 GLN B C 1
ATOM 2776 O O . GLN B 1 34 ? 8.531 20.125 27.906 1 97.44 34 GLN B O 1
ATOM 2781 N N . SER B 1 35 ? 6.512 20.469 27 1 97.31 35 SER B N 1
ATOM 2782 C CA . SER B 1 35 ? 5.824 19.5 27.859 1 97.31 35 SER B CA 1
ATOM 2783 C C . SER B 1 35 ? 4.879 18.625 27.062 1 97.31 35 SER B C 1
ATOM 2785 O O . SER B 1 35 ? 4.449 18.984 25.969 1 97.31 35 SER B O 1
ATOM 2787 N N . ARG B 1 36 ? 4.668 17.422 27.609 1 97.06 36 ARG B N 1
ATOM 2788 C CA . ARG B 1 36 ? 3.738 16.469 27.016 1 97.06 36 ARG B CA 1
ATOM 2789 C C . ARG B 1 36 ? 2.568 16.203 27.953 1 97.06 36 ARG B C 1
ATOM 2791 O O . ARG B 1 36 ? 2.764 15.953 29.141 1 97.06 36 ARG B O 1
ATOM 2798 N N . ILE B 1 37 ? 1.396 16.359 27.438 1 96.81 37 ILE B N 1
ATOM 2799 C CA . ILE B 1 37 ? 0.214 15.953 28.188 1 96.81 37 ILE B CA 1
ATOM 2800 C C . ILE B 1 37 ? -0.617 14.977 27.359 1 96.81 37 ILE B C 1
ATOM 2802 O O . ILE B 1 37 ? -0.443 14.883 26.141 1 96.81 37 ILE B O 1
ATOM 2806 N N . PHE B 1 38 ? -1.475 14.258 27.984 1 97.69 38 PHE B N 1
ATOM 2807 C CA . PHE B 1 38 ? -2.438 13.375 27.344 1 97.69 38 PHE B CA 1
ATOM 2808 C C . PHE B 1 38 ? -3.865 13.82 27.641 1 97.69 38 PHE B C 1
ATOM 2810 O O . PHE B 1 38 ? -4.348 13.672 28.766 1 97.69 38 PHE B O 1
ATOM 2817 N N . HIS B 1 39 ? -4.461 14.438 26.641 1 97.81 39 HIS B N 1
ATOM 2818 C CA . HIS B 1 39 ? -5.828 14.93 26.75 1 97.81 39 HIS B CA 1
ATOM 2819 C C . HIS B 1 39 ? -6.83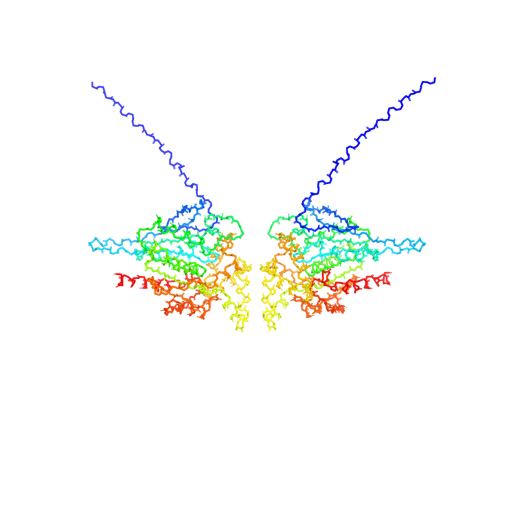6 13.797 26.609 1 97.81 39 HIS B C 1
ATOM 2821 O O . HIS B 1 39 ? -6.883 13.133 25.562 1 97.81 39 HIS B O 1
ATOM 2827 N N . GLN B 1 40 ? -7.629 13.594 27.609 1 98.19 40 GLN B N 1
ATOM 2828 C CA . GLN B 1 40 ? -8.633 12.539 27.531 1 98.19 40 GLN B CA 1
ATOM 2829 C C . GLN B 1 40 ? -9.859 13.008 26.75 1 98.19 40 GLN B C 1
ATOM 2831 O O . GLN B 1 40 ? -10.523 13.969 27.125 1 98.19 40 GLN B O 1
ATOM 2836 N N . LEU B 1 41 ? -10.156 12.312 25.734 1 98.06 41 LEU B N 1
ATOM 2837 C CA . LEU B 1 41 ? -11.281 12.625 24.859 1 98.06 41 LEU B CA 1
ATOM 2838 C C . LEU B 1 41 ? -12.578 12.039 25.406 1 98.06 41 LEU B C 1
ATOM 2840 O O . LEU B 1 41 ? -12.555 11.172 26.281 1 98.06 41 LEU B O 1
ATOM 2844 N N . PRO B 1 42 ? -13.695 12.492 24.875 1 96.5 42 PRO B N 1
ATOM 2845 C CA . PRO B 1 42 ? -14.977 11.938 25.312 1 96.5 42 PRO B CA 1
ATOM 2846 C C . PRO B 1 42 ? -15.07 10.43 25.078 1 96.5 42 PRO B C 1
ATOM 2848 O O . PRO B 1 42 ? -15.773 9.734 25.828 1 96.5 42 PRO B O 1
ATOM 2851 N N . SER B 1 43 ? -14.422 9.891 24.141 1 96.19 43 SER B N 1
ATOM 2852 C CA . SER B 1 43 ? -14.414 8.461 23.844 1 96.19 43 SER B CA 1
ATOM 2853 C C . SER B 1 43 ? -13.695 7.668 24.922 1 96.19 43 SER B C 1
ATOM 2855 O O . SER B 1 43 ? -13.781 6.438 24.953 1 96.19 43 SER B O 1
ATOM 2857 N N . GLY B 1 44 ? -12.93 8.328 25.781 1 97.62 44 GLY B N 1
ATOM 2858 C CA . GLY B 1 44 ? -12.102 7.684 26.781 1 97.62 44 GLY B CA 1
ATOM 2859 C C . GLY B 1 44 ? -10.664 7.5 26.344 1 97.62 44 GLY B C 1
ATOM 2860 O O . GLY B 1 44 ? -9.797 7.164 27.156 1 97.62 44 GLY B O 1
ATOM 2861 N N . LEU B 1 45 ? -10.375 7.762 25.078 1 98.19 45 LEU B N 1
ATOM 2862 C CA . LEU B 1 45 ? -9.023 7.621 24.547 1 98.19 45 LEU B CA 1
ATOM 2863 C C . LEU B 1 45 ? -8.188 8.859 24.844 1 98.19 45 LEU B C 1
ATOM 2865 O O . LEU B 1 45 ? -8.719 9.969 24.906 1 98.19 45 LEU B O 1
ATOM 2869 N N . ASN B 1 46 ? -6.883 8.688 25 1 98.19 46 ASN B N 1
ATOM 2870 C CA . ASN B 1 46 ? -5.961 9.781 25.297 1 98.19 46 ASN B CA 1
ATOM 2871 C C . ASN B 1 46 ? -5.27 10.281 24.031 1 98.19 46 ASN B C 1
ATOM 2873 O O . ASN B 1 46 ? -4.738 9.484 23.25 1 98.19 46 ASN B O 1
ATOM 2877 N N . MET B 1 47 ? -5.309 11.531 23.844 1 98.44 47 MET B N 1
ATOM 2878 C CA . MET B 1 47 ? -4.645 12.188 22.719 1 98.44 47 MET B CA 1
ATOM 2879 C C . MET B 1 47 ? -3.404 12.945 23.203 1 98.44 47 MET B C 1
ATOM 2881 O O . MET B 1 47 ? -3.492 13.805 24.078 1 98.44 47 MET B O 1
ATOM 2885 N N . GLU B 1 48 ? -2.279 12.633 22.641 1 98.56 48 GLU B N 1
ATOM 2886 C CA . GLU B 1 48 ? -1.028 13.305 22.969 1 98.56 48 GLU B CA 1
ATOM 2887 C C . GLU B 1 48 ? -1.043 14.758 22.5 1 98.56 48 GLU B C 1
ATOM 2889 O O . GLU B 1 48 ? -1.489 15.055 21.391 1 98.56 48 GLU B O 1
ATOM 2894 N N . VAL B 1 49 ? -0.542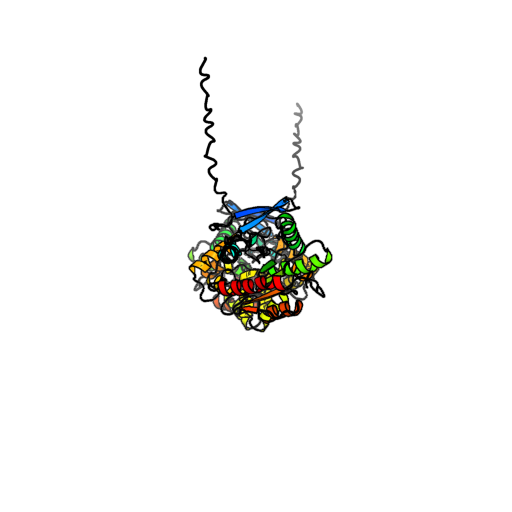 15.648 23.344 1 98.44 49 VAL B N 1
ATOM 2895 C CA . VAL B 1 49 ? -0.299 17.047 23 1 98.44 49 VAL B CA 1
ATOM 2896 C C . VAL B 1 49 ? 1.078 17.469 23.516 1 98.44 49 VAL B C 1
ATOM 2898 O O . VAL B 1 49 ? 1.381 17.312 24.703 1 98.44 49 VAL B O 1
ATOM 2901 N N . ILE B 1 50 ? 1.896 17.891 22.625 1 98.5 50 ILE B N 1
ATOM 2902 C CA . ILE B 1 5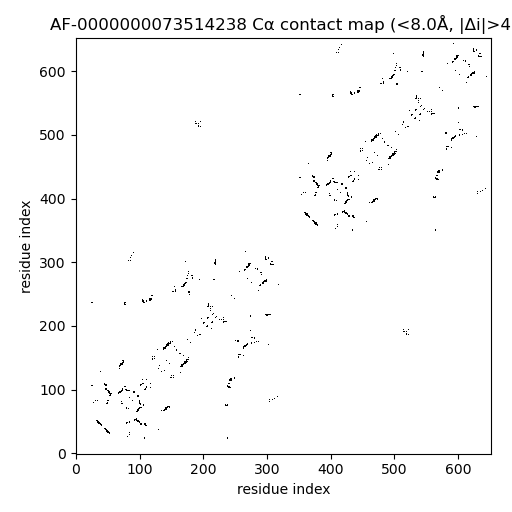0 ? 3.139 18.547 23.016 1 98.5 50 ILE B CA 1
ATOM 2903 C C . ILE B 1 50 ? 2.949 20.062 22.984 1 98.5 50 ILE B C 1
ATOM 2905 O O . ILE B 1 50 ? 2.43 20.609 22.016 1 98.5 50 ILE B O 1
ATOM 2909 N N . TYR B 1 51 ? 3.293 20.734 24.062 1 97.81 51 TYR B N 1
ATOM 2910 C CA . TYR B 1 51 ? 3.08 22.172 24.078 1 97.81 51 TYR B CA 1
ATOM 2911 C C . TYR B 1 51 ? 4.305 22.891 24.625 1 97.81 51 TYR B C 1
ATOM 2913 O O . TYR B 1 51 ? 5.152 22.281 25.281 1 97.81 51 TYR B O 1
ATOM 2921 N N . GLN B 1 52 ? 4.41 24.109 24.219 1 97.38 52 GLN B N 1
ATOM 2922 C CA . GLN B 1 52 ? 5.434 25.062 24.656 1 97.38 52 GLN B CA 1
ATOM 2923 C C . GLN B 1 52 ? 4.859 26.453 24.828 1 97.38 52 GLN B C 1
ATOM 2925 O O . GLN B 1 52 ? 4.273 27.016 23.891 1 97.38 52 GLN B O 1
ATOM 2930 N N . LYS B 1 53 ? 5.055 27.016 26.047 1 94.75 53 LYS B N 1
ATOM 2931 C CA . LYS B 1 53 ? 4.492 28.328 26.344 1 94.75 53 LYS B CA 1
ATOM 2932 C C . LYS B 1 53 ? 5.359 29.453 25.75 1 94.75 53 LYS B C 1
ATOM 2934 O O . LYS B 1 53 ? 6.574 29.297 25.625 1 94.75 53 LYS B O 1
ATOM 2939 N N . GLY B 1 54 ? 4.656 30.516 25.406 1 94.31 54 GLY B N 1
ATOM 2940 C CA . GLY B 1 54 ? 5.371 31.672 24.891 1 94.31 54 GLY B CA 1
ATOM 2941 C C . GLY B 1 54 ? 6.262 32.344 25.922 1 94.31 54 GLY B C 1
ATOM 2942 O O . GLY B 1 54 ? 5.895 32.438 27.094 1 94.31 54 GLY B O 1
ATOM 2943 N N . VAL B 1 55 ? 7.492 32.688 25.5 1 86.38 55 VAL B N 1
ATOM 2944 C CA . VAL B 1 55 ? 8.406 33.406 26.375 1 86.38 55 VAL B CA 1
ATOM 2945 C C . VAL B 1 55 ? 7.938 34.875 26.5 1 86.38 55 VAL B C 1
ATOM 2947 O O . VAL B 1 55 ? 7.699 35.531 25.484 1 86.38 55 VAL B O 1
ATOM 2950 N N . ARG B 1 56 ? 7.27 35.219 27.688 1 70.62 56 ARG B N 1
ATOM 2951 C CA . ARG B 1 56 ? 6.766 36.562 27.953 1 70.62 56 ARG B CA 1
ATOM 2952 C C . ARG B 1 56 ? 7.914 37.531 28.188 1 70.62 56 ARG B C 1
ATOM 2954 O O . ARG B 1 56 ? 8.805 37.281 29 1 70.62 56 ARG B O 1
ATOM 2961 N N . ASN B 1 57 ? 8.367 38.156 27.125 1 56.5 57 ASN B N 1
ATOM 2962 C CA . ASN B 1 57 ? 9.297 39.25 27.438 1 56.5 57 ASN B CA 1
ATOM 2963 C C . ASN B 1 57 ? 8.719 40.188 28.484 1 56.5 57 ASN B C 1
ATOM 2965 O O . ASN B 1 57 ? 7.531 40.5 28.469 1 56.5 57 ASN B O 1
ATOM 2969 N N . LYS B 1 58 ? 9.344 40.312 29.734 1 48.41 58 LYS B N 1
ATOM 2970 C CA . LYS B 1 58 ? 9.133 41.125 30.922 1 48.41 58 LYS B CA 1
ATOM 2971 C C . LYS B 1 58 ? 8.773 42.562 30.547 1 48.41 58 LYS B C 1
ATOM 2973 O O . LYS B 1 58 ? 9.125 43.5 31.266 1 48.41 58 LYS B O 1
ATOM 2978 N N . ILE B 1 59 ? 8.477 42.938 29.375 1 47.09 59 ILE B N 1
ATOM 2979 C CA . ILE B 1 59 ? 8.203 44.375 29.469 1 47.09 59 ILE B CA 1
ATOM 2980 C C . ILE B 1 59 ? 6.957 44.594 30.312 1 47.09 59 ILE B C 1
ATOM 2982 O O . ILE B 1 59 ? 5.871 44.125 29.969 1 47.09 59 ILE B O 1
ATOM 2986 N N . PRO B 1 60 ? 7.121 45 31.641 1 45.75 60 PRO B N 1
ATOM 2987 C CA . PRO B 1 60 ? 6.133 45.219 32.719 1 45.75 60 PRO B CA 1
ATOM 2988 C C . PRO B 1 60 ? 4.816 45.781 32.188 1 45.75 60 PRO B C 1
ATOM 2990 O O . PRO B 1 60 ? 3.742 45.406 32.656 1 45.75 60 PRO B O 1
ATOM 2993 N N . ASP B 1 61 ? 4.793 47.062 31.75 1 44.88 61 ASP B N 1
ATOM 2994 C CA . ASP B 1 61 ? 3.684 48.031 31.844 1 44.88 61 ASP B CA 1
ATOM 2995 C C . ASP B 1 61 ? 2.576 47.656 30.859 1 44.88 61 ASP B C 1
ATOM 2997 O O . ASP B 1 61 ? 1.536 48.312 30.812 1 44.88 61 ASP B O 1
ATOM 3001 N N . LYS B 1 62 ? 2.908 47.625 29.5 1 47.69 62 LYS B N 1
ATOM 3002 C CA . LYS B 1 62 ? 1.839 47.812 28.531 1 47.69 62 LYS B CA 1
ATOM 3003 C C . LYS B 1 62 ? 0.909 46.594 28.484 1 47.69 62 LYS B C 1
ATOM 3005 O O . LYS B 1 62 ? 1.33 45.469 28.766 1 47.69 62 LYS B O 1
ATOM 3010 N N . LYS B 1 63 ? -0.404 46.812 28.516 1 47.41 63 LYS B N 1
ATOM 3011 C CA . LYS B 1 63 ? -1.539 45.938 28.25 1 47.41 63 LYS B CA 1
ATOM 3012 C C . LYS B 1 63 ? -1.17 44.844 27.25 1 47.41 63 LYS B C 1
ATOM 3014 O O . LYS B 1 63 ? -1.169 45.062 26.047 1 47.41 63 LYS B O 1
ATOM 3019 N N . VAL B 1 64 ? -0.201 44 27.531 1 50.69 64 VAL B N 1
ATOM 3020 C CA . VAL B 1 64 ? 0.323 42.969 26.641 1 50.69 64 VAL B CA 1
ATOM 3021 C C . VAL B 1 64 ? -0.833 42.188 26.016 1 50.69 64 VAL B C 1
ATOM 3023 O O . VAL B 1 64 ? -1.606 41.531 26.719 1 50.69 64 VAL B O 1
ATOM 3026 N N . LEU B 1 65 ? -1.412 42.656 25 1 56.25 65 LEU B N 1
ATOM 3027 C CA . LEU B 1 65 ? -2.424 41.969 24.203 1 56.25 65 LEU B CA 1
ATOM 3028 C C . LEU B 1 65 ? -2.062 40.5 24.047 1 56.25 65 LEU B C 1
ATOM 3030 O O . LEU B 1 65 ? -0.934 40.156 23.672 1 56.25 65 LEU B O 1
ATOM 3034 N N . LYS B 1 66 ? -2.787 39.594 24.766 1 73.19 66 LYS B N 1
ATOM 3035 C CA . LYS B 1 66 ? -2.568 38.156 24.734 1 73.19 66 LYS B CA 1
ATOM 3036 C C . LYS B 1 66 ? -2.707 37.594 23.328 1 73.19 66 LYS B C 1
ATOM 3038 O O . LYS B 1 66 ? -3.697 37.875 22.641 1 73.19 66 LYS B O 1
ATOM 3043 N N . GLN B 1 67 ? -1.603 37.125 22.688 1 87 67 GLN B N 1
ATOM 3044 C CA . GLN B 1 67 ? -1.57 36.438 21.406 1 87 67 GLN B CA 1
ATOM 3045 C C . GLN B 1 67 ? -2.412 35.188 21.438 1 87 67 GLN B C 1
ATOM 3047 O O . GLN B 1 67 ? -2.457 34.469 22.453 1 87 67 GLN B O 1
ATOM 3052 N N . PRO B 1 68 ? -3.166 35.031 20.391 1 92.88 68 PRO B N 1
ATOM 3053 C CA . PRO B 1 68 ? -3.895 33.75 20.344 1 92.88 68 PRO B CA 1
ATOM 3054 C C . PRO B 1 68 ? -2.967 32.531 20.391 1 92.88 68 PRO B C 1
ATOM 3056 O O . PRO B 1 68 ? -1.891 32.562 19.797 1 92.88 68 PRO B O 1
ATOM 3059 N N . PRO B 1 69 ? -3.361 31.562 21.094 1 95.31 69 PRO B N 1
ATOM 3060 C CA . PRO B 1 69 ? -2.562 30.328 21.031 1 95.31 69 PRO B CA 1
ATOM 3061 C C . PRO B 1 69 ? -2.578 29.688 19.656 1 95.31 69 PRO B C 1
ATOM 3063 O O . PRO B 1 69 ? -3.484 29.953 18.859 1 95.31 69 PRO B O 1
ATOM 3066 N N . LEU B 1 70 ? -1.558 28.938 19.375 1 97.69 70 LEU B N 1
ATOM 3067 C CA . LEU B 1 70 ? -1.448 28.203 18.125 1 97.69 70 LEU B CA 1
ATOM 3068 C C . LEU B 1 70 ? -1.65 26.719 18.344 1 97.69 70 LEU B C 1
ATOM 3070 O O . LEU B 1 70 ? -1.062 26.141 19.266 1 97.69 70 LEU B O 1
ATOM 3074 N N . VAL B 1 71 ? -2.547 26.109 17.562 1 98.31 71 VAL B N 1
ATOM 3075 C CA . VAL B 1 71 ? -2.77 24.672 17.625 1 98.31 71 VAL B CA 1
ATOM 3076 C C . VAL B 1 71 ? -2.402 24.031 16.297 1 98.31 71 VAL B C 1
ATOM 3078 O O . VAL B 1 71 ? -2.963 24.375 15.25 1 98.31 71 VAL B O 1
ATOM 3081 N N . PHE B 1 72 ? -1.469 23.062 16.359 1 98.88 72 PHE B N 1
ATOM 3082 C CA . PHE B 1 72 ? -0.904 22.469 15.148 1 98.88 72 PHE B CA 1
ATOM 3083 C C . PHE B 1 72 ? -1.425 21.047 14.953 1 98.88 72 PHE B C 1
ATOM 3085 O O . PHE B 1 72 ? -1.385 20.234 15.875 1 98.88 72 PHE B O 1
ATOM 3092 N N . VAL B 1 73 ? -1.911 20.75 13.711 1 98.94 73 VAL B N 1
ATOM 3093 C CA . VAL B 1 73 ? -2.451 19.453 13.336 1 98.94 73 VAL B CA 1
ATOM 3094 C C . VAL B 1 73 ? -1.622 18.859 12.195 1 98.94 73 VAL B C 1
ATOM 3096 O O . VAL B 1 73 ? -1.469 19.484 11.148 1 98.94 73 VAL B O 1
ATOM 3099 N N . HIS B 1 74 ? -1.131 17.656 12.375 1 98.88 74 HIS B N 1
ATOM 3100 C CA . HIS B 1 74 ? -0.209 17.031 11.438 1 98.88 74 HIS B CA 1
ATOM 3101 C C . HIS B 1 74 ? -0.961 16.25 10.367 1 98.88 74 HIS B C 1
ATOM 3103 O O . HIS B 1 74 ? -2.166 16.016 10.492 1 98.88 74 HIS B O 1
ATOM 3109 N N . GLY B 1 75 ? -0.24 15.898 9.312 1 98.5 75 GLY B N 1
ATOM 3110 C CA . GLY B 1 75 ? -0.743 15.031 8.266 1 98.5 75 GLY B CA 1
ATOM 3111 C C . GLY B 1 75 ? -0.336 13.578 8.453 1 98.5 75 GLY B C 1
ATOM 3112 O O . GLY B 1 75 ? 0.036 13.164 9.555 1 98.5 75 GLY B O 1
ATOM 3113 N N . SER B 1 76 ? -0.433 12.789 7.371 1 97.31 76 SER B N 1
ATOM 3114 C CA . SER B 1 76 ? -0.15 11.359 7.441 1 97.31 76 SER B CA 1
ATOM 3115 C C . SER B 1 76 ? 1.302 11.102 7.832 1 97.31 76 SER B C 1
ATOM 3117 O O . SER B 1 76 ? 2.201 11.828 7.41 1 97.31 76 SER B O 1
ATOM 3119 N N . PHE B 1 77 ? 1.533 10.055 8.633 1 97.81 77 PHE B N 1
ATOM 3120 C CA . PHE B 1 77 ? 2.822 9.484 9.008 1 97.81 77 PHE B CA 1
ATOM 3121 C C . PHE B 1 77 ? 3.549 10.391 9.992 1 97.81 77 PHE B C 1
ATOM 3123 O O . PHE B 1 77 ? 4.719 10.164 10.305 1 97.81 77 PHE B O 1
ATOM 3130 N N . HIS B 1 78 ? 2.895 11.406 10.453 1 98.56 78 HIS B N 1
ATOM 3131 C CA . HIS B 1 78 ? 3.494 12.336 11.406 1 98.56 78 HIS B CA 1
ATOM 3132 C C . HIS B 1 78 ? 2.75 12.32 12.734 1 98.56 78 HIS B C 1
ATOM 3134 O O . HIS B 1 78 ? 1.835 11.516 12.93 1 98.56 78 HIS B O 1
ATOM 3140 N N . ALA B 1 79 ? 3.242 13.133 13.617 1 98.75 79 ALA B N 1
ATOM 3141 C CA . ALA B 1 79 ? 2.697 13.367 14.953 1 98.75 79 ALA B CA 1
ATOM 3142 C C . ALA B 1 79 ? 3.109 14.734 15.484 1 98.75 79 ALA B C 1
ATOM 3144 O O . ALA B 1 79 ? 3.678 15.547 14.75 1 98.75 79 ALA B O 1
ATOM 3145 N N . ALA B 1 80 ? 2.801 14.977 16.719 1 98.81 80 ALA B N 1
ATOM 3146 C CA . ALA B 1 80 ? 3.068 16.281 17.328 1 98.81 80 ALA B CA 1
ATOM 3147 C C . ALA B 1 80 ? 4.535 16.656 17.188 1 98.81 80 ALA B C 1
ATOM 3149 O O . ALA B 1 80 ? 4.863 17.844 17.047 1 98.81 80 ALA B O 1
ATOM 3150 N N . TRP B 1 81 ? 5.395 15.68 17.141 1 98.69 81 TRP B N 1
ATOM 3151 C CA . TRP B 1 81 ? 6.832 15.93 17.141 1 98.69 81 TRP B CA 1
ATOM 3152 C C . TRP B 1 81 ? 7.242 16.734 15.914 1 98.69 81 TRP B C 1
ATOM 3154 O O . TRP B 1 81 ? 8.242 17.453 15.938 1 98.69 81 TRP B O 1
ATOM 3164 N N . CYS B 1 82 ? 6.488 16.594 14.789 1 98.88 82 CYS B N 1
ATOM 3165 C CA . CYS B 1 82 ? 6.934 17.234 13.555 1 98.88 82 CYS B CA 1
ATOM 3166 C C . CYS B 1 82 ? 6.898 18.75 13.688 1 98.88 82 CYS B C 1
ATOM 3168 O O . CYS B 1 82 ? 7.637 19.453 13 1 98.88 82 CYS B O 1
ATOM 3170 N N . TRP B 1 83 ? 6.078 19.234 14.609 1 98.88 83 TRP B N 1
ATOM 3171 C CA . TRP B 1 83 ? 6.008 20.656 14.914 1 98.88 83 TRP B CA 1
ATOM 3172 C C . TRP B 1 83 ? 6.98 21.031 16.031 1 98.88 83 TRP B C 1
ATOM 3174 O O . TRP B 1 83 ? 7.52 22.141 16.047 1 98.88 83 TRP B O 1
ATOM 3184 N N . SER B 1 84 ? 7.164 20.141 16.953 1 98.44 84 SER B N 1
ATOM 3185 C CA . SER B 1 84 ? 7.973 20.375 18.141 1 98.44 84 SER B CA 1
ATOM 3186 C C . SER B 1 84 ? 9.438 20.578 17.781 1 98.44 84 SER B C 1
ATOM 3188 O O . SER B 1 84 ? 10.172 21.266 18.5 1 98.44 84 SER B O 1
ATOM 3190 N N . GLU B 1 85 ? 9.82 20.047 16.688 1 98.56 85 GLU B N 1
ATOM 3191 C CA . GLU B 1 85 ? 11.219 20.062 16.266 1 98.56 85 GLU B CA 1
ATOM 3192 C C . GLU B 1 85 ? 11.711 21.5 16.062 1 98.56 85 GLU B C 1
ATOM 3194 O O . GLU B 1 85 ? 12.773 21.875 16.562 1 98.56 85 GLU B O 1
ATOM 3199 N N . HIS B 1 86 ? 10.93 22.312 15.328 1 98.75 86 HIS B N 1
ATOM 3200 C CA . HIS B 1 86 ? 11.414 23.641 15.023 1 98.75 86 HIS B CA 1
ATOM 3201 C C . HIS B 1 86 ? 10.344 24.703 15.297 1 98.75 86 HIS B C 1
ATOM 3203 O O . HIS B 1 86 ? 10.633 25.734 15.891 1 98.75 86 HIS B O 1
ATOM 3209 N N . TRP B 1 87 ? 9.07 24.406 14.93 1 98.81 87 TRP B N 1
ATOM 3210 C CA . TRP B 1 87 ? 8.07 25.469 14.891 1 98.81 87 TRP B CA 1
ATOM 3211 C C . TRP B 1 87 ? 7.574 25.797 16.297 1 98.81 87 TRP B C 1
ATOM 3213 O O . TRP B 1 87 ? 7.324 26.953 16.609 1 98.81 87 TRP B O 1
ATOM 3223 N N . LEU B 1 88 ? 7.477 24.797 17.156 1 98.62 88 LEU B N 1
ATOM 3224 C CA . LEU B 1 88 ? 7.059 25.109 18.516 1 98.62 88 LEU B CA 1
ATOM 3225 C C . LEU B 1 88 ? 8.07 26.031 19.203 1 98.62 88 LEU B C 1
ATOM 3227 O O . LEU B 1 88 ? 7.703 27.094 19.734 1 98.62 88 LEU B O 1
ATOM 3231 N N . PRO B 1 89 ? 9.367 25.703 19.172 1 98.19 89 PRO B N 1
ATOM 3232 C CA . PRO B 1 89 ? 10.328 26.641 19.781 1 98.19 89 PRO B CA 1
ATOM 3233 C C . PRO B 1 89 ? 10.312 28.016 19.125 1 98.19 89 PRO B C 1
ATOM 3235 O O . PRO B 1 89 ? 10.406 29.031 19.812 1 98.19 89 PRO B O 1
ATOM 3238 N N . PHE B 1 90 ? 10.227 28.078 17.828 1 98.31 90 PHE B N 1
ATOM 3239 C CA . PHE B 1 90 ? 10.234 29.344 17.094 1 98.31 90 PHE B CA 1
ATOM 3240 C C . PHE B 1 90 ? 9.07 30.234 17.547 1 98.31 90 PHE B C 1
ATOM 3242 O O . PHE B 1 90 ? 9.266 31.406 17.844 1 98.31 90 PHE B O 1
ATOM 3249 N N . PHE B 1 91 ? 7.867 29.672 17.594 1 97.94 91 PHE B N 1
ATOM 3250 C CA . PHE B 1 91 ? 6.691 30.469 17.922 1 97.94 91 PHE B CA 1
ATOM 3251 C C . PHE B 1 91 ? 6.652 30.781 19.406 1 97.94 91 PHE B C 1
ATOM 3253 O O . PHE B 1 91 ? 6.184 31.859 19.812 1 97.94 91 PHE B O 1
ATOM 3260 N N . SER B 1 92 ? 7.145 29.859 20.219 1 96 92 SER B N 1
ATOM 3261 C CA . SER B 1 92 ? 7.305 30.141 21.641 1 96 92 SER B CA 1
ATOM 3262 C C . SER B 1 92 ? 8.219 31.344 21.859 1 96 92 SER B C 1
ATOM 3264 O O . SER B 1 92 ? 7.891 32.25 22.625 1 96 92 SER B O 1
ATOM 3266 N N . ASP B 1 93 ? 9.305 31.375 21.141 1 95.81 93 ASP B N 1
ATOM 3267 C CA . ASP B 1 93 ? 10.281 32.469 21.234 1 95.81 93 ASP B CA 1
ATOM 3268 C C . ASP B 1 93 ? 9.672 33.781 20.766 1 95.81 93 ASP B C 1
ATOM 3270 O O . ASP B 1 93 ? 10.18 34.844 21.109 1 95.81 93 ASP B O 1
ATOM 3274 N N . ASN B 1 94 ? 8.641 33.688 20.031 1 95.25 94 ASN B N 1
ATOM 3275 C CA . ASN B 1 94 ? 7.965 34.875 19.547 1 95.25 94 ASN B CA 1
ATOM 3276 C C . ASN B 1 94 ? 6.691 35.156 20.328 1 95.25 94 ASN B C 1
ATOM 3278 O O . ASN B 1 94 ? 5.824 35.906 19.875 1 95.25 94 ASN B O 1
ATOM 3282 N N . GLY B 1 95 ? 6.5 34.5 21.5 1 93.12 95 GLY B N 1
ATOM 3283 C CA . GLY B 1 95 ? 5.5 34.906 22.484 1 93.12 95 GLY B CA 1
ATOM 3284 C C . GLY B 1 95 ? 4.199 34.125 22.344 1 93.12 95 GLY B C 1
ATOM 3285 O O . GLY B 1 95 ? 3.209 34.438 23.016 1 93.12 95 GLY B O 1
ATOM 3286 N N . PHE B 1 96 ? 4.164 33.062 21.516 1 95.12 96 PHE B N 1
ATOM 3287 C CA . PHE B 1 96 ? 2.92 32.344 21.312 1 95.12 96 PHE B CA 1
ATOM 3288 C C . PHE B 1 96 ? 2.902 31.047 22.125 1 95.12 96 PHE B C 1
ATOM 3290 O O . PHE B 1 96 ? 3.863 30.266 22.094 1 95.12 96 PHE B O 1
ATOM 3297 N N . ASP B 1 97 ? 1.837 30.859 22.875 1 95.44 97 ASP B N 1
ATOM 3298 C CA . ASP B 1 97 ? 1.575 29.516 23.359 1 95.44 97 ASP B CA 1
ATOM 3299 C C . ASP B 1 97 ? 1.281 28.562 22.203 1 95.44 97 ASP B C 1
ATOM 3301 O O . ASP B 1 97 ? 0.399 28.828 21.375 1 95.44 97 ASP B O 1
ATOM 3305 N N . SER B 1 98 ? 2.016 27.5 22.141 1 97.25 98 SER B N 1
ATOM 3306 C CA . SER B 1 98 ? 1.91 26.594 20.984 1 97.25 98 SER B CA 1
ATOM 3307 C C . SER B 1 98 ? 1.618 25.172 21.438 1 97.25 98 SER B C 1
ATOM 3309 O O . SER B 1 98 ? 2.262 24.656 22.344 1 97.25 98 SER B O 1
ATOM 3311 N N . TYR B 1 99 ? 0.604 24.562 20.797 1 98.25 99 TYR B N 1
ATOM 3312 C CA . TYR B 1 99 ? 0.169 23.203 21.078 1 98.25 99 TYR B CA 1
ATOM 3313 C C . TYR B 1 99 ? 0.176 22.344 19.812 1 98.25 99 TYR B C 1
ATOM 3315 O O . TYR B 1 99 ? -0.391 22.75 18.781 1 98.25 99 TYR B O 1
ATOM 3323 N N . ALA B 1 100 ? 0.836 21.234 19.828 1 98.88 100 ALA B N 1
ATOM 3324 C CA . ALA B 1 100 ? 0.802 20.266 18.734 1 98.88 100 ALA B CA 1
ATOM 3325 C C . ALA B 1 100 ? 0.109 18.969 19.172 1 98.88 100 ALA B C 1
ATOM 3327 O O . ALA B 1 100 ? 0.474 18.375 20.188 1 98.88 100 ALA B O 1
ATOM 3328 N N . VAL B 1 101 ? -0.851 18.562 18.406 1 98.75 101 VAL B N 1
ATOM 3329 C CA . VAL B 1 101 ? -1.564 17.344 18.781 1 98.75 101 VAL B CA 1
ATOM 3330 C C . VAL B 1 101 ? -1.062 16.156 17.953 1 98.75 101 VAL B C 1
ATOM 3332 O O . VAL B 1 101 ? -0.636 16.344 16.797 1 98.75 101 VAL B O 1
ATOM 3335 N N . SER B 1 102 ? -1.023 14.977 18.516 1 98.81 102 SER B N 1
ATOM 3336 C CA . SER B 1 102 ? -0.96 13.727 17.766 1 98.81 102 SER B CA 1
ATOM 3337 C C . SER B 1 102 ? -2.346 13.109 17.609 1 98.81 102 SER B C 1
ATOM 3339 O O . SER B 1 102 ? -2.98 12.734 18.594 1 98.81 102 SER B O 1
ATOM 3341 N N . LEU B 1 103 ? -2.803 13.055 16.406 1 98.69 103 LEU B N 1
ATOM 3342 C CA . LEU B 1 103 ? -4.105 12.445 16.156 1 98.69 103 LEU B CA 1
ATOM 3343 C C . LEU B 1 103 ? -4.133 11 16.656 1 98.69 103 LEU B C 1
ATOM 3345 O O . LEU B 1 103 ? -3.088 10.367 16.781 1 98.69 103 LEU B O 1
ATOM 3349 N N . LEU B 1 104 ? -5.332 10.555 16.969 1 98.38 104 LEU B N 1
ATOM 3350 C CA . LEU B 1 104 ? -5.441 9.18 17.453 1 98.38 104 LEU B CA 1
ATOM 3351 C C . LEU B 1 104 ? -4.766 8.211 16.5 1 98.38 104 LEU B C 1
ATOM 3353 O O . LEU B 1 104 ? -4.836 8.391 15.273 1 98.38 104 LEU B O 1
ATOM 3357 N N . GLY B 1 105 ? -4.148 7.18 17.031 1 97.56 105 GLY B N 1
ATOM 3358 C CA . GLY B 1 105 ? -3.441 6.191 16.234 1 97.56 105 GLY B CA 1
ATOM 3359 C C . GLY B 1 105 ? -2.059 6.648 15.812 1 97.56 105 GLY B C 1
ATOM 3360 O O . GLY B 1 105 ? -1.299 5.879 15.219 1 97.56 105 GLY B O 1
ATOM 3361 N N . GLN B 1 106 ? -1.689 7.922 16.078 1 97.94 106 GLN B N 1
ATOM 3362 C CA . GLN B 1 106 ? -0.397 8.5 15.727 1 97.94 106 GLN B CA 1
ATOM 3363 C C . GLN B 1 106 ? 0.392 8.883 16.969 1 97.94 106 GLN B C 1
ATOM 3365 O O . GLN B 1 106 ? -0.192 9.164 18.016 1 97.94 106 GLN B O 1
ATOM 3370 N N . GLY B 1 107 ? 1.734 8.883 16.812 1 97.88 107 GLY B N 1
ATOM 3371 C CA . GLY B 1 107 ? 2.57 9.273 17.938 1 97.88 107 GLY B CA 1
ATOM 3372 C C . GLY B 1 107 ? 2.283 8.484 19.203 1 97.88 107 GLY B C 1
ATOM 3373 O O . GLY B 1 107 ? 2.229 7.254 19.172 1 97.88 107 GLY B O 1
ATOM 3374 N N . GLU B 1 108 ? 2.088 9.219 20.328 1 97.81 108 GLU B N 1
ATOM 3375 C CA . GLU B 1 108 ? 1.873 8.555 21.609 1 97.81 108 GLU B CA 1
ATOM 3376 C C . GLU B 1 108 ? 0.388 8.484 21.938 1 97.81 108 GLU B C 1
ATOM 3378 O O . GLU B 1 108 ? 0.018 8.055 23.047 1 97.81 108 GLU B O 1
ATOM 3383 N N . SER B 1 109 ? -0.439 8.938 21 1 98.31 109 SER B N 1
ATOM 3384 C CA . SER B 1 109 ? -1.878 8.875 21.234 1 98.31 109 SER B CA 1
ATOM 3385 C C . SER B 1 109 ? -2.381 7.434 21.203 1 98.31 109 SER B C 1
ATOM 3387 O O . SER B 1 109 ? -1.766 6.57 20.578 1 98.31 109 SER B O 1
ATOM 3389 N N . ASP B 1 110 ? -3.516 7.25 21.844 1 97.75 110 ASP B N 1
ATOM 3390 C CA . ASP B 1 110 ? -4.121 5.926 21.891 1 97.75 110 ASP B CA 1
ATOM 3391 C C . ASP B 1 110 ? -4.602 5.488 20.516 1 97.75 110 ASP B C 1
ATOM 3393 O O . ASP B 1 110 ? -4.879 6.324 19.656 1 97.75 110 ASP B O 1
ATOM 3397 N N . ASP B 1 111 ? -4.66 4.168 20.391 1 96.12 111 ASP B N 1
ATOM 3398 C CA . ASP B 1 111 ? -5.195 3.574 19.156 1 96.12 111 ASP B CA 1
ATOM 3399 C C . ASP B 1 111 ? -6.699 3.332 19.281 1 96.12 111 ASP B C 1
ATOM 3401 O O . ASP B 1 111 ? -7.148 2.619 20.172 1 96.12 111 ASP B O 1
ATOM 3405 N N . PRO B 1 112 ? -7.449 3.959 18.453 1 96.12 112 PRO B N 1
ATOM 3406 C CA . PRO B 1 112 ? -8.867 3.602 18.453 1 96.12 112 PRO B CA 1
ATOM 3407 C C . PRO B 1 112 ? -9.133 2.203 17.891 1 96.12 112 PRO B C 1
ATOM 3409 O O . PRO B 1 112 ? -8.211 1.56 17.375 1 96.12 112 PRO B O 1
ATOM 3412 N N . ASP B 1 113 ? -10.383 1.791 18.031 1 91.5 113 ASP B N 1
ATOM 3413 C CA . ASP B 1 113 ? -10.758 0.498 17.469 1 91.5 113 ASP B CA 1
ATOM 3414 C C . ASP B 1 113 ? -10.922 0.585 15.953 1 91.5 113 ASP B C 1
ATOM 3416 O O . ASP B 1 113 ? -11.25 1.648 15.422 1 91.5 113 ASP B O 1
ATOM 3420 N N . GLY B 1 114 ? -10.602 -0.456 15.375 1 87.62 114 GLY B N 1
ATOM 3421 C CA . GLY B 1 114 ? -10.852 -0.508 13.938 1 87.62 114 GLY B CA 1
ATOM 3422 C C . GLY B 1 114 ? -9.578 -0.587 13.117 1 87.62 114 GLY B C 1
ATOM 3423 O O . GLY B 1 114 ? -8.484 -0.739 13.664 1 87.62 114 GLY B O 1
ATOM 3424 N N . SER B 1 115 ? -9.742 -0.446 11.75 1 85.5 115 SER B N 1
ATOM 3425 C CA . SER B 1 115 ? -8.633 -0.596 10.812 1 85.5 115 SER B CA 1
ATOM 3426 C C . SER B 1 115 ? -8.008 0.754 10.477 1 85.5 115 SER B C 1
ATOM 3428 O O . SER B 1 115 ? -6.895 0.815 9.953 1 85.5 115 SER B O 1
ATOM 3430 N N . VAL B 1 116 ? -8.789 1.804 10.648 1 92 116 VAL B N 1
ATOM 3431 C CA . VAL B 1 116 ? -8.281 3.156 10.453 1 92 116 VAL B CA 1
ATOM 3432 C C . VAL B 1 116 ? -8.5 3.982 11.719 1 92 116 VAL B C 1
ATOM 3434 O O . VAL B 1 116 ? -9.312 3.609 12.57 1 92 116 VAL B O 1
ATOM 3437 N N . ALA B 1 117 ? -7.805 5.109 11.789 1 95.38 117 ALA B N 1
ATOM 3438 C CA . ALA B 1 117 ? -7.762 5.836 13.055 1 95.38 117 ALA B CA 1
ATOM 3439 C C . ALA B 1 117 ? -8.992 6.727 13.219 1 95.38 117 ALA B C 1
ATOM 3441 O O . ALA B 1 117 ? -9.406 7.016 14.344 1 95.38 117 ALA B O 1
ATOM 3442 N N . GLY B 1 118 ? -9.484 7.184 12.047 1 96.38 118 GLY B N 1
ATOM 3443 C CA . GLY B 1 118 ? -10.641 8.055 12.188 1 96.38 118 GLY B CA 1
ATOM 3444 C C . GLY B 1 118 ? -11.164 8.57 10.867 1 96.38 118 GLY B C 1
ATOM 3445 O O . GLY B 1 118 ? -10.945 7.957 9.82 1 96.38 118 GLY B O 1
ATOM 3446 N N . SER B 1 119 ? -12.016 9.586 10.984 1 96.94 119 SER B N 1
ATOM 3447 C CA . SER B 1 119 ? -12.602 10.328 9.875 1 96.94 119 SER B CA 1
ATOM 3448 C C . SER B 1 119 ? -12.438 11.828 10.062 1 96.94 119 SER B C 1
ATOM 3450 O O . SER B 1 119 ? -11.984 12.289 11.109 1 96.94 119 SER B O 1
ATOM 3452 N N . LEU B 1 120 ? -12.781 12.594 9.008 1 97.56 120 LEU B N 1
ATOM 3453 C CA . LEU B 1 120 ? -12.75 14.047 9.156 1 97.56 120 LEU B CA 1
ATOM 3454 C C . LEU B 1 120 ? -13.594 14.492 10.344 1 97.56 120 LEU B C 1
ATOM 3456 O O . LEU B 1 120 ? -13.164 15.336 11.133 1 97.56 120 LEU B O 1
ATOM 3460 N N . GLN B 1 121 ? -14.688 13.875 10.492 1 96 121 GLN B N 1
ATOM 3461 C CA . GLN B 1 121 ? -15.633 14.227 11.555 1 96 121 GLN B CA 1
ATOM 3462 C C . GLN B 1 121 ? -15.047 13.938 12.93 1 96 121 GLN B C 1
ATOM 3464 O O . GLN B 1 121 ? -15.078 14.789 13.82 1 96 121 GLN B O 1
ATOM 3469 N N . THR B 1 122 ? -14.492 12.766 13.133 1 97 122 THR B N 1
ATOM 3470 C CA . THR B 1 122 ? -14.008 12.391 14.461 1 97 122 THR B CA 1
ATOM 3471 C C . THR B 1 122 ? -12.75 13.18 14.812 1 97 122 THR B C 1
ATOM 3473 O O . THR B 1 122 ? -12.562 13.562 15.969 1 97 122 THR B O 1
ATOM 3476 N N . TYR B 1 123 ? -11.883 13.438 13.828 1 97.94 123 TYR B N 1
ATOM 3477 C CA . TYR B 1 123 ? -10.688 14.234 14.094 1 97.94 123 TYR B CA 1
ATOM 3478 C C . TYR B 1 123 ? -11.062 15.664 14.469 1 97.94 123 TYR B C 1
ATOM 3480 O O . TYR B 1 123 ? -10.508 16.234 15.422 1 97.94 123 TYR B O 1
ATOM 3488 N N . ALA B 1 124 ? -11.992 16.25 13.711 1 96.75 124 ALA B N 1
ATOM 3489 C CA . ALA B 1 124 ? -12.43 17.609 14.016 1 96.75 124 ALA B CA 1
ATOM 3490 C C . ALA B 1 124 ? -13.055 17.688 15.406 1 96.75 124 ALA B C 1
ATOM 3492 O O . ALA B 1 124 ? -12.812 18.641 16.141 1 96.75 124 ALA B O 1
ATOM 3493 N N . ALA B 1 125 ? -13.805 16.688 15.75 1 96.12 125 ALA B N 1
ATOM 3494 C CA . ALA B 1 125 ? -14.445 16.656 17.062 1 96.12 125 ALA B CA 1
ATOM 3495 C C . ALA B 1 125 ? -13.398 16.547 18.172 1 96.12 125 ALA B C 1
ATOM 3497 O O . ALA B 1 125 ? -13.531 17.188 19.219 1 96.12 125 ALA B O 1
ATOM 3498 N N . ASP B 1 126 ? -12.445 15.695 17.969 1 97.25 126 ASP B N 1
ATOM 3499 C CA . ASP B 1 126 ? -11.383 15.531 18.953 1 97.25 126 ASP B CA 1
ATOM 3500 C C . ASP B 1 126 ? -10.617 16.844 19.156 1 97.25 126 ASP B C 1
ATOM 3502 O O . ASP B 1 126 ? -10.328 17.219 20.297 1 97.25 126 ASP B O 1
ATOM 3506 N N . ILE B 1 127 ? -10.336 17.516 18.078 1 97.25 127 ILE B N 1
ATOM 3507 C CA . ILE B 1 127 ? -9.617 18.797 18.141 1 97.25 127 ILE B CA 1
ATOM 3508 C C . ILE B 1 127 ? -10.484 19.844 18.844 1 97.25 127 ILE B C 1
ATOM 3510 O O . ILE B 1 127 ? -9.992 20.609 19.672 1 97.25 127 ILE B O 1
ATOM 3514 N N . ALA B 1 128 ? -11.727 19.875 18.516 1 95.25 128 ALA B N 1
ATOM 3515 C CA . ALA B 1 128 ? -12.656 20.812 19.141 1 95.25 128 ALA B CA 1
ATOM 3516 C C . ALA B 1 128 ? -12.711 20.594 20.656 1 95.25 128 ALA B C 1
ATOM 3518 O O . ALA B 1 128 ? -12.727 21.547 21.422 1 95.25 128 ALA B O 1
ATOM 3519 N N . ASP B 1 129 ? -12.766 19.344 21 1 95.12 129 ASP B N 1
ATOM 3520 C CA . ASP B 1 129 ? -12.797 19 22.422 1 95.12 129 ASP B CA 1
ATOM 3521 C C . ASP B 1 129 ? -11.547 19.5 23.141 1 95.12 129 ASP B C 1
ATOM 3523 O O . ASP B 1 129 ? -11.633 20.047 24.234 1 95.12 129 ASP B O 1
ATOM 3527 N N . PHE B 1 130 ? -10.438 19.359 22.516 1 96.62 130 PHE B N 1
ATOM 3528 C CA . PHE B 1 130 ? -9.18 19.844 23.094 1 96.62 130 PHE B CA 1
ATOM 3529 C C . PHE B 1 130 ? -9.203 21.359 23.25 1 96.62 130 PHE B C 1
ATOM 3531 O O . PHE B 1 130 ? -8.883 21.875 24.312 1 96.62 130 PHE B O 1
ATOM 3538 N N . ILE B 1 131 ? -9.547 22.031 22.141 1 94.75 131 ILE B N 1
ATOM 3539 C CA . ILE B 1 131 ? -9.547 23.484 22.141 1 94.75 131 ILE B CA 1
ATOM 3540 C C . ILE B 1 131 ? -10.484 24 23.234 1 94.75 131 ILE B C 1
ATOM 3542 O O . ILE B 1 131 ? -10.125 24.891 24 1 94.75 131 ILE B O 1
ATOM 3546 N N . LYS B 1 132 ? -11.617 23.422 23.344 1 92 132 LYS B N 1
ATOM 3547 C CA . LYS B 1 132 ? -12.625 23.859 24.312 1 92 132 LYS B CA 1
ATOM 3548 C C . LYS B 1 132 ? -12.109 23.703 25.734 1 92 132 LYS B C 1
ATOM 3550 O O . LYS B 1 132 ? -12.383 24.547 26.594 1 92 132 LYS B O 1
ATOM 3555 N N . ASN B 1 133 ? -11.32 22.734 25.953 1 91.75 133 ASN B N 1
ATOM 3556 C CA . ASN B 1 133 ? -10.969 22.391 27.328 1 91.75 133 ASN B CA 1
ATOM 3557 C C . ASN B 1 133 ? -9.594 22.922 27.703 1 91.75 133 ASN B C 1
ATOM 3559 O O . ASN B 1 133 ? -9.281 23.078 28.891 1 91.75 133 ASN B O 1
ATOM 3563 N N . GLN B 1 134 ? -8.789 23.203 26.703 1 88.31 134 GLN B N 1
ATOM 3564 C CA . GLN B 1 134 ? -7.395 23.453 27.062 1 88.31 134 GLN B CA 1
ATOM 3565 C C . GLN B 1 134 ? -6.977 24.875 26.688 1 88.31 134 GLN B C 1
ATOM 3567 O O . GLN B 1 134 ? -5.953 25.375 27.172 1 88.31 134 GLN B O 1
ATOM 3572 N N . THR B 1 135 ? -7.727 25.5 25.875 1 82.5 135 THR B N 1
ATOM 3573 C CA . THR B 1 135 ? -7.352 26.859 25.484 1 82.5 135 THR B CA 1
ATOM 3574 C C . THR B 1 135 ? -8.328 27.859 26.094 1 82.5 135 THR B C 1
ATOM 3576 O O . THR B 1 135 ? -9.516 27.578 26.234 1 82.5 135 THR B O 1
ATOM 3579 N N . THR B 1 136 ? -7.805 29.031 26.484 1 79.56 136 THR B N 1
ATOM 3580 C CA . THR B 1 136 ? -8.633 30.078 27.062 1 79.56 136 THR B CA 1
ATOM 3581 C C . THR B 1 136 ? -9.047 31.094 26 1 79.56 136 THR B C 1
ATOM 3583 O O . THR B 1 136 ? -10.109 31.703 26.094 1 79.56 136 THR B O 1
ATOM 3586 N N . LEU B 1 137 ? -8.164 31.281 25.078 1 86.81 137 LEU B N 1
ATOM 3587 C CA . LEU B 1 137 ? -8.438 32.156 23.953 1 86.81 137 LEU B CA 1
ATOM 3588 C C . LEU B 1 137 ? -8.688 31.344 22.688 1 86.81 137 LEU B C 1
ATOM 3590 O O . LEU B 1 137 ? -8.227 30.203 22.562 1 86.81 137 LEU B O 1
ATOM 3594 N N . SER B 1 138 ? -9.469 31.969 21.781 1 91.38 138 SER B N 1
ATOM 3595 C CA . SER B 1 138 ? -9.633 31.328 20.484 1 91.38 138 SER B CA 1
ATOM 3596 C C . SER B 1 138 ? -8.297 31.172 19.766 1 91.38 138 SER B C 1
ATOM 3598 O O . SER B 1 138 ? -7.562 32.125 19.578 1 91.38 138 SER B O 1
ATOM 3600 N N . PRO B 1 139 ? -8.023 30 19.344 1 95.31 139 PRO B N 1
ATOM 3601 C CA . PRO B 1 139 ? -6.699 29.766 18.766 1 95.31 139 PRO B CA 1
ATOM 3602 C C . PRO B 1 139 ? -6.684 29.953 17.25 1 95.31 139 PRO B C 1
ATOM 3604 O O . PRO B 1 139 ? -7.738 30.109 16.625 1 95.31 139 PRO B O 1
ATOM 3607 N N . VAL B 1 140 ? -5.457 30.062 16.719 1 96.88 140 VAL B N 1
ATOM 3608 C CA . VAL B 1 140 ? -5.219 29.797 15.305 1 96.88 140 VAL B CA 1
ATOM 3609 C C . VAL B 1 140 ? -4.98 28.297 15.094 1 96.88 140 VAL B C 1
ATOM 3611 O O . VAL B 1 140 ? -4.121 27.703 15.742 1 96.88 140 VAL B O 1
ATOM 3614 N N . LEU B 1 141 ? -5.809 27.703 14.258 1 97.81 141 LEU B N 1
ATOM 3615 C CA . LEU B 1 141 ? -5.695 26.281 13.961 1 97.81 141 LEU B CA 1
ATOM 3616 C C . LEU B 1 141 ? -4.902 26.047 12.68 1 97.81 141 LEU B C 1
ATOM 3618 O O . LEU B 1 141 ? -5.27 26.562 11.617 1 97.81 141 LEU B O 1
ATOM 3622 N N . ILE B 1 142 ? -3.787 25.344 12.781 1 98.88 142 ILE B N 1
ATOM 3623 C CA . ILE B 1 142 ? -2.846 25.172 11.672 1 98.88 142 ILE B CA 1
ATOM 3624 C C . ILE B 1 142 ? -2.793 23.703 11.266 1 98.88 142 ILE B C 1
ATOM 3626 O O . ILE B 1 142 ? -2.551 22.828 12.094 1 98.88 142 ILE B O 1
ATOM 3630 N N . GLY B 1 143 ? -3.045 23.406 10 1 98.94 143 GLY B N 1
ATOM 3631 C CA . GLY B 1 143 ? -3.041 22.031 9.508 1 98.94 143 GLY B CA 1
ATOM 3632 C C . GLY B 1 143 ? -2.068 21.812 8.359 1 98.94 143 GLY B C 1
ATOM 3633 O O . GLY B 1 143 ? -1.977 22.656 7.453 1 98.94 143 GLY B O 1
ATOM 3634 N N . HIS B 1 144 ? -1.349 20.719 8.398 1 98.94 144 HIS B N 1
ATOM 3635 C CA . HIS B 1 144 ? -0.418 20.328 7.348 1 98.94 144 HIS B CA 1
ATOM 3636 C C . HIS B 1 144 ? -0.936 19.109 6.59 1 98.94 144 HIS B C 1
ATOM 3638 O O . HIS B 1 144 ? -1.361 18.125 7.203 1 98.94 144 HIS B O 1
ATOM 3644 N N . SER B 1 145 ? -0.887 19.125 5.219 1 98.56 145 SER B N 1
ATOM 3645 C CA . SER B 1 145 ? -1.252 17.984 4.395 1 98.56 145 SER B CA 1
ATOM 3646 C C . SER B 1 145 ? -2.656 17.484 4.727 1 98.56 145 SER B C 1
ATOM 3648 O O . SER B 1 145 ? -3.615 18.266 4.699 1 98.56 145 SER B O 1
ATOM 3650 N N . PHE B 1 146 ? -2.879 16.328 5.207 1 98.56 146 PHE B N 1
ATOM 3651 C CA . PHE B 1 146 ? -4.195 15.852 5.609 1 98.56 146 PHE B CA 1
ATOM 3652 C C . PHE B 1 146 ? -4.695 16.609 6.832 1 98.56 146 PHE B C 1
ATOM 3654 O O . PHE B 1 146 ? -5.902 16.781 7.012 1 98.56 146 PHE B O 1
ATOM 3661 N N . GLY B 1 147 ? -3.746 17.078 7.625 1 98.81 147 GLY B N 1
ATOM 3662 C CA . GLY B 1 147 ? -4.152 17.969 8.711 1 98.81 147 GLY B CA 1
ATOM 3663 C C . GLY B 1 147 ? -4.844 19.219 8.219 1 98.81 147 GLY B C 1
ATOM 3664 O O . GLY B 1 147 ? -5.734 19.75 8.898 1 98.81 147 GLY B O 1
ATOM 3665 N N . GLY B 1 148 ? -4.391 19.703 7.098 1 98.81 148 GLY B N 1
ATOM 3666 C CA . GLY B 1 148 ? -5.078 20.828 6.473 1 98.81 148 GLY B CA 1
ATOM 3667 C C . GLY B 1 148 ? -6.508 20.516 6.086 1 98.81 148 GLY B C 1
ATOM 3668 O O . GLY B 1 148 ? -7.398 21.344 6.238 1 98.81 148 GLY B O 1
ATOM 3669 N N . LEU B 1 149 ? -6.73 19.328 5.547 1 98.62 149 LEU B N 1
ATOM 3670 C CA . LEU B 1 149 ? -8.078 18.906 5.191 1 98.62 149 LEU B CA 1
ATOM 3671 C C . LEU B 1 149 ? -8.961 18.797 6.43 1 98.62 149 LEU B C 1
ATOM 3673 O O . LEU B 1 149 ? -10.141 19.156 6.395 1 98.62 149 LEU B O 1
ATOM 3677 N N . ILE B 1 150 ? -8.43 18.312 7.516 1 98.44 150 ILE B N 1
ATOM 3678 C CA . ILE B 1 150 ? -9.133 18.234 8.789 1 98.44 150 ILE B CA 1
ATOM 3679 C C . ILE B 1 150 ? -9.516 19.625 9.266 1 98.44 150 ILE B C 1
ATOM 3681 O O . ILE B 1 150 ? -10.641 19.859 9.711 1 98.44 150 ILE B O 1
ATOM 3685 N N . VAL B 1 151 ? -8.602 20.562 9.141 1 97.94 151 VAL B N 1
ATOM 3686 C CA . VAL B 1 151 ? -8.852 21.938 9.531 1 97.94 151 VAL B CA 1
ATOM 3687 C C . VAL B 1 151 ? -9.945 22.547 8.656 1 97.94 151 VAL B C 1
ATOM 3689 O O . VAL B 1 151 ? -10.812 23.281 9.141 1 97.94 151 VAL B O 1
ATOM 3692 N N . GLN B 1 152 ? -9.898 22.25 7.379 1 97.31 152 GLN B N 1
ATOM 3693 C CA . GLN B 1 152 ? -10.945 22.703 6.469 1 97.31 152 GLN B CA 1
ATOM 3694 C C . GLN B 1 152 ? -12.312 22.203 6.898 1 97.31 152 GLN B C 1
ATOM 3696 O O . GLN B 1 152 ? -13.289 22.953 6.906 1 97.31 152 GLN B O 1
ATOM 3701 N N . TYR B 1 153 ? -12.367 20.922 7.215 1 96.62 153 TYR B N 1
ATOM 3702 C CA . TYR B 1 153 ? -13.609 20.359 7.707 1 96.62 153 TYR B CA 1
ATOM 3703 C C . TYR B 1 153 ? -14.047 21.031 9 1 96.62 153 TYR B C 1
ATOM 3705 O O . TYR B 1 153 ? -15.234 21.312 9.195 1 96.62 153 TYR B O 1
ATOM 3713 N N . TYR B 1 154 ? -13.102 21.266 9.883 1 95.75 154 TYR B N 1
ATOM 3714 C CA . TYR B 1 154 ? -13.352 21.922 11.164 1 95.75 154 TYR B CA 1
ATOM 3715 C C . TYR B 1 154 ? -14.016 23.266 10.961 1 95.75 154 TYR B C 1
ATOM 3717 O O . TYR B 1 154 ? -15.047 23.562 11.57 1 95.75 154 TYR B O 1
ATOM 3725 N N . ILE B 1 155 ? -13.492 24.094 10.133 1 93 155 ILE B N 1
ATOM 3726 C CA . ILE B 1 155 ? -13.992 25.453 9.953 1 93 155 ILE B CA 1
ATOM 3727 C C . ILE B 1 155 ? -15.352 25.422 9.266 1 93 155 ILE B C 1
ATOM 3729 O O . ILE B 1 155 ? -16.203 26.266 9.531 1 93 155 ILE B O 1
ATOM 3733 N N . ALA B 1 156 ? -15.57 24.438 8.398 1 91.75 156 ALA B N 1
ATOM 3734 C CA . ALA B 1 156 ? -16.859 24.312 7.727 1 91.75 156 ALA B CA 1
ATOM 3735 C C . ALA B 1 156 ? -17.969 24 8.727 1 91.75 156 ALA B C 1
ATOM 3737 O O . ALA B 1 156 ? -19.109 24.453 8.562 1 91.75 156 ALA B O 1
ATOM 3738 N N . ASN B 1 157 ? -17.656 23.266 9.727 1 86.31 157 ASN B N 1
ATOM 3739 C CA . ASN B 1 157 ? -18.672 22.828 10.68 1 86.31 157 ASN B CA 1
ATOM 3740 C C . ASN B 1 157 ? -18.766 23.781 11.867 1 86.31 157 ASN B C 1
ATOM 3742 O O . ASN B 1 157 ? -19.766 23.766 12.594 1 86.31 157 ASN B O 1
ATOM 3746 N N . LEU B 1 158 ? -17.75 24.422 12.305 1 74.06 158 LEU B N 1
ATOM 3747 C CA . LEU B 1 158 ? -17.766 25.453 13.352 1 74.06 158 LEU B CA 1
ATOM 3748 C C . LEU B 1 158 ? -18.828 26.5 13.055 1 74.06 158 LEU B C 1
ATOM 3750 O O . LEU B 1 158 ? -19.547 26.938 13.969 1 74.06 158 LEU B O 1
ATOM 3754 N N . GLU B 1 159 ? -18.891 26.922 12.008 1 59.88 159 GLU B N 1
ATOM 3755 C CA . GLU B 1 159 ? -19.797 27.984 11.617 1 59.88 159 GLU B CA 1
ATOM 3756 C C . GLU B 1 159 ? -21.25 27.547 11.719 1 59.88 159 GLU B C 1
ATOM 3758 O O . GLU B 1 159 ? -22.141 28.359 11.969 1 59.88 159 GLU B O 1
ATOM 3763 N N . LYS B 1 160 ? -21.344 26.297 11.719 1 59.72 160 LYS B N 1
ATOM 3764 C CA . LYS B 1 160 ? -22.703 25.766 11.812 1 59.72 160 LYS B CA 1
ATOM 3765 C C . LYS B 1 160 ? -23.172 25.75 13.266 1 59.72 160 LYS B C 1
ATOM 3767 O O . LYS B 1 160 ? -24.344 26.016 13.539 1 59.72 160 LYS B O 1
ATOM 3772 N N . ASP B 1 161 ? -22.297 25.453 14.203 1 55.75 161 ASP B N 1
ATOM 3773 C CA . ASP B 1 161 ? -22.719 25.234 15.578 1 55.75 161 ASP B CA 1
ATOM 3774 C C . ASP B 1 161 ? -22.438 26.469 16.438 1 55.75 161 ASP B C 1
ATOM 3776 O O . ASP B 1 161 ? -22.812 26.516 17.609 1 55.75 161 ASP B O 1
ATOM 3780 N N . SER B 1 162 ? -22.109 27.578 16.016 1 48.06 162 SER B N 1
ATOM 3781 C CA . SER B 1 162 ? -21.844 28.828 16.719 1 48.06 162 SER B CA 1
ATOM 3782 C C . SER B 1 162 ? -20.969 28.594 17.953 1 48.06 162 SER B C 1
ATOM 3784 O O . SER B 1 162 ? -20.906 29.453 18.844 1 48.06 162 SER B O 1
ATOM 3786 N N . SER B 1 163 ? -20.516 27.359 18.328 1 48.28 163 SER B N 1
ATOM 3787 C CA . SER B 1 163 ? -20.016 27.094 19.672 1 48.28 163 SER B CA 1
ATOM 3788 C C . SER B 1 163 ? -18.5 27.312 19.75 1 48.28 163 SER B C 1
ATOM 3790 O O . SER B 1 163 ? -17.938 27.406 20.844 1 48.28 163 SER B O 1
ATOM 3792 N N . GLY B 1 164 ? -17.797 27.578 18.625 1 60.78 164 GLY B N 1
ATOM 3793 C CA . GLY B 1 164 ? -16.359 27.75 18.797 1 60.78 164 GLY B CA 1
ATOM 3794 C C . GLY B 1 164 ? -15.766 28.734 17.828 1 60.78 164 GLY B C 1
ATOM 3795 O O . GLY B 1 164 ? -16.344 29.016 16.766 1 60.78 164 GLY B O 1
ATOM 3796 N N . ASN B 1 165 ? -14.914 29.734 18.453 1 79.62 165 ASN B N 1
ATOM 3797 C CA . ASN B 1 165 ? -14.32 30.75 17.609 1 79.62 165 ASN B CA 1
ATOM 3798 C C . ASN B 1 165 ? -12.828 30.5 17.391 1 79.62 165 ASN B C 1
ATOM 3800 O O . ASN B 1 165 ? -12.156 29.953 18.266 1 79.62 165 ASN B O 1
ATOM 3804 N N . LEU B 1 166 ? -12.477 30.453 16.203 1 92 166 LEU B N 1
ATOM 3805 C CA . LEU B 1 166 ? -11.062 30.469 15.852 1 92 166 LEU B CA 1
ATOM 3806 C C . LEU B 1 166 ? -10.594 31.891 15.547 1 92 166 LEU B C 1
ATOM 3808 O O . LEU B 1 166 ? -11.328 32.656 14.93 1 92 166 LEU B O 1
ATOM 3812 N N . ALA B 1 167 ? -9.391 32.156 16.078 1 93.31 167 ALA B N 1
ATOM 3813 C CA . ALA B 1 167 ? -8.773 33.438 15.688 1 93.31 167 ALA B CA 1
ATOM 3814 C C . ALA B 1 167 ? -8.352 33.406 14.219 1 93.31 167 ALA B C 1
ATOM 3816 O O . ALA B 1 167 ? -8.266 34.438 13.57 1 93.31 167 ALA B O 1
ATOM 3817 N N . GLY B 1 168 ? -8.094 32.281 13.711 1 95.69 168 GLY B N 1
ATOM 3818 C CA . GLY B 1 168 ? -7.688 32.062 12.328 1 95.69 168 GLY B CA 1
ATOM 3819 C C . GLY B 1 168 ? -7.41 30.609 12.016 1 95.69 168 GLY B C 1
ATOM 3820 O O . GLY B 1 168 ? -7.383 29.766 12.914 1 95.69 168 GLY B O 1
ATOM 3821 N N . ALA B 1 169 ? -7.266 30.312 10.703 1 97.06 169 ALA B N 1
ATOM 3822 C CA . ALA B 1 169 ? -6.902 28.984 10.219 1 97.06 169 ALA B CA 1
ATOM 3823 C C . ALA B 1 169 ? -5.777 29.062 9.195 1 97.06 169 ALA B C 1
ATOM 3825 O O . ALA B 1 169 ? -5.75 29.969 8.367 1 97.06 169 ALA B O 1
ATOM 3826 N N . VAL B 1 170 ? -4.867 28.172 9.305 1 98.75 170 VAL B N 1
ATOM 3827 C CA . VAL B 1 170 ? -3.746 28.125 8.375 1 98.75 170 VAL B CA 1
ATOM 3828 C C . VAL B 1 170 ? -3.662 26.734 7.738 1 98.75 170 VAL B C 1
ATOM 3830 O O . VAL B 1 170 ? -3.678 25.719 8.438 1 98.75 170 VAL B O 1
ATOM 3833 N N . LEU B 1 171 ? -3.564 26.688 6.418 1 98.88 171 LEU B N 1
ATOM 3834 C CA . LEU B 1 171 ? -3.455 25.469 5.645 1 98.88 171 LEU B CA 1
ATOM 3835 C C . LEU B 1 171 ? -2.096 25.375 4.961 1 98.88 171 LEU B C 1
ATOM 3837 O O . LEU B 1 171 ? -1.818 26.109 4.016 1 98.88 171 LEU B O 1
ATOM 3841 N N . ILE B 1 172 ? -1.271 24.469 5.477 1 98.94 172 ILE B N 1
ATOM 3842 C CA . ILE B 1 172 ? 0.099 24.328 4.992 1 98.94 172 ILE B CA 1
ATOM 3843 C C . ILE B 1 172 ? 0.215 23.078 4.117 1 98.94 172 ILE B C 1
ATOM 3845 O O . ILE B 1 172 ? 0.024 21.953 4.59 1 98.94 172 ILE B O 1
ATOM 3849 N N . CYS B 1 173 ? 0.564 23.297 2.846 1 98.88 173 CYS B N 1
ATOM 3850 C CA . CYS B 1 173 ? 0.683 22.172 1.928 1 98.88 173 CYS B CA 1
ATOM 3851 C C . CYS B 1 173 ? -0.501 21.219 2.074 1 98.88 173 CYS B C 1
ATOM 3853 O O . CYS B 1 173 ? -0.32 20 2.17 1 98.88 173 CYS B O 1
ATOM 3855 N N . SER B 1 174 ? -1.633 21.781 2.115 1 98.81 174 SER B N 1
ATOM 3856 C CA . SER B 1 174 ? -2.848 21.047 2.477 1 98.81 174 SER B CA 1
ATOM 3857 C C . SER B 1 174 ? -3.383 20.25 1.299 1 98.81 174 SER B C 1
ATOM 3859 O O . SER B 1 174 ? -3.293 20.688 0.15 1 98.81 174 SER B O 1
ATOM 3861 N N . VAL B 1 175 ? -3.965 19.109 1.635 1 98.44 175 VAL B N 1
ATOM 3862 C CA . VAL B 1 175 ? -4.859 18.453 0.685 1 98.44 175 VAL B CA 1
ATOM 3863 C C . VAL B 1 175 ? -5.996 19.406 0.311 1 98.44 175 VAL B C 1
ATOM 3865 O O . VAL B 1 175 ? -6.57 20.078 1.177 1 98.44 175 VAL B O 1
ATOM 3868 N N . PRO B 1 176 ? -6.293 19.547 -0.961 1 98.12 176 PRO B N 1
ATOM 3869 C CA . PRO B 1 176 ? -7.367 20.438 -1.384 1 98.12 176 PRO B CA 1
ATOM 3870 C C . PRO B 1 176 ? -8.734 20.031 -0.846 1 98.12 176 PRO B C 1
ATOM 3872 O O . PRO B 1 176 ? -8.898 18.906 -0.372 1 98.12 176 PRO B O 1
ATOM 3875 N N . PRO B 1 177 ? -9.695 20.953 -0.939 1 97.69 177 PRO B N 1
ATOM 3876 C CA . PRO B 1 177 ? -11.039 20.672 -0.412 1 97.69 177 PRO B CA 1
ATOM 3877 C C . PRO B 1 177 ? -11.695 19.469 -1.085 1 97.69 177 PRO B C 1
ATOM 3879 O O . PRO B 1 177 ? -12.555 18.812 -0.483 1 97.69 177 PRO B O 1
ATOM 3882 N N . THR B 1 178 ? -11.25 19.172 -2.309 1 96.5 178 THR B N 1
ATOM 3883 C CA . THR B 1 178 ? -11.852 18.078 -3.066 1 96.5 178 THR B CA 1
ATOM 3884 C C . THR B 1 178 ? -11.094 16.781 -2.838 1 96.5 178 THR B C 1
ATOM 3886 O O . THR B 1 178 ? -11.461 15.734 -3.383 1 96.5 178 THR B O 1
ATOM 3889 N N . GLY B 1 179 ? -10.102 16.844 -2.08 1 95.31 179 GLY B N 1
ATOM 3890 C CA . GLY B 1 179 ? -9.32 15.641 -1.828 1 95.31 179 GLY B CA 1
ATOM 3891 C C . GLY B 1 179 ? -8.125 15.5 -2.758 1 95.31 179 GLY B C 1
ATOM 3892 O O . GLY B 1 179 ? -7.727 16.469 -3.41 1 95.31 179 GLY B O 1
ATOM 3893 N N . ASN B 1 180 ? -7.512 14.281 -2.789 1 91.81 180 ASN B N 1
ATOM 3894 C CA . ASN B 1 180 ? -6.266 14.062 -3.518 1 91.81 180 ASN B CA 1
ATOM 3895 C C . ASN B 1 180 ? -6.523 13.547 -4.93 1 91.81 180 ASN B C 1
ATOM 3897 O O . ASN B 1 180 ? -5.602 13.453 -5.738 1 91.81 180 ASN B O 1
ATOM 3901 N N . SER B 1 181 ? -7.715 13.234 -5.277 1 87.56 181 SER B N 1
ATOM 3902 C CA . SER B 1 181 ? -7.996 12.578 -6.547 1 87.56 181 SER B CA 1
ATOM 3903 C C . SER B 1 181 ? -7.566 13.445 -7.727 1 87.56 181 SER B C 1
ATOM 3905 O O . SER B 1 181 ? -6.957 12.953 -8.68 1 87.56 181 SER B O 1
ATOM 3907 N N . GLY B 1 182 ? -7.934 14.75 -7.621 1 88.19 182 GLY B N 1
ATOM 3908 C CA . GLY B 1 182 ? -7.52 15.656 -8.68 1 88.19 182 GLY B CA 1
ATOM 3909 C C . GLY B 1 182 ? -6.012 15.742 -8.836 1 88.19 182 GLY B C 1
ATOM 3910 O O . GLY B 1 182 ? -5.5 15.789 -9.953 1 88.19 182 GLY B O 1
ATOM 3911 N N . LEU B 1 183 ? -5.285 15.75 -7.766 1 90.94 183 LEU B N 1
ATOM 3912 C CA . LEU B 1 183 ? -3.828 15.781 -7.738 1 90.94 183 LEU B CA 1
ATOM 3913 C C . LEU B 1 183 ? -3.242 14.531 -8.391 1 90.94 183 LEU B C 1
ATOM 3915 O O . LEU B 1 183 ? -2.352 14.633 -9.242 1 90.94 183 LEU B O 1
ATOM 3919 N N . VAL B 1 184 ? -3.729 13.406 -8.047 1 87.06 184 VAL B N 1
ATOM 3920 C CA . VAL B 1 184 ? -3.234 12.125 -8.547 1 87.06 184 VAL B CA 1
ATOM 3921 C C . VAL B 1 184 ? -3.449 12.039 -10.055 1 87.06 184 VAL B C 1
ATOM 3923 O O . VAL B 1 184 ? -2.543 11.648 -10.797 1 87.06 184 VAL B O 1
ATOM 3926 N N . TRP B 1 185 ? -4.559 12.43 -10.469 1 86.5 185 TRP B N 1
ATOM 3927 C CA . TRP B 1 185 ? -4.887 12.352 -11.891 1 86.5 185 TRP B CA 1
ATOM 3928 C C . TRP B 1 185 ? -3.996 13.281 -12.703 1 86.5 185 TRP B C 1
ATOM 3930 O O . TRP B 1 185 ? -3.512 12.906 -13.773 1 86.5 185 TRP B O 1
ATOM 3940 N N . ARG B 1 186 ? -3.844 14.469 -12.211 1 90.81 186 ARG B N 1
ATOM 3941 C CA . ARG B 1 186 ? -2.98 15.406 -12.922 1 90.81 186 ARG B CA 1
ATOM 3942 C C . ARG B 1 186 ? -1.552 14.875 -13.008 1 90.81 186 ARG B C 1
ATOM 3944 O O . ARG B 1 186 ? -0.92 14.953 -14.062 1 90.81 186 ARG B O 1
ATOM 3951 N N . TYR B 1 187 ? -1.047 14.305 -11.953 1 88.5 187 TYR B N 1
ATOM 3952 C CA . TYR B 1 187 ? 0.294 13.734 -11.945 1 88.5 187 TYR B CA 1
ATOM 3953 C C . TYR B 1 187 ? 0.402 12.586 -12.945 1 88.5 187 TYR B C 1
ATOM 3955 O O . TYR B 1 187 ? 1.396 12.477 -13.664 1 88.5 187 TYR B O 1
ATOM 3963 N N . LEU B 1 188 ? -0.632 11.773 -12.922 1 85.19 188 LEU B N 1
ATOM 3964 C CA . LEU B 1 188 ? -0.615 10.602 -13.789 1 85.19 188 LEU B CA 1
ATOM 3965 C C . LEU B 1 188 ? -0.48 11 -15.25 1 85.19 188 LEU B C 1
ATOM 3967 O O . LEU B 1 188 ? 0.207 10.328 -16.031 1 85.19 188 LEU B O 1
ATOM 3971 N N . PHE B 1 189 ? -0.991 12.125 -15.68 1 86.81 189 PHE B N 1
ATOM 3972 C CA . PHE B 1 189 ? -1.028 12.508 -17.078 1 86.81 189 PHE B CA 1
ATOM 3973 C C . PHE B 1 189 ? 0.134 13.43 -17.422 1 86.81 189 PHE B C 1
ATOM 3975 O O . PHE B 1 189 ? 0.561 13.5 -18.578 1 86.81 189 PHE B O 1
ATOM 3982 N N . THR B 1 190 ? 0.648 14.094 -16.422 1 88.44 190 THR B N 1
ATOM 3983 C CA . THR B 1 190 ? 1.679 15.078 -16.75 1 88.44 190 THR B CA 1
ATOM 3984 C C . THR B 1 190 ? 3.055 14.578 -16.328 1 88.44 190 THR B C 1
ATOM 3986 O O . THR B 1 190 ? 4.062 14.891 -16.969 1 88.44 190 THR B O 1
ATOM 3989 N N . LYS B 1 191 ? 3.047 13.867 -15.211 1 90.75 191 LYS B N 1
ATOM 3990 C CA . LYS B 1 191 ? 4.285 13.336 -14.656 1 90.75 191 LYS B CA 1
ATOM 3991 C C . LYS B 1 191 ? 4.086 11.914 -14.133 1 90.75 191 LYS B C 1
ATOM 3993 O O . LYS B 1 191 ? 4.199 11.672 -12.93 1 90.75 191 LYS B O 1
ATOM 3998 N N . PRO B 1 192 ? 3.969 10.969 -14.984 1 87.56 192 PRO B N 1
ATOM 3999 C CA . PRO B 1 192 ? 3.609 9.609 -14.57 1 87.56 192 PRO B CA 1
ATOM 4000 C C . PRO B 1 192 ? 4.645 8.984 -13.641 1 87.56 192 PRO B C 1
ATOM 4002 O O . PRO B 1 192 ? 4.289 8.234 -12.727 1 87.56 192 PRO B O 1
ATOM 4005 N N . VAL B 1 193 ? 5.914 9.273 -13.82 1 88 193 VAL B N 1
ATOM 4006 C CA . VAL B 1 193 ? 6.953 8.734 -12.953 1 88 193 VAL B CA 1
ATOM 4007 C C . VAL B 1 193 ? 6.789 9.305 -11.539 1 88 193 VAL B C 1
ATOM 4009 O O . VAL B 1 193 ? 6.891 8.57 -10.555 1 88 193 VAL B O 1
ATOM 4012 N N . ALA B 1 194 ? 6.473 10.555 -11.477 1 89.56 194 ALA B N 1
ATOM 4013 C CA . ALA B 1 194 ? 6.246 11.18 -10.18 1 89.56 194 ALA B CA 1
ATOM 4014 C C . ALA B 1 194 ? 5 10.609 -9.5 1 89.56 194 ALA B C 1
ATOM 4016 O O . ALA B 1 194 ? 4.996 10.375 -8.289 1 89.56 194 ALA B O 1
ATOM 4017 N N . ALA B 1 195 ? 4 10.461 -10.344 1 88.88 195 ALA B N 1
ATOM 4018 C CA . ALA B 1 195 ? 2.779 9.859 -9.812 1 88.88 195 ALA B CA 1
ATOM 4019 C C . ALA B 1 195 ? 3.059 8.484 -9.211 1 88.88 195 ALA B C 1
ATOM 4021 O O . ALA B 1 195 ? 2.576 8.172 -8.117 1 88.88 195 ALA B O 1
ATOM 4022 N N . PHE B 1 196 ? 3.832 7.703 -9.867 1 88.31 196 PHE B N 1
ATOM 4023 C CA . PHE B 1 196 ? 4.203 6.371 -9.398 1 88.31 196 PHE B CA 1
ATOM 4024 C C . PHE B 1 196 ? 5.031 6.453 -8.125 1 88.31 196 PHE B C 1
ATOM 4026 O O . PHE B 1 196 ? 4.781 5.723 -7.164 1 88.31 196 PHE B O 1
ATOM 4033 N N . LYS B 1 197 ? 5.949 7.328 -8.102 1 90.19 197 LYS B N 1
ATOM 4034 C CA . LYS B 1 197 ? 6.82 7.473 -6.938 1 90.19 197 LYS B CA 1
ATOM 4035 C C . LYS B 1 197 ? 6.027 7.902 -5.707 1 90.19 197 LYS B C 1
ATOM 4037 O O . LYS B 1 197 ? 6.246 7.387 -4.605 1 90.19 197 LYS B O 1
ATOM 4042 N N . VAL B 1 198 ? 5.109 8.812 -5.855 1 92.25 198 VAL B N 1
ATOM 4043 C CA . VAL B 1 198 ? 4.289 9.297 -4.746 1 92.25 198 VAL B CA 1
ATOM 4044 C C . VAL B 1 198 ? 3.412 8.156 -4.227 1 92.25 198 VAL B C 1
ATOM 4046 O O . VAL B 1 198 ? 3.287 7.969 -3.014 1 92.25 198 VAL B O 1
ATOM 4049 N N . THR B 1 199 ? 2.883 7.445 -5.102 1 88.94 199 THR B N 1
ATOM 4050 C CA . THR B 1 199 ? 2.045 6.316 -4.715 1 88.94 199 THR B CA 1
ATOM 4051 C C . THR B 1 199 ? 2.861 5.273 -3.957 1 88.94 199 THR B C 1
ATOM 4053 O O . THR B 1 199 ? 2.443 4.801 -2.896 1 88.94 199 THR B O 1
ATOM 4056 N N . MET B 1 200 ? 4.008 4.945 -4.516 1 88.81 200 MET B N 1
ATOM 4057 C CA . MET B 1 200 ? 4.883 3.98 -3.854 1 88.81 200 MET B CA 1
ATOM 4058 C C . MET B 1 200 ? 5.316 4.492 -2.482 1 88.81 200 MET B C 1
ATOM 4060 O O . MET B 1 200 ? 5.336 3.732 -1.511 1 88.81 200 MET B O 1
ATOM 4064 N N . SER B 1 201 ? 5.594 5.699 -2.422 1 93.38 201 SER B N 1
ATOM 4065 C CA . SER B 1 201 ? 6.102 6.293 -1.19 1 93.38 201 SER B CA 1
ATOM 4066 C C . SER B 1 201 ? 5.031 6.312 -0.104 1 93.38 201 SER B C 1
ATOM 4068 O O . SER B 1 201 ? 5.293 5.93 1.039 1 93.38 201 SER B O 1
ATOM 4070 N N . LEU B 1 202 ? 3.869 6.727 -0.476 1 92.94 202 LEU B N 1
ATOM 4071 C CA . LEU B 1 202 ? 2.865 7.016 0.542 1 92.94 202 LEU B CA 1
ATOM 4072 C C . LEU B 1 202 ? 1.909 5.84 0.711 1 92.94 202 LEU B C 1
ATOM 4074 O O . LEU B 1 202 ? 1.69 5.367 1.829 1 92.94 202 LEU B O 1
ATOM 4078 N N . ALA B 1 203 ? 1.415 5.34 -0.356 1 87.12 203 ALA B N 1
ATOM 4079 C CA . ALA B 1 203 ? 0.409 4.281 -0.266 1 87.12 203 ALA B CA 1
ATOM 4080 C C . ALA B 1 203 ? 1.044 2.951 0.125 1 87.12 203 ALA B C 1
ATOM 4082 O O . ALA B 1 203 ? 0.458 2.176 0.884 1 87.12 203 ALA B O 1
ATOM 4083 N N . VAL B 1 204 ? 2.277 2.672 -0.427 1 87 204 VAL B N 1
ATOM 4084 C CA . VAL B 1 204 ? 2.971 1.418 -0.147 1 87 204 VAL B CA 1
ATOM 4085 C C . VAL B 1 204 ? 3.971 1.622 0.989 1 87 204 VAL B C 1
ATOM 4087 O O . VAL B 1 204 ? 4.625 0.673 1.427 1 87 204 VAL B O 1
ATOM 4090 N N . LYS B 1 205 ? 4.125 2.869 1.427 1 91.62 205 LYS B N 1
ATOM 4091 C CA . LYS B 1 205 ? 4.984 3.281 2.535 1 91.62 205 LYS B CA 1
ATOM 4092 C C . LYS B 1 205 ? 6.445 2.941 2.256 1 91.62 205 LYS B C 1
ATOM 4094 O O . LYS B 1 205 ? 7.184 2.559 3.166 1 91.62 205 LYS B O 1
ATOM 4099 N N . ALA B 1 206 ? 6.82 3.051 1 1 91.69 206 ALA B N 1
ATOM 4100 C CA . ALA B 1 206 ? 8.195 2.729 0.615 1 91.69 206 ALA B CA 1
ATOM 4101 C C . ALA B 1 206 ? 9.172 3.768 1.15 1 91.69 206 ALA B C 1
ATOM 4103 O O . ALA B 1 206 ? 10.375 3.516 1.222 1 91.69 206 ALA B O 1
ATOM 4104 N N . PHE B 1 207 ? 8.656 4.906 1.512 1 96.25 207 PHE B N 1
ATOM 4105 C CA . PHE B 1 207 ? 9.523 5.918 2.104 1 96.25 207 PHE B CA 1
ATOM 4106 C C . PHE B 1 207 ? 10.172 5.395 3.375 1 96.25 207 PHE B C 1
ATOM 4108 O O . PHE B 1 207 ? 11.234 5.883 3.781 1 96.25 207 PHE B O 1
ATOM 4115 N N . GLN B 1 208 ? 9.602 4.422 4.031 1 94.81 208 GLN B N 1
ATOM 4116 C CA . GLN B 1 208 ? 10.062 3.912 5.32 1 94.81 208 GLN B CA 1
ATOM 4117 C C . GLN B 1 208 ? 11.391 3.168 5.176 1 94.81 208 GLN B C 1
ATOM 4119 O O . GLN B 1 208 ? 12.164 3.076 6.129 1 94.81 208 GLN B O 1
ATOM 4124 N N . THR B 1 209 ? 11.609 2.699 4.012 1 90.81 209 THR B N 1
ATOM 4125 C CA . THR B 1 209 ? 12.789 1.852 3.855 1 90.81 209 THR B CA 1
ATOM 4126 C C . THR B 1 209 ? 13.727 2.418 2.793 1 90.81 209 THR B C 1
ATOM 4128 O O . THR B 1 209 ? 14.828 1.909 2.598 1 90.81 209 THR B O 1
ATOM 4131 N N . SER B 1 210 ? 13.273 3.418 2.059 1 93.88 210 SER B N 1
ATOM 4132 C CA . SER B 1 210 ? 14.094 4.055 1.03 1 93.88 210 SER B CA 1
ATOM 4133 C C . SER B 1 210 ? 14.414 5.5 1.394 1 93.88 210 SER B C 1
ATOM 4135 O O . SER B 1 210 ? 13.539 6.371 1.326 1 93.88 210 SER B O 1
ATOM 4137 N N . LEU B 1 211 ? 15.672 5.75 1.65 1 96.88 211 LEU B N 1
ATOM 4138 C CA . LEU B 1 211 ? 16.094 7.094 2.043 1 96.88 211 LEU B CA 1
ATOM 4139 C C . LEU B 1 211 ? 15.922 8.07 0.886 1 96.88 211 LEU B C 1
ATOM 4141 O O . LEU B 1 211 ? 15.367 9.156 1.063 1 96.88 211 LEU B O 1
ATOM 4145 N N . PRO B 1 212 ? 16.344 7.711 -0.335 1 96.81 212 PRO B N 1
ATOM 4146 C CA . PRO B 1 212 ? 16.172 8.656 -1.44 1 96.81 212 PRO B CA 1
ATOM 4147 C C . PRO B 1 212 ? 14.695 8.961 -1.72 1 96.81 212 PRO B C 1
ATOM 4149 O O . PRO B 1 212 ? 14.344 10.102 -2.021 1 96.81 212 PRO B O 1
ATOM 4152 N N . LEU B 1 213 ? 13.859 7.969 -1.615 1 96.44 213 LEU B N 1
ATOM 4153 C CA . LEU B 1 213 ? 12.438 8.18 -1.855 1 96.44 213 LEU B CA 1
ATOM 4154 C C . LEU B 1 213 ? 11.828 9.039 -0.751 1 96.44 213 LEU B C 1
ATOM 4156 O O . LEU B 1 213 ? 10.984 9.898 -1.022 1 96.44 213 LEU B O 1
ATOM 4160 N N . CYS B 1 214 ? 12.227 8.773 0.462 1 98.31 214 CYS B N 1
ATOM 4161 C CA . CYS B 1 214 ? 11.781 9.594 1.584 1 98.31 214 CYS B CA 1
ATOM 4162 C C . CYS B 1 214 ? 12.156 11.055 1.375 1 98.31 214 CYS B C 1
ATOM 4164 O O . CYS B 1 214 ? 11.312 11.945 1.512 1 98.31 214 CYS B O 1
ATOM 4166 N N . LYS B 1 215 ? 13.406 11.258 1.019 1 98.5 215 LYS B N 1
ATOM 4167 C CA . LYS B 1 215 ? 13.906 12.609 0.809 1 98.5 215 LYS B CA 1
ATOM 4168 C C . LYS B 1 215 ? 13.148 13.312 -0.318 1 98.5 215 LYS B C 1
ATOM 4170 O O . LYS B 1 215 ? 12.688 14.438 -0.155 1 98.5 215 LYS B O 1
ATOM 4175 N N . GLU B 1 216 ? 12.977 12.648 -1.406 1 97.94 216 GLU B N 1
ATOM 4176 C CA . GLU B 1 216 ? 12.297 13.219 -2.562 1 97.94 216 GLU B CA 1
ATOM 4177 C C . GLU B 1 216 ? 10.844 13.555 -2.238 1 97.94 216 GLU B C 1
ATOM 4179 O O . GLU B 1 216 ? 10.305 14.555 -2.732 1 97.94 216 GLU B O 1
ATOM 4184 N N . THR B 1 217 ? 10.234 12.758 -1.449 1 98.19 217 THR B N 1
ATOM 4185 C CA . THR B 1 217 ? 8.812 12.891 -1.168 1 98.19 217 THR B CA 1
ATOM 4186 C C . THR B 1 217 ? 8.555 14.055 -0.215 1 98.19 217 THR B C 1
ATOM 4188 O O . THR B 1 217 ? 7.629 14.844 -0.424 1 98.19 217 THR B O 1
ATOM 4191 N N . PHE B 1 218 ? 9.422 14.203 0.813 1 98.69 218 PHE B N 1
ATOM 4192 C CA . PHE B 1 218 ? 9.008 15.047 1.93 1 98.69 218 PHE B CA 1
ATOM 4193 C C . PHE B 1 218 ? 9.914 16.266 2.049 1 98.69 218 PHE B C 1
ATOM 4195 O O . PHE B 1 218 ? 9.539 17.266 2.668 1 98.69 218 PHE B O 1
ATOM 4202 N N . PHE B 1 219 ? 11.117 16.219 1.478 1 98.75 219 PHE B N 1
ATOM 4203 C CA . PHE B 1 219 ? 12.109 17.219 1.829 1 98.75 219 PHE B CA 1
ATOM 4204 C C . PHE B 1 219 ? 12.766 17.797 0.58 1 98.75 219 PHE B C 1
ATOM 4206 O O . PHE B 1 219 ? 12.664 17.203 -0.503 1 98.75 219 PHE B O 1
ATOM 4213 N N . SER B 1 220 ? 13.445 18.938 0.851 1 98.19 220 SER B N 1
ATOM 4214 C CA . SER B 1 220 ? 14.266 19.531 -0.201 1 98.19 220 SER B CA 1
ATOM 4215 C C . SER B 1 220 ? 15.477 18.656 -0.513 1 98.19 220 SER B C 1
ATOM 4217 O O . SER B 1 220 ? 15.977 17.938 0.362 1 98.19 220 SER B O 1
ATOM 4219 N N . ARG B 1 221 ? 15.938 18.781 -1.73 1 96.25 221 ARG B N 1
ATOM 4220 C CA . ARG B 1 221 ? 17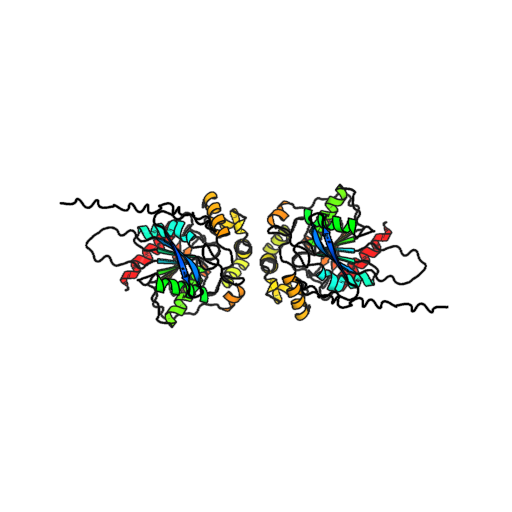.062 17.984 -2.219 1 96.25 221 ARG B CA 1
ATOM 4221 C C . ARG B 1 221 ? 18.312 18.219 -1.385 1 96.25 221 ARG B C 1
ATOM 4223 O O . ARG B 1 221 ? 19.141 17.312 -1.22 1 96.25 221 ARG B O 1
ATOM 4230 N N . GLU B 1 222 ? 18.391 19.375 -0.78 1 95.81 222 GLU B N 1
ATOM 4231 C CA . GLU B 1 222 ? 19.609 19.781 -0.078 1 95.81 222 GLU B CA 1
ATOM 4232 C C . GLU B 1 222 ? 19.594 19.297 1.372 1 95.81 222 GLU B C 1
ATOM 4234 O O . GLU B 1 222 ? 20.578 19.469 2.094 1 95.81 222 GLU B O 1
ATOM 4239 N N . MET B 1 223 ? 18.5 18.703 1.788 1 97.38 223 MET B N 1
ATOM 4240 C CA . MET B 1 223 ? 18.406 18.25 3.174 1 97.38 223 MET B CA 1
ATOM 4241 C C . MET B 1 223 ? 19.469 17.219 3.482 1 97.38 223 MET B C 1
ATOM 4243 O O . MET B 1 223 ? 19.75 16.344 2.662 1 97.38 223 MET B O 1
ATOM 4247 N N . ASP B 1 224 ? 20.078 17.312 4.656 1 97.56 224 ASP B N 1
ATOM 4248 C CA . ASP B 1 224 ? 21.109 16.375 5.102 1 97.56 224 ASP B CA 1
ATOM 4249 C C . ASP B 1 224 ? 20.531 14.961 5.242 1 97.56 224 ASP B C 1
ATOM 4251 O O . ASP B 1 224 ? 19.484 14.766 5.867 1 97.56 224 ASP B O 1
ATOM 4255 N N . ASP B 1 225 ? 21.297 13.953 4.719 1 98 225 ASP B N 1
ATOM 4256 C CA . ASP B 1 225 ? 20.812 12.578 4.699 1 98 225 ASP B CA 1
ATOM 4257 C C . ASP B 1 225 ? 20.625 12.039 6.117 1 98 225 ASP B C 1
ATOM 4259 O O . ASP B 1 225 ? 19.719 11.242 6.371 1 98 225 ASP B O 1
ATOM 4263 N N . HIS B 1 226 ? 21.469 12.453 7.008 1 97.88 226 HIS B N 1
ATOM 4264 C CA . HIS B 1 226 ? 21.344 11.977 8.383 1 97.88 226 HIS B CA 1
ATOM 4265 C C . HIS B 1 226 ? 20.078 12.492 9.039 1 97.88 226 HIS B C 1
ATOM 4267 O O . HIS B 1 226 ? 19.422 11.773 9.805 1 97.88 226 HIS B O 1
ATOM 4273 N N . LEU B 1 227 ? 19.766 13.703 8.727 1 98 227 LEU B N 1
ATOM 4274 C CA . LEU B 1 227 ? 18.547 14.281 9.266 1 98 227 LEU B CA 1
ATOM 4275 C C . LEU B 1 227 ? 17.312 13.633 8.648 1 98 227 LEU B C 1
ATOM 4277 O O . LEU B 1 227 ? 16.328 13.359 9.336 1 98 227 LEU B O 1
ATOM 4281 N N . VAL B 1 228 ? 17.391 13.406 7.328 1 98.62 228 VAL B N 1
ATOM 4282 C CA . VAL B 1 228 ? 16.312 12.711 6.648 1 98.62 228 VAL B CA 1
ATOM 4283 C C . VAL B 1 228 ? 16.109 11.336 7.273 1 98.62 228 VAL B C 1
ATOM 4285 O O . VAL B 1 228 ? 14.969 10.914 7.508 1 98.62 228 VAL B O 1
ATOM 4288 N N . GLN B 1 229 ? 17.156 10.664 7.527 1 98.31 229 GLN B N 1
ATOM 4289 C CA . GLN B 1 229 ? 17.078 9.336 8.133 1 98.31 229 GLN B CA 1
ATOM 4290 C C . GLN B 1 229 ? 16.406 9.398 9.508 1 98.31 229 GLN B C 1
ATOM 4292 O O . GLN B 1 229 ? 15.602 8.539 9.852 1 98.31 229 GLN B O 1
ATOM 4297 N N . ARG B 1 230 ? 16.781 10.383 10.258 1 98.19 230 ARG B N 1
ATOM 4298 C CA . ARG B 1 230 ? 16.188 10.555 11.57 1 98.19 230 ARG B CA 1
ATOM 4299 C C . ARG B 1 230 ? 14.672 10.758 11.461 1 98.19 230 ARG B C 1
ATOM 4301 O O . ARG B 1 230 ? 13.898 10.102 12.156 1 98.19 230 ARG B O 1
ATOM 4308 N N . TYR B 1 231 ? 14.297 11.633 10.586 1 98.62 231 TYR B N 1
ATOM 4309 C CA . TYR B 1 231 ? 12.875 11.914 10.422 1 98.62 231 TYR B CA 1
ATOM 4310 C C . TYR B 1 231 ? 12.148 10.719 9.82 1 98.62 231 TYR B C 1
ATOM 4312 O O . TYR B 1 231 ? 10.984 10.469 10.141 1 98.62 231 TYR B O 1
ATOM 4320 N N . GLN B 1 232 ? 12.82 10 8.914 1 98.25 232 GLN B N 1
ATOM 4321 C CA . GLN B 1 232 ? 12.273 8.766 8.352 1 98.25 232 GLN B CA 1
ATOM 4322 C C . GLN B 1 232 ? 11.914 7.773 9.453 1 98.25 232 GLN B C 1
ATOM 4324 O O . GLN B 1 232 ? 10.836 7.18 9.438 1 98.25 232 GLN B O 1
ATOM 4329 N N . GLU B 1 233 ? 12.797 7.617 10.383 1 97.38 233 GLU B N 1
ATOM 4330 C CA . GLU B 1 233 ? 12.57 6.715 11.508 1 97.38 233 GLU B CA 1
ATOM 4331 C C . GLU B 1 233 ? 11.406 7.191 12.367 1 97.38 233 GLU B C 1
ATOM 4333 O O . GLU B 1 233 ? 10.547 6.398 12.758 1 97.38 233 GLU B O 1
ATOM 4338 N N . LEU B 1 234 ? 11.383 8.445 12.664 1 98.25 234 LEU B N 1
ATOM 4339 C CA . LEU B 1 234 ? 10.305 9.008 13.469 1 98.25 234 LEU B CA 1
ATOM 4340 C C . LEU B 1 234 ? 8.961 8.836 12.773 1 98.25 234 LEU B C 1
ATOM 4342 O O . LEU B 1 234 ? 7.973 8.453 13.406 1 98.25 234 LEU B O 1
ATOM 4346 N N . MET B 1 235 ? 8.93 9.109 11.484 1 98.38 235 MET B N 1
ATOM 4347 C CA . MET B 1 235 ? 7.695 8.953 10.719 1 98.38 235 MET B CA 1
ATOM 4348 C C . MET B 1 235 ? 7.254 7.488 10.703 1 98.38 235 MET B C 1
ATOM 4350 O O . MET B 1 235 ? 6.07 7.195 10.852 1 98.38 235 MET B O 1
ATOM 4354 N N . THR B 1 236 ? 8.211 6.656 10.516 1 96 236 THR B N 1
ATOM 4355 C CA . THR B 1 236 ? 7.922 5.227 10.469 1 96 236 THR B CA 1
ATOM 4356 C C . THR B 1 236 ? 7.293 4.762 11.781 1 96 236 THR B C 1
ATOM 4358 O O . THR B 1 236 ? 6.309 4.02 11.773 1 96 236 THR B O 1
ATOM 4361 N N . GLU B 1 237 ? 7.762 5.254 12.867 1 96 237 GLU B N 1
ATOM 4362 C CA . GLU B 1 237 ? 7.328 4.797 14.18 1 96 237 GLU B CA 1
ATOM 4363 C C . GLU B 1 237 ? 6.07 5.531 14.641 1 96 237 GLU B C 1
ATOM 4365 O O . GLU B 1 237 ? 5.418 5.121 15.602 1 96 237 GLU B O 1
ATOM 4370 N N . SER B 1 238 ? 5.699 6.566 13.953 1 97 238 SER B N 1
ATOM 4371 C CA . SER B 1 238 ? 4.652 7.453 14.453 1 97 238 SER B CA 1
ATOM 4372 C C . SER B 1 238 ? 3.273 6.996 13.992 1 97 238 SER B C 1
ATOM 4374 O O . SER B 1 238 ? 2.256 7.43 14.531 1 97 238 SER B O 1
ATOM 4376 N N . SER B 1 239 ? 3.236 6.262 12.977 1 95.12 239 SER B N 1
ATOM 4377 C CA . SER B 1 239 ? 1.94 5.906 12.406 1 95.12 239 SER B CA 1
ATOM 4378 C C . SER B 1 239 ? 1.671 4.41 12.531 1 95.12 239 SER B C 1
ATOM 4380 O O . SER B 1 239 ? 2.176 3.613 11.734 1 95.12 239 SER B O 1
ATOM 4382 N N . ARG B 1 240 ? 0.827 4.062 13.453 1 92.38 240 ARG B N 1
ATOM 4383 C CA . ARG B 1 240 ? 0.48 2.662 13.672 1 92.38 240 ARG B CA 1
ATOM 4384 C C . ARG B 1 240 ? -0.744 2.271 12.852 1 92.38 240 ARG B C 1
ATOM 4386 O O . ARG B 1 240 ? -0.978 1.086 12.602 1 92.38 240 ARG B O 1
ATOM 4393 N N . MET B 1 241 ? -1.516 3.266 12.562 1 92.25 241 MET B N 1
ATOM 4394 C CA . MET B 1 241 ? -2.715 3.082 11.75 1 92.25 241 MET B CA 1
ATOM 4395 C C . MET B 1 241 ? -2.854 4.199 10.719 1 92.25 241 MET B C 1
ATOM 4397 O O . MET B 1 241 ? -2.479 5.344 10.992 1 92.25 241 MET B O 1
ATOM 4401 N N . PRO B 1 242 ? -3.438 3.836 9.578 1 92.94 242 PRO B N 1
ATOM 4402 C CA . PRO B 1 242 ? -3.723 4.934 8.648 1 92.94 242 PRO B CA 1
ATOM 4403 C C . PRO B 1 242 ? -4.73 5.934 9.211 1 92.94 242 PRO B C 1
ATOM 4405 O O . PRO B 1 242 ? -5.652 5.547 9.938 1 92.94 242 PRO B O 1
ATOM 4408 N N . LEU B 1 243 ? -4.562 7.199 8.828 1 96.69 243 LEU B N 1
ATOM 4409 C CA . LEU B 1 243 ? -5.465 8.242 9.312 1 96.69 243 LEU B CA 1
ATOM 4410 C C . LEU B 1 243 ? -6.879 8.016 8.789 1 96.69 243 LEU B C 1
ATOM 4412 O O . LEU B 1 243 ? -7.852 8.234 9.516 1 96.69 243 LEU B O 1
ATOM 4416 N N . PHE B 1 244 ? -6.898 7.586 7.457 1 95.19 244 PHE B N 1
ATOM 4417 C CA . PHE B 1 244 ? -8.195 7.535 6.801 1 95.19 244 PHE B CA 1
ATOM 4418 C C . PHE B 1 244 ? -8.359 6.234 6.023 1 95.19 244 PHE B C 1
ATOM 4420 O O . PHE B 1 244 ? -7.375 5.645 5.582 1 95.19 244 PHE B O 1
ATOM 4427 N N . ASP B 1 245 ? -9.594 5.824 5.953 1 89.19 245 ASP B N 1
ATOM 4428 C CA . ASP B 1 245 ? -10.016 5.023 4.805 1 89.19 245 ASP B CA 1
ATOM 4429 C C . ASP B 1 245 ? -10.211 5.895 3.568 1 89.19 245 ASP B C 1
ATOM 4431 O O . ASP B 1 245 ? -11.18 6.66 3.484 1 89.19 245 ASP B O 1
ATOM 4435 N N . LEU B 1 246 ? -9.367 5.746 2.645 1 87.75 246 LEU B N 1
ATOM 4436 C CA . LEU B 1 246 ? -9.328 6.691 1.533 1 87.75 246 LEU B CA 1
ATOM 4437 C C . LEU B 1 246 ? -10.625 6.641 0.729 1 87.75 246 LEU B C 1
ATOM 4439 O O . LEU B 1 246 ? -11.086 7.664 0.215 1 87.75 246 LEU B O 1
ATOM 4443 N N . ARG B 1 247 ? -11.164 5.504 0.562 1 83 247 ARG B N 1
ATOM 4444 C CA . ARG B 1 247 ? -12.43 5.391 -0.163 1 83 247 ARG B CA 1
ATOM 4445 C C . ARG B 1 247 ? -13.547 6.141 0.558 1 83 247 ARG B C 1
ATOM 4447 O O . ARG B 1 247 ? -14.297 6.887 -0.065 1 83 247 ARG B O 1
ATOM 4454 N N . LYS B 1 248 ? -13.68 5.902 1.812 1 90 248 LYS B N 1
ATOM 4455 C CA . LYS B 1 248 ? -14.703 6.586 2.605 1 90 248 LYS B CA 1
ATOM 4456 C C . LYS B 1 248 ? -14.453 8.094 2.643 1 90 248 LYS B C 1
ATOM 4458 O O . LYS B 1 248 ? -15.398 8.883 2.586 1 90 248 LYS B O 1
ATOM 4463 N N . LEU B 1 249 ? -13.18 8.414 2.738 1 95 249 LEU B N 1
ATOM 4464 C CA . LEU B 1 249 ? -12.82 9.828 2.732 1 95 249 LEU B CA 1
ATOM 4465 C C . LEU B 1 249 ? -13.266 10.492 1.433 1 95 249 LEU B C 1
ATOM 4467 O O . LEU B 1 249 ? -13.953 11.516 1.457 1 95 249 LEU B O 1
ATOM 4471 N N . ASN B 1 250 ? -12.938 9.922 0.378 1 90.12 250 ASN B N 1
ATOM 4472 C CA . ASN B 1 250 ? -13.266 10.5 -0.923 1 90.12 250 ASN B CA 1
ATOM 4473 C C . ASN B 1 250 ? -14.773 10.625 -1.12 1 90.12 250 ASN B C 1
ATOM 4475 O O . ASN B 1 250 ? -15.242 11.578 -1.743 1 90.12 250 ASN B O 1
ATOM 4479 N N . ALA B 1 251 ? -15.5 9.719 -0.606 1 90.25 251 ALA B N 1
ATOM 4480 C CA . ALA B 1 251 ? -16.953 9.734 -0.718 1 90.25 251 ALA B CA 1
ATOM 4481 C C . ALA B 1 251 ? -17.562 10.891 0.086 1 90.25 251 ALA B C 1
ATOM 4483 O O . ALA B 1 251 ? -18.688 11.32 -0.178 1 90.25 251 ALA B O 1
ATOM 4484 N N . SER B 1 252 ? -16.797 11.375 0.995 1 94 252 SER B N 1
ATOM 4485 C CA . SER B 1 252 ? -17.312 12.422 1.875 1 94 252 SER B CA 1
ATOM 4486 C C . SER B 1 252 ? -16.906 13.805 1.383 1 94 252 SER B C 1
ATOM 4488 O O . SER B 1 252 ? -17.25 14.82 1.995 1 94 252 SER B O 1
ATOM 4490 N N . LEU B 1 253 ? -16.234 13.922 0.238 1 95.12 253 LEU B N 1
ATOM 4491 C CA . LEU B 1 253 ? -15.688 15.172 -0.278 1 95.12 253 LEU B CA 1
ATOM 4492 C C . LEU B 1 253 ? -16.5 15.664 -1.476 1 95.12 253 LEU B C 1
ATOM 4494 O O . LEU B 1 253 ? -17.203 14.883 -2.117 1 95.12 253 LEU B O 1
ATOM 4498 N N . PRO B 1 254 ? -16.469 16.922 -1.67 1 95.94 254 PRO B N 1
ATOM 4499 C CA . PRO B 1 254 ? -15.633 17.969 -1.062 1 95.94 254 PRO B CA 1
ATOM 4500 C C . PRO B 1 254 ? -16.156 18.422 0.299 1 95.94 254 PRO B C 1
ATOM 4502 O O . PRO B 1 254 ? -17.297 18.141 0.653 1 95.94 254 PRO B O 1
ATOM 4505 N N . VAL B 1 255 ? -15.188 19.047 1.079 1 95.44 255 VAL B N 1
ATOM 4506 C CA . VAL B 1 255 ? -15.648 19.719 2.289 1 95.44 255 VAL B CA 1
ATOM 4507 C C . VAL B 1 255 ? -16.688 20.781 1.928 1 95.44 255 VAL B C 1
ATOM 4509 O O . VAL B 1 255 ? -16.656 21.344 0.826 1 95.44 255 VAL B O 1
ATOM 4512 N N . ALA B 1 256 ? -17.562 21.094 2.832 1 91.62 256 ALA B N 1
ATOM 4513 C CA . ALA B 1 256 ? -18.641 22.047 2.576 1 91.62 256 ALA B CA 1
ATOM 4514 C C . ALA B 1 256 ? -18.078 23.453 2.432 1 91.62 256 ALA B C 1
ATOM 4516 O O . ALA B 1 256 ? -17.172 23.859 3.166 1 91.62 256 ALA B O 1
ATOM 4517 N N . SER B 1 257 ? -18.656 24.109 1.444 1 88.44 257 SER B N 1
ATOM 4518 C CA . SER B 1 257 ? -18.312 25.531 1.292 1 88.44 257 SER B CA 1
ATOM 4519 C C . SER B 1 257 ? -19.062 26.391 2.299 1 88.44 257 SER B C 1
ATOM 4521 O O . SER B 1 257 ? -20.234 26.156 2.568 1 88.44 257 SER B O 1
ATOM 4523 N N . VAL B 1 258 ? -18.266 27.281 2.939 1 81.06 258 VAL B N 1
ATOM 4524 C CA . VAL B 1 258 ? -18.891 28.203 3.873 1 81.06 258 VAL B CA 1
ATOM 4525 C C . VAL B 1 258 ? -18.859 29.625 3.307 1 81.06 258 VAL B C 1
ATOM 4527 O O . VAL B 1 258 ? -17.812 30.281 3.346 1 81.06 258 VAL B O 1
ATOM 4530 N N . PRO B 1 259 ? -20.062 30 2.834 1 77.5 259 PRO B N 1
ATOM 4531 C CA . PRO B 1 259 ? -20.094 31.391 2.375 1 77.5 259 PRO B CA 1
ATOM 4532 C C . PRO B 1 259 ? -19.828 32.406 3.5 1 77.5 259 PRO B C 1
ATOM 4534 O O . PRO B 1 259 ? -20.25 32.188 4.637 1 77.5 259 PRO B O 1
ATOM 4537 N N . ASN B 1 260 ? -19.156 33.438 3.326 1 76.38 260 ASN B N 1
ATOM 4538 C CA . ASN B 1 260 ? -18.859 34.531 4.254 1 76.38 260 ASN B CA 1
ATOM 4539 C C . ASN B 1 260 ? -18.125 34 5.492 1 76.38 260 ASN B C 1
ATOM 4541 O O . ASN B 1 260 ? -18.531 34.281 6.621 1 76.38 260 ASN B O 1
ATOM 4545 N N . LEU B 1 261 ? -17.188 33.25 5.316 1 81.44 261 LEU B N 1
ATOM 4546 C CA . LEU B 1 261 ? -16.359 32.719 6.398 1 81.44 261 LEU B CA 1
ATOM 4547 C C . LEU B 1 261 ? -15.789 33.875 7.246 1 81.44 261 LEU B C 1
ATOM 4549 O O . LEU B 1 261 ? -15.164 34.781 6.719 1 81.44 261 LEU B O 1
ATOM 4553 N N . SER B 1 262 ? -16.141 33.844 8.547 1 82.5 262 SER B N 1
ATOM 4554 C CA . SER B 1 262 ? -15.656 34.844 9.477 1 82.5 262 SER B CA 1
ATOM 4555 C C . SER B 1 262 ? -14.219 34.562 9.906 1 82.5 262 SER B C 1
ATOM 4557 O O . SER B 1 262 ? -13.484 35.5 10.281 1 82.5 262 SER B O 1
ATOM 4559 N N . THR B 1 263 ? -13.758 33.406 9.82 1 90.75 263 THR B N 1
ATOM 4560 C CA . THR B 1 263 ? -12.422 33 10.234 1 90.75 263 THR B CA 1
ATOM 4561 C C . THR B 1 263 ? -11.391 33.344 9.156 1 90.75 263 THR B C 1
ATOM 4563 O O . THR B 1 263 ? -11.492 32.875 8.023 1 90.75 263 THR B O 1
ATOM 4566 N N . PRO B 1 264 ? -10.445 34.25 9.516 1 94.62 264 PRO B N 1
ATOM 4567 C CA . PRO B 1 264 ? -9.367 34.469 8.555 1 94.62 264 PRO B CA 1
ATOM 4568 C C . PRO B 1 264 ? -8.602 33.188 8.211 1 94.62 264 PRO B C 1
ATOM 4570 O O . PRO B 1 264 ? -8.359 32.375 9.094 1 94.62 264 PRO B O 1
ATOM 4573 N N . VAL B 1 265 ? -8.211 33.062 6.891 1 96.88 265 VAL B N 1
ATOM 4574 C CA . VAL B 1 265 ? -7.531 31.844 6.461 1 96.88 265 VAL B CA 1
ATOM 4575 C C . VAL B 1 265 ? -6.242 32.188 5.723 1 96.88 265 VAL B C 1
ATOM 4577 O O . VAL B 1 265 ? -6.23 33.094 4.883 1 96.88 265 VAL B O 1
ATOM 4580 N N . LEU B 1 266 ? -5.176 31.594 6.109 1 98.44 266 LEU B N 1
ATOM 4581 C CA . LEU B 1 266 ? -3.932 31.625 5.348 1 98.44 266 LEU B CA 1
ATOM 4582 C C . LEU B 1 266 ? -3.701 30.281 4.641 1 98.44 266 LEU B C 1
ATOM 4584 O O . LEU B 1 266 ? -3.791 29.219 5.262 1 98.44 266 LEU B O 1
ATOM 4588 N N . VAL B 1 267 ? -3.494 30.328 3.314 1 98.81 267 VAL B N 1
ATOM 4589 C CA . VAL B 1 267 ? -3.131 29.156 2.535 1 98.81 267 VAL B CA 1
ATOM 4590 C C . VAL B 1 267 ? -1.678 29.266 2.078 1 98.81 267 VAL B C 1
ATOM 4592 O O . VAL B 1 267 ? -1.299 30.234 1.416 1 98.81 267 VAL B O 1
ATOM 4595 N N . MET B 1 268 ? -0.886 28.297 2.502 1 98.75 268 MET B N 1
ATOM 4596 C CA . MET B 1 268 ? 0.519 28.312 2.104 1 98.75 268 MET B CA 1
ATOM 4597 C C . MET B 1 268 ? 0.945 26.969 1.529 1 98.75 268 MET B C 1
ATOM 4599 O O . MET B 1 268 ? 0.497 25.922 1.997 1 98.75 268 MET B O 1
ATOM 4603 N N . GLY B 1 269 ? 1.744 27.016 0.493 1 98.81 269 GLY B N 1
ATOM 4604 C CA . GLY B 1 269 ? 2.357 25.859 -0.139 1 98.81 269 GLY B CA 1
ATOM 4605 C C . GLY B 1 269 ? 3.861 25.984 -0.291 1 98.81 269 GLY B C 1
ATOM 4606 O O . GLY B 1 269 ? 4.449 26.984 0.144 1 98.81 269 GLY B O 1
ATOM 4607 N N . ALA B 1 270 ? 4.48 24.969 -0.787 1 98.81 270 ALA B N 1
ATOM 4608 C CA . ALA B 1 270 ? 5.926 24.906 -0.997 1 98.81 270 ALA B CA 1
ATOM 4609 C C . ALA B 1 270 ? 6.254 24.688 -2.471 1 98.81 270 ALA B C 1
ATOM 4611 O O . ALA B 1 270 ? 5.617 23.875 -3.145 1 98.81 270 ALA B O 1
ATOM 4612 N N . ALA B 1 271 ? 7.23 25.406 -2.902 1 98.12 271 ALA B N 1
ATOM 4613 C CA . ALA B 1 271 ? 7.57 25.359 -4.32 1 98.12 271 ALA B CA 1
ATOM 4614 C C . ALA B 1 271 ? 8.102 23.984 -4.715 1 98.12 271 ALA B C 1
ATOM 4616 O O . ALA B 1 271 ? 7.906 23.531 -5.848 1 98.12 271 ALA B O 1
ATOM 4617 N N . ASP B 1 272 ? 8.75 23.359 -3.803 1 97.75 272 ASP B N 1
ATOM 4618 C CA . ASP B 1 272 ? 9.359 22.062 -4.105 1 97.75 272 ASP B CA 1
ATOM 4619 C C . ASP B 1 272 ? 8.516 20.922 -3.539 1 97.75 272 ASP B C 1
ATOM 4621 O O . ASP B 1 272 ? 9.047 19.844 -3.217 1 97.75 272 ASP B O 1
ATOM 4625 N N . ASP B 1 273 ? 7.234 21.172 -3.383 1 98.12 273 ASP B N 1
ATOM 4626 C CA . ASP B 1 273 ? 6.312 20.156 -2.889 1 98.12 273 ASP B CA 1
ATOM 4627 C C . ASP B 1 273 ? 6.098 19.062 -3.93 1 98.12 273 ASP B C 1
ATOM 4629 O O . ASP B 1 273 ? 5.574 19.328 -5.016 1 98.12 273 ASP B O 1
ATOM 4633 N N . PHE B 1 274 ? 6.449 17.875 -3.564 1 96.38 274 PHE B N 1
ATOM 4634 C CA . PHE B 1 274 ? 6.379 16.734 -4.461 1 96.38 274 PHE B CA 1
ATOM 4635 C C . PHE B 1 274 ? 5.004 16.078 -4.395 1 96.38 274 PHE B C 1
ATOM 4637 O O . PHE B 1 274 ? 4.664 15.25 -5.242 1 96.38 274 PHE B O 1
ATOM 4644 N N . ILE B 1 275 ? 4.195 16.453 -3.473 1 96.94 275 ILE B N 1
ATOM 4645 C CA . ILE B 1 275 ? 2.932 15.773 -3.199 1 96.94 275 ILE B CA 1
ATOM 4646 C C . ILE B 1 275 ? 1.771 16.656 -3.664 1 96.94 275 ILE B C 1
ATOM 4648 O O . ILE B 1 275 ? 0.915 16.203 -4.43 1 96.94 275 ILE B O 1
ATOM 4652 N N . VAL B 1 276 ? 1.744 17.906 -3.232 1 97.62 276 VAL B N 1
ATOM 4653 C CA . VAL B 1 276 ? 0.7 18.844 -3.607 1 97.62 276 VAL B CA 1
ATOM 4654 C C . VAL B 1 276 ? 1.229 19.797 -4.672 1 97.62 276 VAL B C 1
ATOM 4656 O O . VAL B 1 276 ? 2.119 20.609 -4.402 1 97.62 276 VAL B O 1
ATOM 4659 N N . ASP B 1 277 ? 0.666 19.797 -5.801 1 95.69 277 ASP B N 1
ATOM 4660 C CA . ASP B 1 277 ? 1.159 20.625 -6.898 1 95.69 277 ASP B CA 1
ATOM 4661 C C . ASP B 1 277 ? 0.559 22.016 -6.844 1 95.69 277 ASP B C 1
ATOM 4663 O O . ASP B 1 277 ? -0.278 22.312 -5.984 1 95.69 277 ASP B O 1
ATOM 4667 N N . ALA B 1 278 ? 1.024 22.859 -7.727 1 96.06 278 ALA B N 1
ATOM 4668 C CA . ALA B 1 278 ? 0.618 24.266 -7.758 1 96.06 278 ALA B CA 1
ATOM 4669 C C . ALA B 1 278 ? -0.889 24.391 -7.961 1 96.06 278 ALA B C 1
ATOM 4671 O O . ALA B 1 278 ? -1.531 25.266 -7.363 1 96.06 278 ALA B O 1
ATOM 4672 N N . LYS B 1 279 ? -1.461 23.562 -8.789 1 96.5 279 LYS B N 1
ATOM 4673 C CA . LYS B 1 279 ? -2.896 23.641 -9.055 1 96.5 279 LYS B CA 1
ATOM 4674 C C . LYS B 1 279 ? -3.701 23.281 -7.805 1 96.5 279 LYS B C 1
ATOM 4676 O O . LYS B 1 279 ? -4.758 23.859 -7.559 1 96.5 279 LYS B O 1
ATOM 4681 N N . GLY B 1 280 ? -3.209 22.25 -7.078 1 97.56 280 GLY B N 1
ATOM 4682 C CA . GLY B 1 280 ? -3.85 21.938 -5.812 1 97.56 280 GLY B CA 1
ATOM 4683 C C . GLY B 1 280 ? -3.807 23.094 -4.82 1 97.56 280 GLY B C 1
ATOM 4684 O O . GLY B 1 280 ? -4.793 23.359 -4.137 1 97.56 280 GLY B O 1
ATOM 4685 N N . LEU B 1 281 ? -2.693 23.75 -4.758 1 98.38 281 LEU B N 1
ATOM 4686 C CA . LEU B 1 281 ? -2.543 24.938 -3.912 1 98.38 281 LEU B CA 1
ATOM 4687 C C . LEU B 1 281 ? -3.508 26.031 -4.336 1 98.38 281 LEU B C 1
ATOM 4689 O O . LEU B 1 281 ? -4.18 26.641 -3.494 1 98.38 281 LEU B O 1
ATOM 4693 N N . GLU B 1 282 ? -3.607 26.25 -5.59 1 98.19 282 GLU B N 1
ATOM 4694 C CA . GLU B 1 282 ? -4.492 27.281 -6.141 1 98.19 282 GLU B CA 1
ATOM 4695 C C . GLU B 1 282 ? -5.957 26.953 -5.859 1 98.19 282 GLU B C 1
ATOM 4697 O O . GLU B 1 282 ? -6.758 27.844 -5.57 1 98.19 282 GLU B O 1
ATOM 4702 N N . GLU B 1 283 ? -6.266 25.672 -6.016 1 97.56 283 GLU B N 1
ATOM 4703 C CA . GLU B 1 283 ? -7.629 25.234 -5.715 1 97.56 283 GLU B CA 1
ATOM 4704 C C . GLU B 1 283 ? -8.023 25.609 -4.289 1 97.56 283 GLU B C 1
ATOM 4706 O O . GLU B 1 283 ? -9.117 26.125 -4.055 1 97.56 283 GLU B O 1
ATOM 4711 N N . THR B 1 284 ? -7.137 25.328 -3.365 1 98.12 284 THR B N 1
ATOM 4712 C CA . THR B 1 284 ? -7.414 25.609 -1.963 1 98.12 284 THR B CA 1
ATOM 4713 C C . THR B 1 284 ? -7.543 27.125 -1.734 1 98.12 284 THR B C 1
ATOM 4715 O O . THR B 1 284 ? -8.469 27.578 -1.06 1 98.12 284 THR B O 1
ATOM 4718 N N . GLY B 1 285 ? -6.617 27.906 -2.252 1 97.88 285 GLY B N 1
ATOM 4719 C CA . GLY B 1 285 ? -6.711 29.359 -2.16 1 97.88 285 GLY B CA 1
ATOM 4720 C C . GLY B 1 285 ? -8.016 29.906 -2.707 1 97.88 285 GLY B C 1
ATOM 4721 O O . GLY B 1 285 ? -8.672 30.719 -2.061 1 97.88 285 GLY B O 1
ATOM 4722 N N . SER B 1 286 ? -8.422 29.422 -3.893 1 97 286 SER B N 1
ATOM 4723 C CA . SER B 1 286 ? -9.648 29.875 -4.543 1 97 286 SER B CA 1
ATOM 4724 C C . SER B 1 286 ? -10.875 29.516 -3.717 1 97 286 SER B C 1
ATOM 4726 O O . SER B 1 286 ? -11.82 30.312 -3.627 1 97 286 SER B O 1
ATOM 4728 N N . PHE B 1 287 ? -10.867 28.344 -3.146 1 96.75 287 PHE B N 1
ATOM 4729 C CA . PHE B 1 287 ? -11.992 27.875 -2.346 1 96.75 287 PHE B CA 1
ATOM 4730 C C . PHE B 1 287 ? -12.25 28.812 -1.174 1 96.75 287 PHE B C 1
ATOM 4732 O O . PHE B 1 287 ? -13.406 29.047 -0.807 1 96.75 287 PHE B O 1
ATOM 4739 N N . TYR B 1 288 ? -11.195 29.422 -0.588 1 96.38 288 TYR B N 1
ATOM 4740 C CA . TYR B 1 288 ? -11.344 30.266 0.588 1 96.38 288 TYR B CA 1
ATOM 4741 C C . TYR B 1 288 ? -11.211 31.734 0.216 1 96.38 288 TYR B C 1
ATOM 4743 O O . TYR B 1 288 ? -11.18 32.594 1.093 1 96.38 288 TYR B O 1
ATOM 4751 N N . GLY B 1 289 ? -11.047 32 -1.034 1 95.38 289 GLY B N 1
ATOM 4752 C CA . GLY B 1 289 ? -11.031 33.375 -1.526 1 95.38 289 GLY B CA 1
ATOM 4753 C C . GLY B 1 289 ? -9.773 34.125 -1.138 1 95.38 289 GLY B C 1
ATOM 4754 O O . GLY B 1 289 ? -9.828 35.344 -0.857 1 95.38 289 GLY B O 1
ATOM 4755 N N . VAL B 1 290 ? -8.633 33.469 -1.015 1 96.31 290 VAL B N 1
ATOM 4756 C CA . VAL B 1 290 ? -7.379 34.094 -0.651 1 96.31 290 VAL B CA 1
ATOM 4757 C C . VAL B 1 290 ? -6.297 33.75 -1.665 1 96.31 290 VAL B C 1
ATOM 4759 O O . VAL B 1 290 ? -6.402 32.719 -2.352 1 96.31 290 VAL B O 1
ATOM 4762 N N . GLN B 1 291 ? -5.328 34.562 -1.826 1 97.56 291 GLN B N 1
ATOM 4763 C CA . GLN B 1 291 ? -4.148 34.25 -2.623 1 97.56 291 GLN B CA 1
ATOM 4764 C C . GLN B 1 291 ? -3.166 33.375 -1.824 1 97.56 291 GLN B C 1
ATOM 4766 O O . GLN B 1 291 ? -2.658 33.812 -0.79 1 97.56 291 GLN B O 1
ATOM 4771 N N . PRO B 1 292 ? -2.922 32.188 -2.305 1 98.5 292 PRO B N 1
ATOM 4772 C CA . PRO B 1 292 ? -1.98 31.359 -1.562 1 98.5 292 PRO B CA 1
ATOM 4773 C C . PRO B 1 292 ? -0.551 31.891 -1.602 1 98.5 292 PRO B C 1
ATOM 4775 O O . PRO B 1 292 ? -0.167 32.562 -2.559 1 98.5 292 PRO B O 1
ATOM 4778 N N . VAL B 1 293 ? 0.167 31.609 -0.542 1 98.69 293 VAL B N 1
ATOM 4779 C CA . VAL B 1 293 ? 1.592 31.922 -0.496 1 98.69 293 VAL B CA 1
ATOM 4780 C C . VAL B 1 293 ? 2.406 30.672 -0.819 1 98.69 293 VAL B C 1
ATOM 4782 O O . VAL B 1 293 ? 2.26 29.641 -0.158 1 98.69 293 VAL B O 1
ATOM 4785 N N . CYS B 1 294 ? 3.17 30.719 -1.839 1 98.69 294 CYS B N 1
ATOM 4786 C CA . CYS B 1 294 ? 4.07 29.625 -2.188 1 98.69 294 CYS B CA 1
ATOM 4787 C C . CYS B 1 294 ? 5.488 29.922 -1.707 1 98.69 294 CYS B C 1
ATOM 4789 O O . CYS B 1 294 ? 6.16 30.797 -2.238 1 98.69 294 CYS B O 1
ATOM 4791 N N . VAL B 1 295 ? 5.969 29.188 -0.765 1 98.69 295 VAL B N 1
ATOM 4792 C CA . VAL B 1 295 ? 7.281 29.438 -0.177 1 98.69 295 VAL B CA 1
ATOM 4793 C C . VAL B 1 295 ? 8.359 28.781 -1.041 1 98.69 295 VAL B C 1
ATOM 4795 O O . VAL B 1 295 ? 8.281 27.594 -1.349 1 98.69 295 VAL B O 1
ATOM 4798 N N . GLU B 1 296 ? 9.367 29.531 -1.445 1 98.06 296 GLU B N 1
ATOM 4799 C CA . GLU B 1 296 ? 10.438 29.047 -2.311 1 98.06 296 GLU B CA 1
ATOM 4800 C C . GLU B 1 296 ? 11.484 28.281 -1.512 1 98.06 296 GLU B C 1
ATOM 4802 O O . GLU B 1 296 ? 11.773 28.609 -0.361 1 98.06 296 GLU B O 1
ATOM 4807 N N . GLY B 1 297 ? 12.047 27.266 -2.117 1 97.38 297 GLY B N 1
ATOM 4808 C CA . GLY B 1 297 ? 13.188 26.547 -1.555 1 97.38 297 GLY B CA 1
ATOM 4809 C C . GLY B 1 297 ? 12.805 25.625 -0.411 1 97.38 297 GLY B C 1
ATOM 4810 O O . GLY B 1 297 ? 13.633 25.328 0.453 1 97.38 297 GLY B O 1
ATOM 4811 N N . VAL B 1 298 ? 11.555 25.328 -0.329 1 98.06 298 VAL B N 1
ATOM 4812 C CA . VAL B 1 298 ? 11.07 24.422 0.706 1 98.06 298 VAL B CA 1
ATOM 4813 C C . VAL B 1 298 ? 10.203 23.328 0.074 1 98.06 298 VAL B C 1
ATOM 4815 O O . VAL B 1 298 ? 9.641 23.516 -1.005 1 98.06 298 VAL B O 1
ATOM 4818 N N . ALA B 1 299 ? 10.156 22.203 0.731 1 98.69 299 ALA B N 1
ATOM 4819 C CA . ALA B 1 299 ? 9.391 21.062 0.229 1 98.69 299 ALA B CA 1
ATOM 4820 C C . ALA B 1 299 ? 8.164 20.797 1.104 1 98.69 299 ALA B C 1
ATOM 4822 O O . ALA B 1 299 ? 7.68 21.703 1.792 1 98.69 299 ALA B O 1
ATOM 4823 N N . HIS B 1 300 ? 7.555 19.578 0.942 1 98.81 300 HIS B N 1
ATOM 4824 C CA . HIS B 1 300 ? 6.25 19.266 1.506 1 98.81 300 HIS B CA 1
ATOM 4825 C C . HIS B 1 300 ? 6.258 19.391 3.025 1 98.81 300 HIS B C 1
ATOM 4827 O O . HIS B 1 300 ? 5.309 19.906 3.617 1 98.81 300 HIS B O 1
ATOM 4833 N N . ASP B 1 301 ? 7.32 18.859 3.648 1 98.88 301 ASP B N 1
ATOM 4834 C CA . ASP B 1 301 ? 7.434 18.969 5.098 1 98.88 301 ASP B CA 1
ATOM 4835 C C . ASP B 1 301 ? 8.078 20.297 5.5 1 98.88 301 ASP B C 1
ATOM 4837 O O . ASP B 1 301 ? 9.125 20.312 6.152 1 98.88 301 ASP B O 1
ATOM 4841 N N . MET B 1 302 ? 7.367 21.281 5.293 1 98.81 302 MET B N 1
ATOM 4842 C CA . MET B 1 302 ? 7.84 22.656 5.457 1 98.81 302 MET B CA 1
ATOM 4843 C C . MET B 1 302 ? 8.398 22.875 6.855 1 98.81 302 MET B C 1
ATOM 4845 O O . MET B 1 302 ? 9.469 23.469 7.012 1 98.81 302 MET B O 1
ATOM 4849 N N . MET B 1 303 ? 7.852 22.359 7.922 1 98.81 303 MET B N 1
ATOM 4850 C CA . MET B 1 303 ? 8.203 22.609 9.312 1 98.81 303 MET B CA 1
ATOM 4851 C C . MET B 1 303 ? 9.477 21.875 9.703 1 98.81 303 MET B C 1
ATOM 4853 O O . MET B 1 303 ? 10.078 22.156 10.734 1 98.81 303 MET B O 1
ATOM 4857 N N . LEU B 1 304 ? 9.875 20.891 8.852 1 98.81 304 LEU B N 1
ATOM 4858 C CA . LEU B 1 304 ? 11.039 20.062 9.156 1 98.81 304 LEU B CA 1
ATOM 4859 C C . LEU B 1 304 ? 12.164 20.312 8.156 1 98.81 304 LEU B C 1
ATOM 4861 O O . LEU B 1 304 ? 13.305 19.922 8.391 1 98.81 304 LEU B O 1
ATOM 4865 N N . ASP B 1 305 ? 11.82 20.969 7.027 1 98.56 305 ASP B N 1
ATOM 4866 C CA . ASP B 1 305 ? 12.75 21.156 5.922 1 98.56 305 ASP B CA 1
ATOM 4867 C C . ASP B 1 305 ? 13.961 21.984 6.355 1 98.56 305 ASP B C 1
ATOM 4869 O O . ASP B 1 305 ? 13.938 22.625 7.402 1 98.56 305 ASP B O 1
ATOM 4873 N N . SER B 1 306 ? 15.039 21.969 5.559 1 97.31 306 SER B N 1
ATOM 4874 C CA . SER B 1 306 ? 16.25 22.719 5.871 1 97.31 306 SER B CA 1
ATOM 4875 C C . SER B 1 306 ? 15.992 24.219 5.957 1 97.31 306 SER B C 1
ATOM 4877 O O . SER B 1 306 ? 16.641 24.922 6.727 1 97.31 306 SER B O 1
ATOM 4879 N N . SER B 1 307 ? 15.062 24.703 5.23 1 97.88 307 SER B N 1
ATOM 4880 C CA . SER B 1 307 ? 14.703 26.125 5.238 1 97.88 307 SER B CA 1
ATOM 4881 C C . SER B 1 307 ? 13.344 26.344 5.887 1 97.88 307 SER B C 1
ATOM 4883 O O . SER B 1 307 ? 12.57 27.188 5.441 1 97.88 307 SER B O 1
ATOM 4885 N N . TRP B 1 308 ? 13.086 25.562 6.949 1 98.44 308 TRP B N 1
ATOM 4886 C CA . TRP B 1 308 ? 11.797 25.578 7.641 1 98.44 308 TRP B CA 1
ATOM 4887 C C . TRP B 1 308 ? 11.453 26.984 8.109 1 98.44 308 TRP B C 1
ATOM 4889 O O . TRP B 1 308 ? 10.281 27.344 8.203 1 98.44 308 TRP B O 1
ATOM 4899 N N . LYS B 1 309 ? 12.43 27.781 8.406 1 98.69 309 LYS B N 1
ATOM 4900 C CA . LYS B 1 309 ? 12.234 29.109 8.961 1 98.69 309 LYS B CA 1
ATOM 4901 C C . LYS B 1 309 ? 11.469 30 7.992 1 98.69 309 LYS B C 1
ATOM 4903 O O . LYS B 1 309 ? 10.703 30.875 8.414 1 98.69 309 LYS B O 1
ATOM 4908 N N . LYS B 1 310 ? 11.641 29.781 6.664 1 98.62 310 LYS B N 1
ATOM 4909 C CA . LYS B 1 310 ? 10.938 30.578 5.66 1 98.62 310 LYS B CA 1
ATOM 4910 C C . LYS B 1 310 ? 9.422 30.438 5.812 1 98.62 310 LYS B C 1
ATOM 4912 O O . LYS B 1 310 ? 8.695 31.438 5.758 1 98.62 310 LYS B O 1
ATOM 4917 N N . GLY B 1 311 ? 8.977 29.25 6.012 1 98.81 311 GLY B N 1
ATOM 4918 C CA . GLY B 1 311 ? 7.555 29.031 6.234 1 98.81 311 GLY B CA 1
ATOM 4919 C C . GLY B 1 311 ? 7.066 29.578 7.559 1 98.81 311 GLY B C 1
ATOM 4920 O O . GLY B 1 311 ? 5.996 30.203 7.625 1 98.81 311 GLY B O 1
ATOM 4921 N N . ALA B 1 312 ? 7.855 29.359 8.602 1 98.81 312 ALA B N 1
ATOM 4922 C CA . ALA B 1 312 ? 7.496 29.859 9.93 1 98.81 312 ALA B CA 1
ATOM 4923 C C . ALA B 1 312 ? 7.359 31.391 9.922 1 98.81 312 ALA B C 1
ATOM 4925 O O . ALA B 1 312 ? 6.453 31.938 10.555 1 98.81 312 ALA B O 1
ATOM 4926 N N . GLU B 1 313 ? 8.219 32.031 9.234 1 98.62 313 GLU B N 1
ATOM 4927 C CA . GLU B 1 313 ? 8.203 33.5 9.18 1 98.62 313 GLU B CA 1
ATOM 4928 C C . GLU B 1 313 ? 6.965 34 8.445 1 98.62 313 GLU B C 1
ATOM 4930 O O . GLU B 1 313 ? 6.398 35.031 8.82 1 98.62 313 GLU B O 1
ATOM 4935 N N . VAL B 1 314 ? 6.578 33.312 7.363 1 98.44 314 VAL B N 1
ATOM 4936 C CA . VAL B 1 314 ? 5.355 33.688 6.656 1 98.44 314 VAL B CA 1
ATOM 4937 C C . VAL B 1 314 ? 4.164 33.594 7.605 1 98.44 314 VAL B C 1
ATOM 4939 O O . VAL B 1 314 ? 3.35 34.5 7.684 1 98.44 314 VAL B O 1
ATOM 4942 N N . LEU B 1 315 ? 4.098 32.5 8.336 1 98.5 315 LEU B N 1
ATOM 4943 C CA . LEU B 1 315 ? 3.008 32.281 9.281 1 98.5 315 LEU B CA 1
ATOM 4944 C C . LEU B 1 315 ? 3.049 33.344 10.391 1 98.5 315 LEU B C 1
ATOM 4946 O O . LEU B 1 315 ? 2.016 33.906 10.766 1 98.5 315 LEU B O 1
ATOM 4950 N N . LEU B 1 316 ? 4.234 33.594 10.906 1 97.69 316 LEU B N 1
ATOM 4951 C CA . LEU B 1 316 ? 4.391 34.562 11.977 1 97.69 316 LEU B CA 1
ATOM 4952 C C . LEU B 1 316 ? 3.895 35.938 11.539 1 97.69 316 LEU B C 1
ATOM 4954 O O . LEU B 1 316 ? 3.141 36.594 12.266 1 97.69 316 LEU B O 1
ATOM 4958 N N . SER B 1 317 ? 4.332 36.344 10.367 1 96.81 317 SER B N 1
ATOM 4959 C CA . SER B 1 317 ? 3.912 37.625 9.836 1 96.81 317 SER B CA 1
ATOM 4960 C C . SER B 1 317 ? 2.395 37.719 9.703 1 96.81 317 SER B C 1
ATOM 4962 O O . SER B 1 317 ? 1.785 38.719 10.039 1 96.81 317 SER B O 1
ATOM 4964 N N . TRP B 1 318 ? 1.797 36.656 9.266 1 97.31 318 TRP B N 1
ATOM 4965 C CA . TRP B 1 318 ? 0.353 36.625 9.055 1 97.31 318 TRP B CA 1
ATOM 4966 C C . TRP B 1 318 ? -0.391 36.688 10.383 1 97.31 318 TRP B C 1
ATOM 4968 O O . TRP B 1 318 ? -1.341 37.469 10.523 1 97.31 318 TRP B O 1
ATOM 4978 N N . VAL B 1 319 ? 0.034 35.938 11.391 1 96 319 VAL B N 1
ATOM 4979 C CA . VAL B 1 319 ? -0.679 35.844 12.664 1 96 319 VAL B CA 1
ATOM 4980 C C . VAL B 1 319 ? -0.549 37.188 13.414 1 96 319 VAL B C 1
ATOM 4982 O O . VAL B 1 319 ? -1.481 37.594 14.102 1 96 319 VAL B O 1
ATOM 4985 N N . GLN B 1 320 ? 0.538 37.812 13.305 1 92.25 320 GLN B N 1
ATOM 4986 C CA . GLN B 1 320 ? 0.756 39.094 13.977 1 92.25 320 GLN B CA 1
ATOM 4987 C C . GLN B 1 320 ? -0.119 40.188 13.375 1 92.25 320 GLN B C 1
ATOM 4989 O O . GLN B 1 320 ? -0.373 41.219 14.016 1 92.25 320 GLN B O 1
ATOM 4994 N N . ASN B 1 321 ? -0.497 39.938 12.195 1 89.56 321 ASN B N 1
ATOM 4995 C CA . ASN B 1 321 ? -1.334 40.938 11.531 1 89.56 321 ASN B CA 1
ATOM 4996 C C . ASN B 1 321 ? -2.816 40.594 11.664 1 89.56 321 ASN B C 1
ATOM 4998 O O . ASN B 1 321 ? -3.666 41.281 11.07 1 89.56 321 ASN B O 1
ATOM 5002 N N . LEU B 1 322 ? -3.201 39.438 12.297 1 84.5 322 LEU B N 1
ATOM 5003 C CA . LEU B 1 322 ? -4.594 39.094 12.547 1 84.5 322 LEU B CA 1
ATOM 5004 C C . LEU B 1 322 ? -5.273 40.125 13.414 1 84.5 322 LEU B C 1
ATOM 5006 O O . LEU B 1 322 ? -6.469 40.406 13.266 1 84.5 322 LEU B O 1
ATOM 5010 N N . ASP B 1 323 ? -4.66 40.625 14.648 1 59.09 323 ASP B N 1
ATOM 5011 C CA . ASP B 1 323 ? -5.172 41.562 15.656 1 59.09 323 ASP B CA 1
ATOM 5012 C C . ASP B 1 323 ? -5.797 42.781 15.008 1 59.09 323 ASP B C 1
ATOM 5014 O O . ASP B 1 323 ? -6.719 43.406 15.562 1 59.09 323 ASP B O 1
ATOM 5018 N N . GLY B 1 324 ? -5.199 43.281 13.953 1 45.69 324 GLY B N 1
ATOM 5019 C CA . GLY B 1 324 ? -5.723 44.562 13.539 1 45.69 324 GLY B CA 1
ATOM 5020 C C . GLY B 1 324 ? -7.16 44.5 13.062 1 45.69 324 GLY B C 1
ATOM 5021 O O . GLY B 1 324 ? -7.789 45.531 12.828 1 45.69 324 GLY B O 1
ATOM 5022 N N . LYS B 1 325 ? -7.688 43.375 12.703 1 41.06 325 LYS B N 1
ATOM 5023 C CA . LYS B 1 325 ? -9.094 43.375 12.305 1 41.06 325 LYS B CA 1
ATOM 5024 C C . LYS B 1 325 ? -9.984 42.906 13.461 1 41.06 325 LYS B C 1
ATOM 5026 O O . LYS B 1 325 ? -11.188 42.719 13.289 1 41.06 325 LYS B O 1
ATOM 5031 N N . ILE B 1 326 ? -9.461 42.406 14.594 1 33.66 326 ILE B N 1
ATOM 5032 C CA . ILE B 1 326 ? -10.383 42.156 15.695 1 33.66 326 ILE B CA 1
ATOM 5033 C C . ILE B 1 326 ? -10.586 43.469 16.484 1 33.66 326 ILE B C 1
ATOM 5035 O O . ILE B 1 326 ? -9.617 44.125 16.844 1 33.66 326 ILE B O 1
#

Solvent-accessible surface area (backbone atoms only — not comparable to full-atom values): 34995 Å² total; per-residue (Å²): 133,81,78,75,77,76,77,74,75,75,72,76,69,77,72,74,67,63,76,70,76,71,84,64,77,34,94,70,78,79,54,92,75,48,46,79,47,68,50,70,42,94,86,69,47,39,29,26,31,41,33,25,65,32,51,74,74,77,71,81,79,65,85,71,75,80,61,52,30,36,37,38,35,48,28,83,47,37,21,23,61,55,40,53,74,42,47,34,58,54,40,10,70,70,42,22,35,29,37,19,35,11,55,53,17,10,37,80,12,37,68,53,77,77,84,34,33,46,47,62,66,55,50,31,49,54,50,49,53,46,47,69,72,72,44,92,55,45,28,30,43,33,10,28,28,54,15,14,38,31,48,50,45,35,57,43,50,33,71,70,63,76,76,61,66,53,63,24,37,35,29,36,43,32,42,24,58,67,42,58,62,66,55,53,54,51,27,44,76,74,34,38,68,57,35,49,50,50,44,41,30,62,68,58,45,43,26,63,80,29,65,69,54,31,36,57,50,35,28,37,89,80,45,54,66,68,58,46,48,50,51,37,51,45,29,53,50,9,39,81,37,46,61,55,50,64,69,65,51,56,71,63,46,49,54,66,83,59,83,82,65,84,54,49,70,47,40,35,35,28,64,51,23,63,73,53,47,71,66,40,45,48,50,39,11,58,75,72,71,43,81,54,44,67,40,76,79,22,6,48,38,35,54,70,23,86,48,20,62,63,56,51,48,54,51,50,56,52,59,70,57,51,62,79,78,104,134,82,80,75,77,77,77,75,76,75,72,77,70,78,73,74,69,62,75,70,76,70,84,64,77,34,91,71,78,79,54,92,74,50,46,79,48,67,49,72,42,95,87,68,47,37,30,26,32,40,33,26,64,32,51,75,73,76,72,80,80,65,86,69,76,80,62,54,30,38,37,39,34,47,28,84,46,37,22,24,60,54,40,55,73,43,48,32,58,55,40,10,70,70,41,23,34,29,36,19,34,10,55,52,17,10,36,79,13,38,69,55,78,76,84,33,34,44,47,62,66,55,51,31,50,52,50,48,53,46,48,69,73,72,44,93,54,46,29,31,43,33,9,29,27,54,15,13,37,31,47,51,45,35,59,41,50,33,69,70,63,74,79,61,65,55,62,23,36,35,28,37,42,31,42,26,59,67,42,60,61,67,54,50,52,52,28,44,76,74,36,39,69,58,35,49,50,49,43,42,30,62,70,58,43,42,25,65,78,29,66,69,54,32,36,57,49,36,28,37,89,81,45,54,67,69,58,48,50,52,50,36,53,46,28,52,50,10,39,82,36,47,60,55,49,63,70,64,51,56,72,63,46,49,53,65,84,58,84,83,65,82,54,49,69,48,39,34,34,29,65,50,23,63,74,54,46,71,66,40,43,48,50,38,13,58,75,72,72,42,82,53,44,68,41,76,80,22,8,49,38,35,54,70,24,83,49,20,62,62,54,51,49,55,49,50,56,52,59,71,57,50,59,80,78,108

InterPro domains:
  IPR000073 Alpha/beta hydrolase fold-1 [PF12697] (70-305)
  IPR029058 Alpha/Beta hydrolase fold [G3DSA:3.40.50.1820] (61-321)
  IPR029058 Alpha/Beta hydrolase fold [SSF53474] (67-321)

Sequence (652 aa):
MAAVGSYILSTKIPQAVLNKELKTKVPYNLKQGQSRIFHQLPSGLNMEVIYQKGVRNKIPDKKVLKQPPLVFVHGSFHAAWCWSEHWLPFFSDNGFDSYAVSLLGQGESDDPDGSVAGSLQTYAADIADFIKNQTTLSPVLIGHSFGGLIVQYYIANLEKDSSGNLAGAVLICSVPPTGNSGLVWRYLFTKPVAAFKVTMSLAVKAFQTSLPLCKETFFSREMDDHLVQRYQELMTESSRMPLFDLRKLNASLPVASVPNLSTPVLVMGAADDFIVDAKGLEETGSFYGVQPVCVEGVAHDMMLDSSWKKGAEVLLSWVQNLDGKIMAAVGSYILSTKIPQAVLNKELKTKVPYNLKQGQSRIFHQLPSGLNMEVIYQKGVRNKIPDKKVLKQPPLVFVHGSFHAAWCWSEHWLPFFSDNGFDSYAVSLLGQGESDDPDGSVAGSLQTYAADIADFIKNQTTLSPVLIGHSFGGLIVQYYIANLEKDSSGNLAGAVLICSVPPTGNSGLVWRYLFTKPVAAFKVTMSLAVKAFQTSLPLCKETFFSREMDDHLVQRYQELMTESSRMPLFDLRKLNASLPVASVPNLSTPVLVMGAADDFIVDAKGLEETGSFYGVQPVCVEGVAHDMMLDSSWKKGAEVLLSWVQNLDGKI